Protein AF-0000000085178204 (afdb_homodimer)

Foldseek 3Di:
DVVVVVVVVCPQLPLPPPPALLVLLLLLVLLLLLLLLLQFDDLLVLVPAPEDPVLSLVSLLSNLPSLLSQLLVLLQLLQDLLPPPDPDDLVRLCLVVVLVLVLLLVLLLVVLQCVVVVVVVPDDPVVSVVVQVVQCPDCCRSDNLCNSSVVVNVCSVCSVVSSVVLVPQAQVNLVVVLVCLLVLLCCVQAPCVVPVVDDDDDDDLSNSSSNLSNSLVRYDDDDLVVLVVQLVVLSVVLSVLSCCVSVVVDPGDQCSHRSHSSSSSNSSSSSSNSVPDDDDDDPVVSVVSSLLSSLSSQLSSNLVVLLVVCVVVDPLVVCSHPSPVSSVVSSVVSSVVSSVVSVVCCVPPSSVVSSVRD/DVVVVVVVVCPQLPLPPPPALLVLLLLLVLLLLLLLLLQFDDLLVLVPDPEDPVLSLVSLLSNLPSLLSQLLVLLQLLQDLLPPPDPDDLVRLCLVVVLVLVLLLVVLLLVLQCVVVCVVVPDDPVVSVVVQVVQCPDCCRSDVLCNSSVVVNVCSVCSVVSSVVLVPQAQVNLVVVLVCLLVLLCCVQPPCVVPVVDDDDDDDLSVSSSNLSNSLVRYDDDDLVVLVVQLVVLSVQLSVLSCCVSVVVDPGDQCSHRSHSSSSSNSSSSSSNSVPDDDDDDPVVSVVSSLLSSLSSQLSSNLVVLLVVCVVVDPLPVCSHPSPVSSVVSSVVSSVVSSVVSVVCCVPPSSVVSSVRD

Secondary structure (DSSP, 8-state):
--TTHHHHHHHHTT------HHHHHHHHHHHHHHHHHHHSPPHHHHTTSS--HHHHHHHHHHHHHHTTHHHHHHHHHHHHHTT------HHHHHHHHHHHHHHHHHHHHHHHHHHHSTT-TT--HHHHHHHHHHHHHSSSTTSGGGHHHHHHHHHHHHHHHHHHHHTT--HHHHHHHHHHHHHHHHIIIIITTT-TT-------HHHHHHHHHHHGGGSPP--HHHHHHHHHHHHHHHHHHHHHHHTTS-SS----STTSHHHHHHHHHHHHHHHH------HHHHHHHHHHHHTHHHHHHHHHHHHHHHHHHS--GGGTT-HHHHHHHHHHHHHHHHHHHHHHHIIIIIHHHHHHH-/--SSHHHHHHHHTT------HHHHHHHHHHHHHHHHHHHSPPHHHHTTSS--HHHHHHHHHHHHHHTTHHHHHHHHHHHHHTT------HHHHHHHHHHHHHHHHHHHHHHHHHHHSTT-TT--HHHHHHHHHHHHHSSSTTSGGGHHHHHHHHHHHHHHHHHHHHTT--HHHHHHHHHHHHHHHHIIIIITTT-TT-------HHHHHHHHHHHGGGSPP--HHHHHHHHHHHHHHHHHHHHHHHTTS-SS----STTSHHHHHHHHHHHHHHHH------HHHHHHHHHHHHTHHHHHHHHHHHHHHHHHHS--GGGGT-HHHHHHHHHHHHHHHHHHHHHHHIIIIIHHHHHHH-

Structure (mmCIF, N/CA/C/O backbone):
data_AF-0000000085178204-model_v1
#
loop_
_entity.id
_entity.type
_entity.pdbx_description
1 polymer 'Acyltransferase 3'
#
loop_
_atom_site.group_PDB
_atom_site.id
_atom_site.type_symbol
_atom_site.label_atom_id
_atom_site.label_alt_id
_atom_site.label_comp_id
_atom_site.label_asym_id
_atom_site.label_entity_id
_atom_site.label_seq_id
_atom_site.pdbx_PDB_ins_code
_atom_site.Cartn_x
_atom_site.Cartn_y
_atom_site.Cartn_z
_atom_site.occupancy
_atom_site.B_iso_or_equiv
_atom_site.auth_seq_id
_atom_site.auth_comp_id
_atom_site.auth_asym_id
_atom_site.auth_atom_id
_atom_site.pdbx_PDB_model_num
ATOM 1 N N . MET A 1 1 ? 27.312 -26.953 -40.031 1 25.45 1 MET A N 1
ATOM 2 C CA . MET A 1 1 ? 26.047 -26.312 -40.344 1 25.45 1 MET A CA 1
ATOM 3 C C . MET A 1 1 ? 25 -26.625 -39.281 1 25.45 1 MET A C 1
ATOM 5 O O . MET A 1 1 ? 23.984 -25.938 -39.156 1 25.45 1 MET A O 1
ATOM 9 N N . SER A 1 2 ? 25.016 -27.891 -38.719 1 28.27 2 SER A N 1
ATOM 10 C CA . SER A 1 2 ? 24.047 -28.391 -37.75 1 28.27 2 SER A CA 1
ATOM 11 C C . SER A 1 2 ? 24.203 -27.703 -36.375 1 28.27 2 SER A C 1
ATOM 13 O O . SER A 1 2 ? 23.297 -27.75 -35.562 1 28.27 2 SER A O 1
ATOM 15 N N . SER A 1 3 ? 25.422 -27.281 -36 1 35.47 3 SER A N 1
ATOM 16 C CA . SER A 1 3 ? 25.672 -26.703 -34.688 1 35.47 3 SER A CA 1
ATOM 17 C C . SER A 1 3 ? 25.031 -25.328 -34.562 1 35.47 3 SER A C 1
ATOM 19 O O . SER A 1 3 ? 24.766 -24.875 -33.438 1 35.47 3 SER A O 1
ATOM 21 N N . ASP A 1 4 ? 24.922 -24.562 -35.656 1 32.91 4 ASP A N 1
ATOM 22 C CA . ASP A 1 4 ? 24.5 -23.156 -35.625 1 32.91 4 ASP A CA 1
ATOM 23 C C . ASP A 1 4 ? 23 -23.047 -35.406 1 32.91 4 ASP A C 1
ATOM 25 O O . ASP A 1 4 ? 22.5 -22.016 -34.969 1 32.91 4 ASP A O 1
ATOM 29 N N . GLN A 1 5 ? 22.203 -23.984 -35.969 1 28.2 5 GLN A N 1
ATOM 30 C CA . GLN A 1 5 ? 20.75 -23.875 -35.844 1 28.2 5 GLN A CA 1
ATOM 31 C C . GLN A 1 5 ? 20.297 -24.062 -34.406 1 28.2 5 GLN A C 1
ATOM 33 O O . GLN A 1 5 ? 19.188 -23.656 -34.031 1 28.2 5 GLN A O 1
ATOM 38 N N . SER A 1 6 ? 20.922 -24.953 -33.688 1 32.09 6 SER A N 1
ATOM 39 C CA . SER A 1 6 ? 20.547 -25.203 -32.281 1 32.09 6 SER A CA 1
ATOM 40 C C . SER A 1 6 ? 20.641 -23.922 -31.469 1 32.09 6 SER A C 1
ATOM 42 O O . SER A 1 6 ? 20.016 -23.812 -30.406 1 32.09 6 SER A O 1
ATOM 44 N N . MET A 1 7 ? 21.562 -23.031 -31.781 1 31.83 7 MET A N 1
ATOM 45 C CA . MET A 1 7 ? 21.734 -21.812 -31 1 31.83 7 MET A CA 1
ATOM 46 C C . MET A 1 7 ? 20.594 -20.828 -31.25 1 31.83 7 MET A C 1
ATOM 48 O O . MET A 1 7 ? 20.391 -19.891 -30.484 1 31.83 7 MET A O 1
ATOM 52 N N . ALA A 1 8 ? 19.984 -20.75 -32.406 1 31.72 8 ALA A N 1
ATOM 53 C CA . ALA A 1 8 ? 19 -19.766 -32.844 1 31.72 8 ALA A CA 1
ATOM 54 C C . ALA A 1 8 ? 17.672 -19.969 -32.094 1 31.72 8 ALA A C 1
ATOM 56 O O . ALA A 1 8 ? 16.969 -19 -31.781 1 31.72 8 ALA A O 1
ATOM 57 N N . ILE A 1 9 ? 17.156 -21.188 -32.156 1 31.19 9 ILE A N 1
ATOM 58 C CA . ILE A 1 9 ? 15.898 -21.453 -31.469 1 31.19 9 ILE A CA 1
ATOM 59 C C . ILE A 1 9 ? 16 -21.031 -30 1 31.19 9 ILE A C 1
ATOM 61 O O . ILE A 1 9 ? 15 -20.641 -29.391 1 31.19 9 ILE A O 1
ATOM 65 N N . ASN A 1 10 ? 17.156 -21.109 -29.438 1 31.58 10 ASN A N 1
ATOM 66 C CA . ASN A 1 10 ? 17.391 -20.734 -28.047 1 31.58 10 ASN A CA 1
ATOM 67 C C . ASN A 1 10 ? 17.25 -19.234 -27.844 1 31.58 10 ASN A C 1
ATOM 69 O O . ASN A 1 10 ? 17.156 -18.766 -26.703 1 31.58 10 ASN A O 1
ATOM 73 N N . THR A 1 11 ? 17.453 -18.422 -28.891 1 32.22 11 THR A N 1
ATOM 74 C CA . THR A 1 11 ? 17.578 -16.969 -28.75 1 32.22 11 THR A CA 1
ATOM 75 C C . THR A 1 11 ? 16.219 -16.312 -28.609 1 32.22 11 THR A C 1
ATOM 77 O O . THR A 1 11 ? 16.109 -15.211 -28.062 1 32.22 11 THR A O 1
ATOM 80 N N . VAL A 1 12 ? 15.266 -16.594 -29.484 1 30.59 12 VAL A N 1
ATOM 81 C CA . VAL A 1 12 ? 14.078 -15.766 -29.625 1 30.59 12 VAL A CA 1
ATOM 82 C C . VAL A 1 12 ? 13.203 -15.922 -28.375 1 30.59 12 VAL A C 1
ATOM 84 O O . VAL A 1 12 ? 12.547 -14.961 -27.953 1 30.59 12 VAL A O 1
ATOM 87 N N . VAL A 1 13 ? 12.547 -17.172 -28.203 1 35.62 13 VAL A N 1
ATOM 88 C CA . VAL A 1 13 ? 11.93 -17.422 -26.906 1 35.62 13 VAL A CA 1
ATOM 89 C C . VAL A 1 13 ? 13.008 -17.672 -25.859 1 35.62 13 VAL A C 1
ATOM 91 O O . VAL A 1 13 ? 13.703 -18.688 -25.891 1 35.62 13 VAL A O 1
ATOM 94 N N . GLY A 1 14 ? 13.93 -16.781 -25.734 1 35 14 GLY A N 1
ATOM 95 C CA . GLY A 1 14 ? 15.164 -16.781 -24.969 1 35 14 GLY A CA 1
ATOM 96 C C . GLY A 1 14 ? 15.094 -17.625 -23.719 1 35 14 GLY A C 1
ATOM 97 O O . GLY A 1 14 ? 14.398 -17.266 -22.766 1 35 14 GLY A O 1
ATOM 98 N N . VAL A 1 15 ? 15.094 -18.938 -23.938 1 36.53 15 VAL A N 1
ATOM 99 C CA . VAL A 1 15 ? 15.289 -19.734 -22.719 1 36.53 15 VAL A CA 1
ATOM 100 C C . VAL A 1 15 ? 16.297 -19.031 -21.812 1 36.53 15 VAL A C 1
ATOM 102 O O . VAL A 1 15 ? 17.469 -18.859 -22.188 1 36.53 15 VAL A O 1
ATOM 105 N N . LYS A 1 16 ? 15.828 -18.25 -21.156 1 48.59 16 LYS A N 1
ATOM 106 C CA . LYS A 1 16 ? 16.656 -17.688 -20.094 1 48.59 16 LYS A CA 1
ATOM 107 C C . LYS A 1 16 ? 17.578 -18.75 -19.484 1 48.59 16 LYS A C 1
ATOM 109 O O . LYS A 1 16 ? 17.188 -19.922 -19.359 1 48.59 16 LYS A O 1
ATOM 114 N N . PRO A 1 17 ? 18.859 -18.578 -19.672 1 50.56 17 PRO A N 1
ATOM 115 C CA . PRO A 1 17 ? 19.734 -19.516 -18.953 1 50.56 17 PRO A CA 1
ATOM 116 C C . PRO A 1 17 ? 19.125 -20.016 -17.641 1 50.56 17 PRO A C 1
ATOM 118 O O . PRO A 1 17 ? 18.531 -19.234 -16.891 1 50.56 17 PRO A O 1
ATOM 121 N N . CYS A 1 18 ? 18.797 -21.344 -17.734 1 59.53 18 CYS A N 1
ATOM 122 C CA . CYS A 1 18 ? 18.422 -22.094 -16.531 1 59.53 18 CYS A CA 1
ATOM 123 C C . CYS A 1 18 ? 19.406 -21.844 -15.398 1 59.53 18 CYS A C 1
ATOM 125 O O . CYS A 1 18 ? 20.422 -22.531 -15.273 1 59.53 18 CYS A O 1
ATOM 127 N N . ARG A 1 19 ? 19.391 -20.672 -14.859 1 62.38 19 ARG A N 1
ATOM 128 C CA . ARG A 1 19 ? 20.469 -20.312 -13.938 1 62.38 19 ARG A CA 1
ATOM 129 C C . ARG A 1 19 ? 20.375 -21.125 -12.648 1 62.38 19 ARG A C 1
ATOM 131 O O . ARG A 1 19 ? 21.391 -21.594 -12.125 1 62.38 19 ARG A O 1
ATOM 138 N N . ASN A 1 20 ? 19.125 -21.469 -12.219 1 84.81 20 ASN A N 1
ATOM 139 C CA . ASN A 1 20 ? 19.016 -22.141 -10.938 1 84.81 20 ASN A CA 1
ATOM 140 C C . ASN A 1 20 ? 18 -23.281 -11 1 84.81 20 ASN A C 1
ATOM 142 O O . ASN A 1 20 ? 16.781 -23.047 -10.977 1 84.81 20 ASN A O 1
ATOM 146 N N . ILE A 1 21 ? 18.453 -24.578 -11.125 1 92.12 21 ILE A N 1
ATOM 147 C CA . ILE A 1 21 ? 17.641 -25.766 -11.344 1 92.12 21 ILE A CA 1
ATOM 148 C C . ILE A 1 21 ? 16.656 -25.922 -10.188 1 92.12 21 ILE A C 1
ATOM 150 O O . ILE A 1 21 ? 15.516 -26.359 -10.383 1 92.12 21 ILE A O 1
ATOM 154 N N . SER A 1 22 ? 17.109 -25.594 -9.008 1 95 22 SER A N 1
ATOM 155 C CA . SER A 1 22 ? 16.25 -25.703 -7.832 1 95 22 SER A CA 1
ATOM 156 C C . SER A 1 22 ? 15.031 -24.812 -7.949 1 95 22 SER A C 1
ATOM 158 O O . SER A 1 22 ? 13.914 -25.219 -7.617 1 95 22 SER A O 1
ATOM 160 N N . ILE A 1 23 ? 15.211 -23.641 -8.453 1 95 23 ILE A N 1
ATOM 161 C CA . ILE A 1 23 ? 14.109 -22.703 -8.594 1 95 23 ILE A CA 1
ATOM 162 C C . ILE A 1 23 ? 13.195 -23.141 -9.742 1 95 23 ILE A C 1
ATOM 164 O O . ILE A 1 23 ? 11.977 -22.969 -9.664 1 95 23 ILE A O 1
ATOM 168 N N . GLU A 1 24 ? 13.805 -23.719 -10.773 1 95.5 24 GLU A N 1
ATOM 169 C CA . GLU A 1 24 ? 13 -24.219 -11.883 1 95.5 24 GLU A CA 1
ATOM 170 C C . GLU A 1 24 ? 12.109 -25.375 -11.43 1 95.5 24 GLU A C 1
ATOM 172 O O . GLU A 1 24 ? 10.961 -25.484 -11.867 1 95.5 24 GLU A O 1
ATOM 177 N N . LEU A 1 25 ? 12.656 -26.188 -10.633 1 96.25 25 LEU A N 1
ATOM 178 C CA . LEU A 1 25 ? 11.867 -27.266 -10.062 1 96.25 25 LEU A CA 1
ATOM 179 C C . LEU A 1 25 ? 10.719 -26.734 -9.219 1 96.25 25 LEU A C 1
ATOM 181 O O . LEU A 1 25 ? 9.602 -27.25 -9.273 1 96.25 25 LEU A O 1
ATOM 185 N N . LEU A 1 26 ? 11.016 -25.75 -8.438 1 97 26 LEU A N 1
ATOM 186 C CA . LEU A 1 26 ? 9.984 -25.125 -7.617 1 97 26 LEU A CA 1
ATOM 187 C C . LEU A 1 26 ? 8.883 -24.531 -8.492 1 97 26 LEU A C 1
ATOM 189 O O . LEU A 1 26 ? 7.699 -24.641 -8.156 1 97 26 LEU A O 1
ATOM 193 N N . ARG A 1 27 ? 9.227 -23.922 -9.617 1 97.12 27 ARG A N 1
ATOM 194 C CA . ARG A 1 27 ? 8.258 -23.359 -10.555 1 97.12 27 ARG A CA 1
ATOM 195 C C . ARG A 1 27 ? 7.316 -24.453 -11.07 1 97.12 27 ARG A C 1
ATOM 197 O O . ARG A 1 27 ? 6.109 -24.234 -11.18 1 97.12 27 ARG A O 1
ATOM 204 N N . ILE A 1 28 ? 7.91 -25.531 -11.406 1 97.31 28 ILE A N 1
ATOM 205 C CA . ILE A 1 28 ? 7.121 -26.656 -11.914 1 97.31 28 ILE A CA 1
ATOM 206 C C . ILE A 1 28 ? 6.156 -27.141 -10.836 1 97.31 28 ILE A C 1
ATOM 208 O O . ILE A 1 28 ? 4.961 -27.297 -11.094 1 97.31 28 ILE A O 1
ATOM 212 N N . LEU A 1 29 ? 6.691 -27.328 -9.656 1 97.62 29 LEU A N 1
ATOM 213 C CA . LEU A 1 29 ? 5.883 -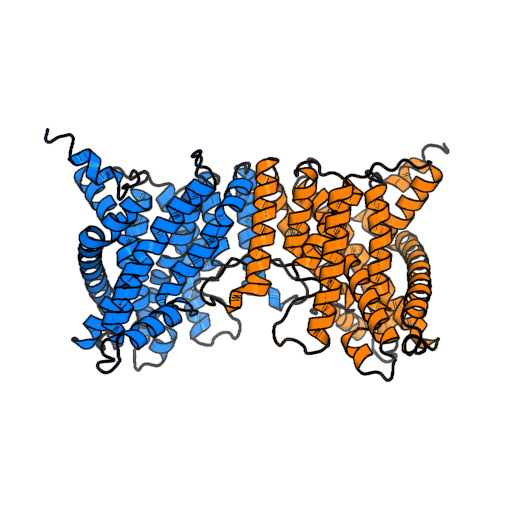27.797 -8.539 1 97.62 29 LEU A CA 1
ATOM 214 C C . LEU A 1 29 ? 4.746 -26.828 -8.234 1 97.62 29 LEU A C 1
ATOM 216 O O . LEU A 1 29 ? 3.602 -27.234 -8.055 1 97.62 29 LEU A O 1
ATOM 220 N N . CYS A 1 30 ? 5.07 -25.594 -8.203 1 97.88 30 CYS A N 1
ATOM 221 C CA . CYS A 1 30 ? 4.07 -24.594 -7.855 1 97.88 30 CYS A CA 1
ATOM 222 C C . CYS A 1 30 ? 3.055 -24.422 -8.977 1 97.88 30 CYS A C 1
ATOM 224 O O . CYS A 1 30 ? 1.882 -24.141 -8.719 1 97.88 30 CYS A O 1
ATOM 226 N N . CYS A 1 31 ? 3.504 -24.562 -10.195 1 98 31 CYS A N 1
ATOM 227 C CA . CYS A 1 31 ? 2.549 -24.578 -11.297 1 98 31 CYS A CA 1
ATOM 228 C C . CYS A 1 31 ? 1.548 -25.719 -11.133 1 98 31 CYS A C 1
ATOM 230 O O . CYS A 1 31 ? 0.349 -25.531 -11.352 1 98 31 CYS A O 1
ATOM 232 N N . PHE A 1 32 ? 2.064 -26.828 -10.781 1 98.38 32 PHE A N 1
ATOM 233 C CA . PHE A 1 32 ? 1.219 -27.984 -10.5 1 98.38 32 PHE A CA 1
ATOM 234 C C . PHE A 1 32 ? 0.225 -27.672 -9.383 1 98.38 32 PHE A C 1
ATOM 236 O O . PHE A 1 32 ? -0.956 -28.016 -9.484 1 98.38 32 PHE A O 1
ATOM 243 N N . LEU A 1 33 ? 0.665 -27.031 -8.352 1 98.44 33 LEU A N 1
ATOM 244 C CA . LEU A 1 33 ? -0.193 -26.672 -7.227 1 98.44 33 LEU A CA 1
ATOM 245 C C . LEU A 1 33 ? -1.238 -25.641 -7.645 1 98.44 33 LEU A C 1
ATOM 247 O O . LEU A 1 33 ? -2.371 -25.672 -7.152 1 98.44 33 LEU A O 1
ATOM 251 N N . VAL A 1 34 ? -0.866 -24.703 -8.484 1 98.06 34 VAL A N 1
ATOM 252 C CA . VAL A 1 34 ? -1.816 -23.719 -8.977 1 98.06 34 VAL A CA 1
ATOM 253 C C . VAL A 1 34 ? -2.947 -24.406 -9.734 1 98.06 34 VAL A C 1
ATOM 255 O O . VAL A 1 34 ? -4.121 -24.062 -9.555 1 98.06 34 VAL A O 1
ATOM 258 N N . VAL A 1 35 ? -2.631 -25.359 -10.586 1 98.38 35 VAL A N 1
ATOM 259 C CA . VAL A 1 35 ? -3.652 -26.156 -11.266 1 98.38 35 VAL A CA 1
ATOM 260 C C . VAL A 1 35 ? -4.523 -26.859 -10.234 1 98.38 35 VAL A C 1
ATOM 262 O O . VAL A 1 35 ? -5.754 -26.859 -10.344 1 98.38 35 VAL A O 1
ATOM 265 N N . ALA A 1 36 ? -3.902 -27.391 -9.227 1 98.38 36 ALA A N 1
ATOM 266 C CA . ALA A 1 36 ? -4.598 -28.156 -8.188 1 98.38 36 ALA A CA 1
ATOM 267 C C . ALA A 1 36 ? -5.559 -27.266 -7.406 1 98.38 36 ALA A C 1
ATOM 269 O O . ALA A 1 36 ? -6.574 -27.734 -6.895 1 98.38 36 ALA A O 1
ATOM 270 N N . ILE A 1 37 ? -5.281 -26.016 -7.281 1 97.12 37 ILE A N 1
ATOM 271 C CA . ILE A 1 37 ? -6.16 -25.062 -6.602 1 97.12 37 ILE A CA 1
ATOM 272 C C . ILE A 1 37 ? -7.539 -25.078 -7.258 1 97.12 37 ILE A C 1
ATOM 274 O O . ILE A 1 37 ? -8.562 -25 -6.57 1 97.12 37 ILE A O 1
ATOM 278 N N . HIS A 1 38 ? -7.586 -25.188 -8.547 1 96.38 38 HIS A N 1
ATOM 279 C CA . HIS A 1 38 ? -8.844 -25.109 -9.289 1 96.38 38 HIS A CA 1
ATOM 280 C C . HIS A 1 38 ? -9.492 -26.484 -9.438 1 96.38 38 HIS A C 1
ATOM 282 O O . HIS A 1 38 ? -10.656 -26.578 -9.82 1 96.38 38 HIS A O 1
ATOM 288 N N . VAL A 1 39 ? -8.734 -27.516 -9.148 1 97 39 VAL A N 1
ATOM 289 C CA . VAL A 1 39 ? -9.25 -28.875 -9.219 1 97 39 VAL A CA 1
ATOM 290 C C . VAL A 1 39 ? -9.805 -29.297 -7.859 1 97 39 VAL A C 1
ATOM 292 O O . VAL A 1 39 ? -10.875 -29.906 -7.777 1 97 39 VAL A O 1
ATOM 295 N N . ALA A 1 40 ? -9.039 -28.953 -6.812 1 96.75 40 ALA A N 1
ATOM 296 C CA . ALA A 1 40 ? -9.383 -29.359 -5.453 1 96.75 40 ALA A CA 1
ATOM 297 C C . ALA A 1 40 ? -10.695 -28.719 -5.008 1 96.75 40 ALA A C 1
ATOM 299 O O . ALA A 1 40 ? -10.953 -27.547 -5.297 1 96.75 40 ALA A O 1
ATOM 300 N N . PRO A 1 41 ? -11.516 -29.547 -4.344 1 94.25 41 PRO A N 1
ATOM 301 C CA . PRO A 1 41 ? -12.742 -28.938 -3.828 1 94.25 41 PRO A CA 1
ATOM 302 C C . PRO A 1 41 ? -12.469 -27.828 -2.809 1 94.25 41 PRO A C 1
ATOM 304 O O . PRO A 1 41 ? -11.555 -27.953 -1.987 1 94.25 41 PRO A O 1
ATOM 307 N N . MET A 1 42 ? -13.203 -26.766 -2.896 1 92.5 42 MET A N 1
ATOM 308 C CA . MET A 1 42 ? -13.109 -25.719 -1.888 1 92.5 42 MET A CA 1
ATOM 309 C C . MET A 1 42 ? -13.539 -26.234 -0.519 1 92.5 42 MET A C 1
ATOM 311 O O . MET A 1 42 ? -14.594 -26.859 -0.386 1 92.5 42 MET A O 1
ATOM 315 N N . HIS A 1 43 ? -12.766 -25.891 0.427 1 92.94 43 HIS A N 1
ATOM 316 C CA . HIS A 1 43 ? -12.984 -26.516 1.732 1 92.94 43 HIS A CA 1
ATOM 317 C C . HIS A 1 43 ? -14.32 -26.062 2.328 1 92.94 43 HIS A C 1
ATOM 319 O O . HIS A 1 43 ? -15.055 -26.875 2.893 1 92.94 43 HIS A O 1
ATOM 325 N N . ASP A 1 44 ? -14.641 -24.828 2.225 1 90.81 44 ASP A N 1
ATOM 326 C CA . ASP A 1 44 ? -15.891 -24.312 2.779 1 90.81 44 ASP A CA 1
ATOM 327 C C . ASP A 1 44 ? -17.094 -24.984 2.143 1 90.81 44 ASP A C 1
ATOM 329 O O . ASP A 1 44 ? -18.031 -25.391 2.842 1 90.81 44 ASP A O 1
ATOM 333 N N . ALA A 1 45 ? -17.078 -25.219 0.877 1 91.38 45 ALA A N 1
ATOM 334 C CA . ALA A 1 45 ? -18.141 -25.891 0.154 1 91.38 45 ALA A CA 1
ATOM 335 C C . ALA A 1 45 ? -18.156 -27.391 0.465 1 91.38 45 ALA A C 1
ATOM 337 O O . ALA A 1 45 ? -19.234 -28 0.549 1 91.38 45 ALA A O 1
ATOM 338 N N . TYR A 1 46 ? -16.984 -27.922 0.658 1 94.12 46 TYR A N 1
ATOM 339 C CA . TYR A 1 46 ? -16.844 -29.359 0.908 1 94.12 46 TYR A CA 1
ATOM 340 C C . TYR A 1 46 ? -17.438 -29.734 2.258 1 94.12 46 TYR A C 1
ATOM 342 O O . TYR A 1 46 ? -18 -30.828 2.416 1 94.12 46 TYR A O 1
ATOM 350 N N . LEU A 1 47 ? -17.375 -28.812 3.191 1 94 47 LEU A N 1
ATOM 351 C CA . LEU A 1 47 ? -17.891 -29.047 4.535 1 94 47 LEU A CA 1
ATOM 352 C C . LEU A 1 47 ? -19.406 -29.219 4.508 1 94 47 LEU A C 1
ATOM 354 O O . LEU A 1 47 ? -20 -29.797 5.43 1 94 47 LEU A O 1
ATOM 358 N N . LYS A 1 48 ? -20.047 -28.75 3.498 1 93.56 48 LYS A N 1
ATOM 359 C CA . LYS A 1 48 ? -21.5 -28.766 3.404 1 93.56 48 LYS A CA 1
ATOM 360 C C . LYS A 1 48 ? -21.984 -30.078 2.773 1 93.56 48 LYS A C 1
ATOM 362 O O . LYS A 1 48 ? -23.188 -30.344 2.738 1 93.56 48 LYS A O 1
ATOM 367 N N . LEU A 1 49 ? -21.094 -30.828 2.314 1 94.38 49 LEU A N 1
ATOM 368 C CA . LEU A 1 49 ? -21.422 -32.094 1.688 1 94.38 49 LEU A CA 1
ATOM 369 C C . LEU A 1 49 ? -21.625 -33.188 2.74 1 94.38 49 LEU A C 1
ATOM 371 O O . LEU A 1 49 ? -21.266 -33 3.906 1 94.38 49 LEU A O 1
ATOM 375 N N . ASP A 1 50 ? -22.297 -34.281 2.258 1 95.19 50 ASP A N 1
ATOM 376 C CA . ASP A 1 50 ? -22.438 -35.438 3.113 1 95.19 50 ASP A CA 1
ATOM 377 C C . ASP A 1 50 ? -21.188 -36.312 3.066 1 95.19 50 ASP A C 1
ATOM 379 O O . ASP A 1 50 ? -21.156 -37.344 2.375 1 95.19 50 ASP A O 1
ATOM 383 N N . VAL A 1 51 ? -20.156 -35.875 3.799 1 95.94 51 VAL A N 1
ATOM 384 C CA . VAL A 1 51 ? -18.875 -36.562 3.801 1 95.94 51 VAL A CA 1
ATOM 385 C C . VAL A 1 51 ? -18.406 -36.781 5.238 1 95.94 51 VAL A C 1
ATOM 387 O O . VAL A 1 51 ? -18.906 -36.125 6.164 1 95.94 51 VAL A O 1
ATOM 390 N N . SER A 1 52 ? -17.438 -37.688 5.449 1 96.38 52 SER A N 1
ATOM 391 C CA . SER A 1 52 ? -16.938 -38.031 6.777 1 96.38 52 SER A CA 1
ATOM 392 C C . SER A 1 52 ? -15.984 -36.969 7.309 1 96.38 52 SER A C 1
ATOM 394 O O . SER A 1 52 ? -15.531 -36.125 6.555 1 96.38 52 SER A O 1
ATOM 396 N N . SER A 1 53 ? -15.695 -37.062 8.594 1 95.06 53 SER A N 1
ATOM 397 C CA . SER A 1 53 ? -14.734 -36.188 9.219 1 95.06 53 SER A CA 1
ATOM 398 C C . SER A 1 53 ? -13.344 -36.344 8.609 1 95.06 53 SER A C 1
ATOM 400 O O . SER A 1 53 ? -12.594 -35.375 8.484 1 95.06 53 SER A O 1
ATOM 402 N N . PHE A 1 54 ? -13.086 -37.5 8.266 1 96.31 54 PHE A N 1
ATOM 403 C CA . PHE A 1 54 ? -11.797 -37.812 7.656 1 96.31 54 PHE A CA 1
ATOM 404 C C . PHE A 1 54 ? -11.672 -37.125 6.293 1 96.31 54 PHE A C 1
ATOM 406 O O . PHE A 1 54 ? -10.641 -36.531 5.973 1 96.31 54 PHE A O 1
ATOM 413 N N . GLU A 1 55 ? -12.758 -37.219 5.523 1 96.5 55 GLU A N 1
ATOM 414 C CA . GLU A 1 55 ? -12.781 -36.594 4.203 1 96.5 55 GLU A CA 1
ATOM 415 C C . GLU A 1 55 ? -12.695 -35.062 4.312 1 96.5 55 GLU A C 1
ATOM 417 O O . GLU A 1 55 ? -12.055 -34.406 3.488 1 96.5 55 GLU A O 1
ATOM 422 N N . LYS A 1 56 ? -13.305 -34.594 5.32 1 96.44 56 LYS A N 1
ATOM 423 C CA . LYS A 1 56 ? -13.219 -33.156 5.582 1 96.44 56 LYS A CA 1
ATOM 424 C C . LYS A 1 56 ? -11.781 -32.719 5.906 1 96.44 56 LYS A C 1
ATOM 426 O O . LYS A 1 56 ? -11.312 -31.688 5.453 1 96.44 56 LYS A O 1
ATOM 431 N N . MET A 1 57 ? -11.094 -33.531 6.672 1 96.56 57 MET A N 1
ATOM 432 C CA . MET A 1 57 ? -9.695 -33.25 7.008 1 96.56 57 MET A CA 1
ATOM 433 C C . MET A 1 57 ? -8.812 -33.344 5.77 1 96.56 57 MET A C 1
ATOM 435 O O . MET A 1 57 ? -7.859 -32.594 5.621 1 96.56 57 MET A O 1
ATOM 439 N N . GLU A 1 58 ? -9.156 -34.281 4.891 1 96.75 58 GLU A N 1
ATOM 440 C CA . GLU A 1 58 ? -8.43 -34.406 3.629 1 96.75 58 GLU A CA 1
ATOM 441 C C . GLU A 1 58 ? -8.539 -33.125 2.809 1 96.75 58 GLU A C 1
ATOM 443 O O . GLU A 1 58 ? -7.539 -32.625 2.289 1 96.75 58 GLU A O 1
ATOM 448 N N . SER A 1 59 ? -9.742 -32.688 2.754 1 96.12 59 SER A N 1
ATOM 449 C CA . SER A 1 59 ? -9.977 -31.453 2.002 1 96.12 59 SER A CA 1
ATOM 450 C C . SER A 1 59 ? -9.195 -30.281 2.598 1 96.12 59 SER A C 1
ATOM 452 O O . SER A 1 59 ? -8.641 -29.469 1.865 1 96.12 59 SER A O 1
ATOM 454 N N . LEU A 1 60 ? -9.172 -30.219 3.887 1 97.12 60 LEU A N 1
ATOM 455 C CA . LEU A 1 60 ? -8.43 -29.172 4.594 1 97.12 60 LEU A CA 1
ATOM 456 C C . LEU A 1 60 ? -6.945 -29.25 4.273 1 97.12 60 LEU A C 1
ATOM 458 O O . LEU A 1 60 ? -6.32 -28.234 3.961 1 97.12 60 LEU A O 1
ATOM 462 N N . LEU A 1 61 ? -6.406 -30.359 4.293 1 96.94 61 LEU A N 1
ATOM 463 C CA . LEU A 1 61 ? -4.984 -30.578 4.039 1 96.94 61 LEU A CA 1
ATOM 464 C C . LEU A 1 61 ? -4.633 -30.219 2.6 1 96.94 61 LEU A C 1
ATOM 466 O O . LEU A 1 61 ? -3.617 -29.562 2.346 1 96.94 61 LEU A O 1
ATOM 470 N N . ILE A 1 62 ? -5.473 -30.625 1.705 1 97.06 62 ILE A N 1
ATOM 471 C CA . ILE A 1 62 ? -5.242 -30.359 0.29 1 97.06 62 ILE A CA 1
ATOM 472 C C . ILE A 1 62 ? -5.246 -28.844 0.047 1 97.06 62 ILE A C 1
ATOM 474 O O . ILE A 1 62 ? -4.332 -28.312 -0.587 1 97.06 62 ILE A O 1
ATOM 478 N N . GLN A 1 63 ? -6.211 -28.219 0.605 1 96.56 63 GLN A N 1
ATOM 479 C CA . GLN A 1 63 ? -6.332 -26.766 0.406 1 96.56 63 GLN A CA 1
ATOM 480 C C . GLN A 1 63 ? -5.16 -26.031 1.039 1 96.56 63 GLN A C 1
ATOM 482 O O . GLN A 1 63 ? -4.691 -25.031 0.5 1 96.56 63 GLN A O 1
ATOM 487 N N . SER A 1 64 ? -4.68 -26.516 2.133 1 97 64 SER A N 1
ATOM 488 C CA . SER A 1 64 ? -3.572 -25.875 2.832 1 97 64 SER A CA 1
ATOM 489 C C . SER A 1 64 ? -2.275 -25.984 2.039 1 97 64 SER A C 1
ATOM 491 O O . SER A 1 64 ? -1.419 -25.109 2.104 1 97 64 SER A O 1
ATOM 493 N N . VAL A 1 65 ? -2.191 -27.016 1.253 1 96.25 65 VAL A N 1
ATOM 494 C CA . VAL A 1 65 ? -0.953 -27.234 0.512 1 96.25 65 VAL A CA 1
ATOM 495 C C . VAL A 1 65 ? -1.029 -26.531 -0.843 1 96.25 65 VAL A C 1
ATOM 497 O O . VAL A 1 65 ? -0.076 -25.875 -1.262 1 96.25 65 VAL A O 1
ATOM 500 N N . VAL A 1 66 ? -2.121 -26.672 -1.522 1 97.56 66 VAL A N 1
ATOM 501 C CA . VAL A 1 66 ? -2.203 -26.203 -2.904 1 97.56 66 VAL A CA 1
ATOM 502 C C . VAL A 1 66 ? -2.148 -24.688 -2.947 1 97.56 66 VAL A C 1
ATOM 504 O O . VAL A 1 66 ? -1.71 -24.094 -3.939 1 97.56 66 VAL A O 1
ATOM 507 N N . ARG A 1 67 ? -2.475 -24.016 -1.87 1 97.12 67 ARG A N 1
ATOM 508 C CA . ARG A 1 67 ? -2.52 -22.562 -1.823 1 97.12 67 ARG A CA 1
ATOM 509 C C . ARG A 1 67 ? -1.114 -21.969 -1.812 1 97.12 67 ARG A C 1
ATOM 511 O O . ARG A 1 67 ? -0.938 -20.781 -2.037 1 97.12 67 ARG A O 1
ATOM 518 N N . LEU A 1 68 ? -0.143 -22.781 -1.641 1 97.5 68 LEU A N 1
ATOM 519 C CA . LEU A 1 68 ? 1.257 -22.375 -1.686 1 97.5 68 LEU A CA 1
ATOM 520 C C . LEU A 1 68 ? 1.66 -21.969 -3.1 1 97.5 68 LEU A C 1
ATOM 522 O O . LEU A 1 68 ? 2.564 -21.156 -3.281 1 97.5 68 LEU A O 1
ATOM 526 N N . GLY A 1 69 ? 1.067 -22.484 -4.051 1 97.38 69 GLY A N 1
ATOM 527 C CA . GLY A 1 69 ? 1.485 -22.375 -5.441 1 97.38 69 GLY A CA 1
ATOM 528 C C . GLY A 1 69 ? 1.568 -20.953 -5.934 1 97.38 69 GLY A C 1
ATOM 529 O O . GLY A 1 69 ? 2.588 -20.531 -6.492 1 97.38 69 GLY A O 1
ATOM 530 N N . LEU A 1 70 ? 0.642 -20.188 -5.621 1 96.31 70 LEU A N 1
ATOM 531 C CA . LEU A 1 70 ? 0.501 -18.875 -6.238 1 96.31 70 LEU A CA 1
ATOM 532 C C . LEU A 1 70 ? 1.464 -17.875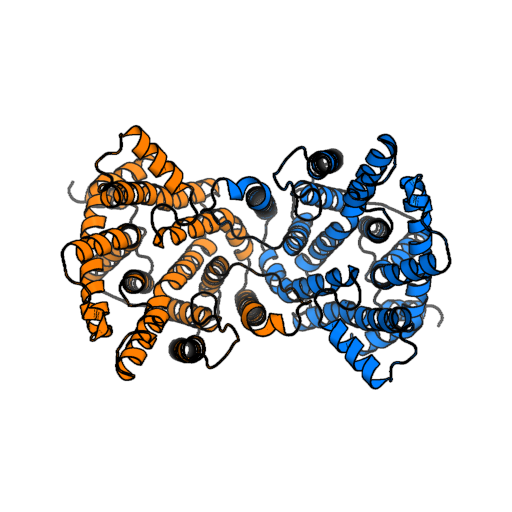 -5.613 1 96.31 70 LEU A C 1
ATOM 534 O O . LEU A 1 70 ? 2.207 -17.188 -6.324 1 96.31 70 LEU A O 1
ATOM 538 N N . PRO A 1 71 ? 1.562 -17.719 -4.289 1 98.06 71 PRO A N 1
ATOM 539 C CA . PRO A 1 71 ? 2.451 -16.75 -3.648 1 98.06 71 PRO A CA 1
ATOM 540 C C . PRO A 1 71 ? 3.914 -16.953 -4.035 1 98.06 71 PRO A C 1
ATOM 542 O O . PRO A 1 71 ? 4.66 -15.969 -4.156 1 98.06 71 PRO A O 1
ATOM 545 N N . VAL A 1 72 ? 4.266 -18.125 -4.266 1 98.25 72 VAL A N 1
ATOM 546 C CA . VAL A 1 72 ? 5.656 -18.453 -4.566 1 98.25 72 VAL A CA 1
ATOM 547 C C . VAL A 1 72 ? 6.066 -17.797 -5.879 1 98.25 72 VAL A C 1
ATOM 549 O O . VAL A 1 72 ? 7.211 -17.344 -6.027 1 98.25 72 VAL A O 1
ATOM 552 N N . PHE A 1 73 ? 5.184 -17.688 -6.816 1 97.94 73 PHE A N 1
ATOM 553 C CA . PHE A 1 73 ? 5.508 -17.062 -8.094 1 97.94 73 PHE A CA 1
ATOM 554 C C . PHE A 1 73 ? 5.828 -15.586 -7.914 1 97.94 73 PHE A C 1
ATOM 556 O O . PHE A 1 73 ? 6.703 -15.047 -8.602 1 97.94 73 PHE A O 1
ATOM 563 N N . PHE A 1 74 ? 5.16 -14.898 -7.027 1 98.25 74 PHE A N 1
ATOM 564 C CA . PHE A 1 74 ? 5.461 -13.5 -6.746 1 98.25 74 PHE A CA 1
ATOM 565 C C . PHE A 1 74 ? 6.824 -13.359 -6.082 1 98.25 74 PHE A C 1
ATOM 567 O O . PHE A 1 74 ? 7.582 -12.438 -6.391 1 98.25 74 PHE A O 1
ATOM 574 N N . ILE A 1 75 ? 7.129 -14.312 -5.18 1 98.69 75 ILE A N 1
ATOM 575 C CA . ILE A 1 75 ? 8.406 -14.281 -4.477 1 98.69 75 ILE A CA 1
ATOM 576 C C . ILE A 1 75 ? 9.539 -14.539 -5.465 1 98.69 75 ILE A C 1
ATOM 578 O O . ILE A 1 75 ? 10.547 -13.812 -5.469 1 98.69 75 ILE A O 1
ATOM 582 N N . ILE A 1 76 ? 9.375 -15.516 -6.332 1 97.5 76 ILE A N 1
ATOM 583 C CA . ILE A 1 76 ? 10.406 -15.828 -7.32 1 97.5 76 ILE A CA 1
ATOM 584 C C . ILE A 1 76 ? 10.625 -14.633 -8.234 1 97.5 76 ILE A C 1
ATOM 586 O O . ILE A 1 76 ? 11.766 -14.281 -8.555 1 97.5 76 ILE A O 1
ATOM 590 N N . SER A 1 77 ? 9.547 -13.984 -8.656 1 97 77 SER A N 1
ATOM 591 C CA . SER A 1 77 ? 9.664 -12.781 -9.477 1 97 77 SER A CA 1
ATOM 592 C C . SER A 1 77 ? 10.469 -11.703 -8.758 1 97 77 SER A C 1
ATOM 594 O O . SER A 1 77 ? 11.305 -11.031 -9.375 1 97 77 SER A O 1
ATOM 596 N N . GLY A 1 78 ? 10.227 -11.555 -7.461 1 97.94 78 GLY A N 1
ATOM 597 C CA . GLY A 1 78 ? 10.984 -10.594 -6.676 1 97.94 78 GLY A CA 1
ATOM 598 C C . GLY A 1 78 ? 12.461 -10.93 -6.594 1 97.94 78 GLY A C 1
ATOM 599 O O . GLY A 1 78 ? 13.312 -10.039 -6.676 1 97.94 78 GLY A O 1
ATOM 600 N N . ILE A 1 79 ? 12.766 -12.242 -6.445 1 96.94 79 ILE A N 1
ATOM 601 C CA . ILE A 1 79 ? 14.148 -12.703 -6.348 1 96.94 79 ILE A CA 1
ATOM 602 C C . ILE A 1 79 ? 14.93 -12.242 -7.578 1 96.94 79 ILE A C 1
ATOM 604 O O . ILE A 1 79 ? 16.031 -11.711 -7.453 1 96.94 79 ILE A O 1
ATOM 608 N N . PHE A 1 80 ? 14.352 -12.32 -8.703 1 94.38 80 PHE A N 1
ATOM 609 C CA . PHE A 1 80 ? 15.117 -12.102 -9.922 1 94.38 80 PHE A CA 1
ATOM 610 C C . PHE A 1 80 ? 15 -10.656 -10.383 1 94.38 80 PHE A C 1
ATOM 612 O O . PHE A 1 80 ? 15.992 -10.039 -10.781 1 94.38 80 PHE A O 1
ATOM 619 N N . ILE A 1 81 ? 13.836 -10.047 -10.297 1 95.75 81 ILE A N 1
ATOM 620 C CA . ILE A 1 81 ? 13.609 -8.711 -10.836 1 95.75 81 ILE A CA 1
ATOM 621 C C . ILE A 1 81 ? 14.297 -7.672 -9.945 1 95.75 81 ILE A C 1
ATOM 623 O O . ILE A 1 81 ? 14.922 -6.734 -10.445 1 95.75 81 ILE A O 1
ATOM 627 N N . LEU A 1 82 ? 14.227 -7.781 -8.641 1 96.88 82 LEU A N 1
ATOM 628 C CA . LEU A 1 82 ? 14.719 -6.762 -7.723 1 96.88 82 LEU A CA 1
ATOM 629 C C . LEU A 1 82 ? 16.219 -6.93 -7.477 1 96.88 82 LEU A C 1
ATOM 631 O O . LEU A 1 82 ? 16.828 -6.125 -6.77 1 96.88 82 LEU A O 1
ATOM 635 N N . ASN A 1 83 ? 16.766 -7.992 -8.086 1 94 83 ASN A N 1
ATOM 636 C CA . ASN A 1 83 ? 18.188 -8.227 -7.953 1 94 83 ASN A CA 1
ATOM 637 C C . ASN A 1 83 ? 18.875 -8.352 -9.312 1 94 83 ASN A C 1
ATOM 639 O O . ASN A 1 83 ? 19.969 -8.906 -9.414 1 94 83 ASN A O 1
ATOM 643 N N . ASP A 1 84 ? 18.125 -7.867 -10.289 1 85.62 84 ASP A N 1
ATOM 644 C CA . ASP A 1 84 ? 18.672 -7.898 -11.641 1 85.62 84 ASP A CA 1
ATOM 645 C C . ASP A 1 84 ? 19.688 -6.781 -11.852 1 85.62 84 ASP A C 1
ATOM 647 O O . ASP A 1 84 ? 19.344 -5.602 -11.805 1 85.62 84 ASP A O 1
ATOM 651 N N . ASN A 1 85 ? 20.844 -7.098 -11.93 1 70.25 85 ASN A N 1
ATOM 652 C CA . ASN A 1 85 ? 21.938 -6.141 -12.086 1 70.25 85 ASN A CA 1
ATOM 653 C C . ASN A 1 85 ? 22.203 -5.824 -13.555 1 70.25 85 ASN A C 1
ATOM 655 O O . ASN A 1 85 ? 23.156 -5.117 -13.875 1 70.25 85 ASN A O 1
ATOM 659 N N . LYS A 1 86 ? 21.406 -6.352 -14.328 1 66.44 86 LYS A N 1
ATOM 660 C CA . LYS A 1 86 ? 21.719 -6.129 -15.742 1 66.44 86 LYS A CA 1
ATOM 661 C C . LYS A 1 86 ? 21.375 -4.703 -16.156 1 66.44 86 LYS A C 1
ATOM 663 O O . LYS A 1 86 ? 20.438 -4.102 -15.617 1 66.44 86 LYS A O 1
ATOM 668 N N . LYS A 1 87 ? 22.141 -4.207 -16.797 1 64 87 LYS A N 1
ATOM 669 C CA . LYS A 1 87 ? 22.156 -2.84 -17.312 1 64 87 LYS A CA 1
ATOM 670 C C . LYS A 1 87 ? 21.094 -2.625 -18.375 1 64 87 LYS A C 1
ATOM 672 O O . LYS A 1 87 ? 21.328 -1.94 -19.375 1 64 87 LYS A O 1
ATOM 677 N N . VAL A 1 88 ? 19.953 -3.209 -18.141 1 77.75 88 VAL A N 1
ATOM 678 C CA . VAL A 1 88 ? 18.953 -2.877 -19.156 1 77.75 88 VAL A CA 1
ATOM 679 C C . VAL A 1 88 ? 18.172 -1.63 -18.719 1 77.75 88 VAL A C 1
ATOM 681 O O . VAL A 1 88 ? 17.906 -1.437 -17.531 1 77.75 88 VAL A O 1
ATOM 684 N N . GLY A 1 89 ? 18.125 -0.623 -19.484 1 87.38 89 GLY A N 1
ATOM 685 C CA . GLY A 1 89 ? 17.375 0.587 -19.203 1 87.38 89 GLY A CA 1
ATOM 686 C C . GLY A 1 89 ? 15.914 0.316 -18.891 1 87.38 89 GLY A C 1
ATOM 687 O O . GLY A 1 89 ? 15.438 -0.815 -19.016 1 87.38 89 GLY A O 1
ATOM 688 N N . ILE A 1 90 ? 15.234 1.151 -18.344 1 90.62 90 ILE A N 1
ATOM 689 C CA . ILE A 1 90 ? 13.836 1.037 -17.938 1 90.62 90 ILE A CA 1
ATOM 690 C C . ILE A 1 90 ? 12.977 0.623 -19.125 1 90.62 90 ILE A C 1
ATOM 692 O O . ILE A 1 90 ? 12.102 -0.232 -19.016 1 90.62 90 ILE A O 1
ATOM 696 N N . ALA A 1 91 ? 13.227 1.187 -20.281 1 91.44 91 ALA A N 1
ATOM 697 C CA . ALA A 1 91 ? 12.477 0.85 -21.484 1 91.44 91 ALA A CA 1
ATOM 698 C C . ALA A 1 91 ? 12.688 -0.611 -21.875 1 91.44 91 ALA A C 1
ATOM 700 O O . ALA A 1 91 ? 11.75 -1.298 -22.281 1 91.44 91 ALA A O 1
ATOM 701 N N . GLY A 1 92 ? 13.93 -1.047 -21.797 1 91.31 92 GLY A N 1
ATOM 702 C CA . GLY A 1 92 ? 14.227 -2.443 -22.062 1 91.31 92 GLY A CA 1
ATOM 703 C C . GLY A 1 92 ? 13.555 -3.398 -21.109 1 91.31 92 GLY A C 1
ATOM 704 O O . GLY A 1 92 ? 13.062 -4.453 -21.5 1 91.31 92 GLY A O 1
ATOM 705 N N . PHE A 1 93 ? 13.516 -2.986 -19.859 1 92.62 93 PHE A N 1
ATOM 706 C CA . PHE A 1 93 ? 12.836 -3.783 -18.844 1 92.62 93 PHE A CA 1
ATOM 707 C C . PHE A 1 93 ? 11.359 -3.965 -19.203 1 92.62 93 PHE A C 1
ATOM 709 O O . PHE A 1 93 ? 10.852 -5.09 -19.203 1 92.62 93 PHE A O 1
ATOM 716 N N . TYR A 1 94 ? 10.703 -2.885 -19.484 1 93.88 94 TYR A N 1
ATOM 717 C CA . TYR A 1 94 ? 9.273 -2.938 -19.781 1 93.88 94 TYR A CA 1
ATOM 718 C C . TYR A 1 94 ? 9.016 -3.73 -21.062 1 93.88 94 TYR A C 1
ATOM 720 O O . TYR A 1 94 ? 8.078 -4.531 -21.109 1 93.88 94 TYR A O 1
ATOM 728 N N . ARG A 1 95 ? 9.773 -3.539 -22.031 1 92.81 95 ARG A N 1
ATOM 729 C CA . ARG A 1 95 ? 9.594 -4.266 -23.281 1 92.81 95 ARG A CA 1
ATOM 730 C C . ARG A 1 95 ? 9.68 -5.773 -23.062 1 92.81 95 ARG A C 1
ATOM 732 O O . ARG A 1 95 ? 8.781 -6.52 -23.469 1 92.81 95 ARG A O 1
ATOM 739 N N . LYS A 1 96 ? 10.664 -6.145 -22.359 1 90.81 96 LYS A N 1
ATOM 740 C CA . LYS A 1 96 ? 10.898 -7.566 -22.141 1 90.81 96 LYS A CA 1
ATOM 741 C C . LYS A 1 96 ? 9.789 -8.172 -21.281 1 90.81 96 LYS A C 1
ATOM 743 O O . LYS A 1 96 ? 9.188 -9.18 -21.641 1 90.81 96 LYS A O 1
ATOM 748 N N . ARG A 1 97 ? 9.492 -7.508 -20.203 1 92.88 97 ARG A N 1
ATOM 749 C CA . ARG A 1 97 ? 8.555 -8.062 -19.219 1 92.88 97 ARG A CA 1
ATOM 750 C C . ARG A 1 97 ? 7.121 -7.973 -19.719 1 92.88 97 ARG A C 1
ATOM 752 O O . ARG A 1 97 ? 6.34 -8.906 -19.562 1 92.88 97 ARG A O 1
ATOM 759 N N . LEU A 1 98 ? 6.809 -6.887 -20.359 1 94.44 98 LEU A N 1
ATOM 760 C CA . LEU A 1 98 ? 5.43 -6.711 -20.812 1 94.44 98 LEU A CA 1
ATOM 761 C C . LEU A 1 98 ? 5.145 -7.586 -22.031 1 94.44 98 LEU A C 1
ATOM 763 O O . LEU A 1 98 ? 4.059 -8.156 -22.141 1 94.44 98 LEU A O 1
ATOM 767 N N . VAL A 1 99 ? 6.051 -7.711 -22.875 1 94.19 99 VAL A N 1
ATOM 768 C CA . VAL A 1 99 ? 5.875 -8.57 -24.047 1 94.19 99 VAL A CA 1
ATOM 769 C C . VAL A 1 99 ? 5.75 -10.023 -23.594 1 94.19 99 VAL A C 1
ATOM 771 O O . VAL A 1 99 ? 4.859 -10.742 -24.062 1 94.19 99 VAL A O 1
ATOM 774 N N . GLY A 1 100 ? 6.613 -10.406 -22.703 1 93.69 100 GLY A N 1
ATOM 775 C CA . GLY A 1 100 ? 6.598 -11.773 -22.203 1 93.69 100 GLY A CA 1
ATOM 776 C C . GLY A 1 100 ? 5.332 -12.117 -21.453 1 93.69 100 GLY A C 1
ATOM 777 O O . GLY A 1 100 ? 4.906 -13.273 -21.422 1 93.69 100 GLY A O 1
ATOM 778 N N . LEU A 1 101 ? 4.719 -11.094 -20.891 1 95.62 101 LEU A N 1
ATOM 779 C CA . LEU A 1 101 ? 3.523 -11.297 -20.094 1 95.62 101 LEU A CA 1
ATOM 780 C C . LEU A 1 101 ? 2.262 -11.164 -20.938 1 95.62 101 LEU A C 1
ATOM 782 O O . LEU A 1 101 ? 1.38 -12.023 -20.875 1 95.62 101 LEU A O 1
ATOM 786 N N . LEU A 1 102 ? 2.195 -10.164 -21.844 1 94.88 102 LEU A N 1
ATOM 787 C CA . LEU A 1 102 ? 0.93 -9.766 -22.453 1 94.88 102 LEU A CA 1
ATOM 788 C C . LEU A 1 102 ? 0.67 -10.555 -23.734 1 94.88 102 LEU A C 1
ATOM 790 O O . LEU A 1 102 ? -0.477 -10.891 -24.031 1 94.88 102 LEU A O 1
ATOM 794 N N . ILE A 1 103 ? 1.645 -10.859 -24.453 1 95.94 103 ILE A N 1
ATOM 795 C CA . ILE A 1 103 ? 1.432 -11.539 -25.734 1 95.94 103 ILE A CA 1
ATOM 796 C C . ILE A 1 103 ? 0.846 -12.93 -25.484 1 95.94 103 ILE A C 1
ATOM 798 O O . ILE A 1 103 ? -0.208 -13.266 -26.031 1 95.94 103 ILE A O 1
ATOM 802 N N . PRO A 1 104 ? 1.544 -13.742 -24.688 1 96.69 104 PRO A N 1
ATOM 803 C CA . PRO A 1 104 ? 0.901 -15.031 -24.391 1 96.69 104 PRO A CA 1
ATOM 804 C C . PRO A 1 104 ? -0.491 -14.867 -23.781 1 96.69 104 PRO A C 1
ATOM 806 O O . PRO A 1 104 ? -1.404 -15.633 -24.125 1 96.69 104 PRO A O 1
ATOM 809 N N . PHE A 1 105 ? -0.644 -13.93 -22.953 1 95.31 105 PHE A N 1
ATOM 810 C CA . PHE A 1 105 ? -1.928 -13.703 -22.312 1 95.31 105 PHE A CA 1
ATOM 811 C C . PHE A 1 105 ? -3.02 -13.438 -23.328 1 95.31 105 PHE A C 1
ATOM 813 O O . PHE A 1 105 ? -4.113 -14 -23.25 1 95.31 105 PHE A O 1
ATOM 820 N N . LEU A 1 106 ? -2.711 -12.57 -24.266 1 94.25 106 LEU A N 1
ATOM 821 C CA . LEU A 1 106 ? -3.699 -12.219 -25.281 1 94.25 106 LEU A CA 1
ATOM 822 C C . LEU A 1 106 ? -4.039 -13.422 -26.156 1 94.25 106 LEU A C 1
ATOM 824 O O . LEU A 1 106 ? -5.203 -13.633 -26.5 1 94.25 106 LEU A O 1
ATOM 828 N N . VAL A 1 107 ? -3.102 -14.211 -26.453 1 94.94 107 VAL A N 1
ATOM 829 C CA . VAL A 1 107 ? -3.32 -15.398 -27.281 1 94.94 107 VAL A CA 1
ATOM 830 C C . VAL A 1 107 ? -4.172 -16.406 -26.516 1 94.94 107 VAL A C 1
ATOM 832 O O . VAL A 1 107 ? -5.219 -16.844 -27 1 94.94 107 VAL A O 1
ATOM 835 N N . PHE A 1 108 ? -3.756 -16.734 -25.328 1 95.38 108 PHE A N 1
ATOM 836 C CA . PHE A 1 108 ? -4.434 -17.766 -24.547 1 95.38 108 PHE A CA 1
ATOM 837 C C . PHE A 1 108 ? -5.812 -17.297 -24.109 1 95.38 108 PHE A C 1
ATOM 839 O O . PHE A 1 108 ? -6.754 -18.078 -24.031 1 95.38 108 PHE A O 1
ATOM 846 N N . SER A 1 109 ? -5.938 -15.984 -23.766 1 93.06 109 SER A N 1
ATOM 847 C CA . SER A 1 109 ? -7.242 -15.469 -23.375 1 93.06 109 SER A CA 1
ATOM 848 C C . SER A 1 109 ? -8.227 -15.484 -24.531 1 93.06 109 SER A C 1
ATOM 850 O O . SER A 1 109 ? -9.422 -15.695 -24.328 1 93.06 109 SER A O 1
ATOM 852 N N . ALA A 1 110 ? -7.742 -15.203 -25.719 1 91.31 110 ALA A N 1
ATOM 853 C CA . ALA A 1 110 ? -8.594 -15.312 -26.891 1 91.31 110 ALA A CA 1
ATOM 854 C C . ALA A 1 110 ? -9.07 -16.75 -27.094 1 91.31 110 ALA A C 1
ATOM 856 O O . ALA A 1 110 ? -10.25 -16.984 -27.344 1 91.31 110 ALA A O 1
ATOM 857 N N . ILE A 1 111 ? -8.156 -17.656 -26.953 1 91.62 111 ILE A N 1
ATOM 858 C CA . ILE A 1 111 ? -8.508 -19.062 -27.094 1 91.62 111 ILE A CA 1
ATOM 859 C C . ILE A 1 111 ? -9.539 -19.438 -26.031 1 91.62 111 ILE A C 1
ATOM 861 O O . ILE A 1 111 ? -10.531 -20.109 -26.328 1 91.62 111 ILE A O 1
ATOM 865 N N . HIS A 1 112 ? -9.297 -18.984 -24.859 1 89.81 112 HIS A N 1
ATOM 866 C CA . HIS A 1 112 ? -10.234 -19.234 -23.766 1 89.81 112 HIS A CA 1
ATOM 867 C C . HIS A 1 112 ? -11.617 -18.688 -24.109 1 89.81 112 HIS A C 1
ATOM 869 O O . HIS A 1 112 ? -12.617 -19.391 -23.922 1 89.81 112 HIS A O 1
ATOM 875 N N . TYR A 1 113 ? -11.617 -17.5 -24.531 1 87.56 113 TYR A N 1
ATOM 876 C CA . TYR A 1 113 ? -12.883 -16.828 -24.797 1 87.56 113 TYR A CA 1
ATOM 877 C C . TYR A 1 113 ? -13.641 -17.516 -25.922 1 87.56 113 TYR A C 1
ATOM 879 O O . TYR A 1 113 ? -14.844 -17.75 -25.812 1 87.56 113 TYR A O 1
ATOM 887 N N . PHE A 1 114 ? -13.023 -17.891 -26.953 1 85.38 114 PHE A N 1
ATOM 888 C CA . PHE A 1 114 ? -13.695 -18.391 -28.141 1 85.38 114 PHE A CA 1
ATOM 889 C C . PHE A 1 114 ? -14.031 -19.875 -28 1 85.38 114 PHE A C 1
ATOM 891 O O . PHE A 1 114 ? -15.008 -20.344 -28.578 1 85.38 114 PHE A O 1
ATOM 898 N N . ILE A 1 115 ? -13.312 -20.531 -27.25 1 82.12 115 ILE A N 1
ATOM 899 C CA . ILE A 1 115 ? -13.625 -21.938 -27.016 1 82.12 115 ILE A CA 1
ATOM 900 C C . ILE A 1 115 ? -14.641 -22.062 -25.891 1 82.12 115 ILE A C 1
ATOM 902 O O . ILE A 1 115 ? -15.625 -22.797 -26 1 82.12 115 ILE A O 1
ATOM 906 N N . ALA A 1 116 ? -14.312 -21.359 -24.797 1 71.25 116 ALA A N 1
ATOM 907 C CA . ALA A 1 116 ? -15.242 -21.406 -23.688 1 71.25 116 ALA A CA 1
ATOM 908 C C . ALA A 1 116 ? -16.562 -20.719 -24.016 1 71.25 116 ALA A C 1
ATOM 910 O O . ALA A 1 116 ? -17.625 -21.125 -23.547 1 71.25 116 ALA A O 1
ATOM 911 N N . GLY A 1 117 ? -16.578 -19.5 -24.641 1 63.94 117 GLY A N 1
ATOM 912 C CA . GLY A 1 117 ? -17.75 -18.734 -25.078 1 63.94 117 GLY A CA 1
ATOM 913 C C . GLY A 1 117 ? -18.438 -19.344 -26.281 1 63.94 117 GLY A C 1
ATOM 914 O O . GLY A 1 117 ? -19.516 -18.891 -26.672 1 63.94 117 GLY A O 1
ATOM 915 N N . TYR A 1 118 ? -17.688 -20.078 -27.109 1 54.72 118 TYR A N 1
ATOM 916 C CA . TYR A 1 118 ? -18.203 -20.625 -28.359 1 54.72 118 TYR A CA 1
ATOM 917 C C . TYR A 1 118 ? -19.547 -21.328 -28.141 1 54.72 118 TYR A C 1
ATOM 919 O O . TYR A 1 118 ? -20.359 -21.422 -29.062 1 54.72 118 TYR A O 1
ATOM 927 N N . GLY A 1 119 ? -19.781 -21.734 -26.938 1 49.53 119 GLY A N 1
ATOM 928 C CA . GLY A 1 119 ? -21.156 -22.219 -26.922 1 49.53 119 GLY A CA 1
ATOM 929 C C . GLY A 1 119 ? -22.188 -21.156 -27.203 1 49.53 119 GLY A C 1
ATOM 930 O O . GLY A 1 119 ? -23.391 -21.406 -27.125 1 49.53 119 GLY A O 1
ATOM 931 N N . ILE A 1 120 ? -21.578 -19.984 -27.188 1 50.56 120 ILE A N 1
ATOM 932 C CA . ILE A 1 120 ? -22.562 -18.969 -27.547 1 50.56 120 ILE A CA 1
ATOM 933 C C . ILE A 1 120 ? -22.75 -18.938 -29.062 1 50.56 120 ILE A C 1
ATOM 935 O O . ILE A 1 120 ? -21.984 -18.281 -29.781 1 50.56 120 ILE A O 1
ATOM 939 N N . LYS A 1 121 ? -22.984 -20.047 -29.703 1 52.53 121 LYS A N 1
ATOM 940 C CA . LYS A 1 121 ? -23.25 -20.422 -31.094 1 52.53 121 LYS A CA 1
ATOM 941 C C . LYS A 1 121 ? -23.781 -19.234 -31.891 1 52.53 121 LYS A C 1
ATOM 943 O O . LYS A 1 121 ? -23.484 -19.078 -33.062 1 52.53 121 LYS A O 1
ATOM 948 N N . GLU A 1 122 ? -24.688 -18.453 -31.359 1 57.03 122 GLU A N 1
ATOM 949 C CA . GLU A 1 122 ? -25.469 -17.625 -3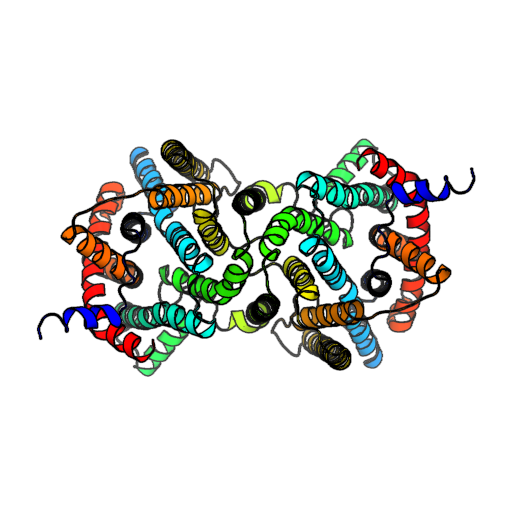2.281 1 57.03 122 GLU A CA 1
ATOM 950 C C . GLU A 1 122 ? -24.953 -16.203 -32.312 1 57.03 122 GLU A C 1
ATOM 952 O O . GLU A 1 122 ? -25.547 -15.328 -32.938 1 57.03 122 GLU A O 1
ATOM 957 N N . ALA A 1 123 ? -23.688 -16.016 -31.797 1 61.62 123 ALA A N 1
ATOM 958 C CA . ALA A 1 123 ? -23.391 -14.594 -31.781 1 61.62 123 ALA A CA 1
ATOM 959 C C . ALA A 1 123 ? -22.562 -14.188 -33 1 61.62 123 ALA A C 1
ATOM 961 O O . ALA A 1 123 ? -21.766 -14.984 -33.5 1 61.62 123 ALA A O 1
ATOM 962 N N . GLU A 1 124 ? -22.859 -13.055 -33.688 1 68.94 124 GLU A N 1
ATOM 963 C CA . GLU A 1 124 ? -22.109 -12.453 -34.781 1 68.94 124 GLU A CA 1
ATOM 964 C C . GLU A 1 124 ? -20.703 -12.07 -34.344 1 68.94 124 GLU A C 1
ATOM 966 O O . GLU A 1 124 ? -20.469 -11.789 -33.156 1 68.94 124 GLU A O 1
ATOM 971 N N . VAL A 1 125 ? -19.75 -12.133 -35.219 1 69.25 125 VAL A N 1
ATOM 972 C CA . VAL A 1 125 ? -18.328 -11.945 -35.031 1 69.25 125 VAL A CA 1
ATOM 973 C C . VAL A 1 125 ? -18.062 -10.609 -34.344 1 69.25 125 VAL A C 1
ATOM 975 O O . VAL A 1 125 ? -17.312 -10.547 -33.375 1 69.25 125 VAL A O 1
ATOM 978 N N . PRO A 1 126 ? -18.734 -9.57 -34.812 1 71.19 126 PRO A N 1
ATOM 979 C CA . PRO A 1 126 ? -18.484 -8.289 -34.156 1 71.19 126 PRO A CA 1
ATOM 980 C C . PRO A 1 126 ? -18.875 -8.297 -32.688 1 71.19 126 PRO A C 1
ATOM 982 O O . PRO A 1 126 ? -18.188 -7.684 -31.859 1 71.19 126 PRO A O 1
ATOM 985 N N . GLU A 1 127 ? -19.797 -8.969 -32.5 1 76.75 127 GLU A N 1
ATOM 986 C CA . GLU A 1 127 ? -20.281 -9.055 -31.109 1 76.75 127 GLU A CA 1
ATOM 987 C C . GLU A 1 127 ? -19.328 -9.859 -30.25 1 76.75 127 GLU A C 1
ATOM 989 O O . GLU A 1 127 ? -19.109 -9.531 -29.078 1 76.75 127 GLU A O 1
ATOM 994 N N . LEU A 1 128 ? -18.719 -10.75 -30.969 1 77.81 128 LEU A N 1
ATOM 995 C CA . LEU A 1 128 ? -17.781 -11.594 -30.25 1 77.81 128 LEU A CA 1
ATOM 996 C C . LEU A 1 128 ? -16.531 -10.82 -29.875 1 77.81 128 LEU A C 1
ATOM 998 O O . LEU A 1 128 ? -16.016 -10.945 -28.766 1 77.81 128 LEU A O 1
ATOM 1002 N N . LEU A 1 129 ? -16.141 -10.062 -30.797 1 81.44 129 LEU A N 1
ATOM 1003 C CA . LEU A 1 129 ? -14.938 -9.273 -30.578 1 81.44 129 LEU A CA 1
ATOM 1004 C C . LEU A 1 129 ? -15.172 -8.227 -29.484 1 81.44 129 LEU A C 1
ATOM 1006 O O . LEU A 1 129 ? -14.305 -7.996 -28.641 1 81.44 129 LEU A O 1
ATOM 1010 N N . GLN A 1 130 ? -16.281 -7.648 -29.562 1 82.31 130 GLN A N 1
ATOM 1011 C CA . GLN A 1 130 ? -16.641 -6.668 -28.531 1 82.31 130 GLN A CA 1
ATOM 1012 C C . GLN A 1 130 ? -16.719 -7.316 -27.156 1 82.31 130 GLN A C 1
ATOM 1014 O O . GLN A 1 130 ? -16.281 -6.734 -26.156 1 82.31 130 GLN A O 1
ATOM 1019 N N . GLY A 1 131 ? -17.25 -8.453 -27.203 1 83.44 131 GLY A N 1
ATOM 1020 C CA . GLY A 1 131 ? -17.344 -9.188 -25.953 1 83.44 131 GLY A CA 1
ATOM 1021 C C . GLY A 1 131 ? -15.977 -9.539 -25.375 1 83.44 131 GLY A C 1
ATOM 1022 O O . GLY A 1 131 ? -15.766 -9.445 -24.172 1 83.44 131 GLY A O 1
ATOM 1023 N N . TYR A 1 132 ? -15.125 -9.945 -26.234 1 86.69 132 TYR A N 1
ATOM 1024 C CA . TYR A 1 132 ? -13.758 -10.258 -25.828 1 86.69 132 TYR A CA 1
ATOM 1025 C C . TYR A 1 132 ? -13.078 -9.031 -25.219 1 86.69 132 TYR A C 1
ATOM 1027 O O . TYR A 1 132 ? -12.461 -9.125 -24.156 1 86.69 132 TYR A O 1
ATOM 1035 N N . LEU A 1 133 ? -13.234 -7.871 -25.844 1 84.12 133 LEU A N 1
ATOM 1036 C CA . LEU A 1 133 ? -12.602 -6.641 -25.375 1 84.12 133 LEU A CA 1
ATOM 1037 C C . LEU A 1 133 ? -13.164 -6.207 -24.031 1 84.12 133 LEU A C 1
ATOM 1039 O O . LEU A 1 133 ? -12.422 -5.781 -23.156 1 84.12 133 LEU A O 1
ATOM 1043 N N . VAL A 1 134 ? -14.422 -6.402 -23.938 1 82.06 134 VAL A N 1
ATOM 1044 C CA . VAL A 1 134 ? -15.078 -6.074 -22.672 1 82.06 134 VAL A CA 1
ATOM 1045 C C . VAL A 1 134 ? -14.586 -7.02 -21.578 1 82.06 134 VAL A C 1
ATOM 1047 O O . VAL A 1 134 ? -14.344 -6.594 -20.453 1 82.06 134 VAL A O 1
ATOM 1050 N N . GLY A 1 135 ? -14.406 -8.258 -21.984 1 83.75 135 GLY A N 1
ATOM 1051 C CA . GLY A 1 135 ? -13.891 -9.242 -21.031 1 83.75 135 GLY A CA 1
ATOM 1052 C C . GLY A 1 135 ? -12.477 -8.938 -20.578 1 83.75 135 GLY A C 1
ATOM 1053 O O . GLY A 1 135 ? -12.141 -9.133 -19.406 1 83.75 135 GLY A O 1
ATOM 1054 N N . LEU A 1 136 ? -11.766 -8.422 -21.469 1 84.62 136 LEU A N 1
ATOM 1055 C CA . LEU A 1 136 ? -10.383 -8.086 -21.172 1 84.62 136 LEU A CA 1
ATOM 1056 C C . LEU A 1 136 ? -10.305 -6.965 -20.141 1 84.62 136 LEU A C 1
ATOM 1058 O O . LEU A 1 136 ? -9.367 -6.914 -19.344 1 84.62 136 LEU A O 1
ATOM 1062 N N . LEU A 1 137 ? -11.281 -6.18 -20.094 1 81.12 137 LEU A N 1
ATOM 1063 C CA . LEU A 1 137 ? -11.25 -4.988 -19.25 1 81.12 137 LEU A CA 1
ATOM 1064 C C . LEU A 1 137 ? -11.945 -5.246 -17.922 1 81.12 137 LEU A C 1
ATOM 1066 O O . LEU A 1 137 ? -11.891 -4.406 -17.016 1 81.12 137 LEU A O 1
ATOM 1070 N N . SER A 1 138 ? -12.438 -6.375 -17.781 1 79.56 138 SER A N 1
ATOM 1071 C CA . SER A 1 138 ? -13.148 -6.703 -16.547 1 79.56 138 SER A CA 1
ATOM 1072 C C . SER A 1 138 ? -12.18 -7.121 -15.445 1 79.56 138 SER A C 1
ATOM 1074 O O . SER A 1 138 ? -11 -7.371 -15.703 1 79.56 138 SER A O 1
ATOM 1076 N N . LYS A 1 139 ? -12.633 -7.262 -14.188 1 70.12 139 LYS A N 1
ATOM 1077 C CA . LYS A 1 139 ? -11.828 -7.512 -13 1 70.12 139 LYS A CA 1
ATOM 1078 C C . LYS A 1 139 ? -11.18 -8.891 -13.055 1 70.12 139 LYS A C 1
ATOM 1080 O O . LYS A 1 139 ? -10.055 -9.078 -12.578 1 70.12 139 LYS A O 1
ATOM 1085 N N . THR A 1 140 ? -11.898 -9.797 -13.523 1 67.81 140 THR A N 1
ATOM 1086 C CA . THR A 1 140 ? -11.344 -11.148 -13.562 1 67.81 140 THR A CA 1
ATOM 1087 C C . THR A 1 140 ? -10.898 -11.508 -14.977 1 67.81 140 THR A C 1
ATOM 1089 O O . THR A 1 140 ? -10.305 -12.562 -15.195 1 67.81 140 THR A O 1
ATOM 1092 N N . GLY A 1 141 ? -11.125 -10.508 -15.812 1 68.81 141 GLY A N 1
ATOM 1093 C CA . GLY A 1 141 ? -10.836 -10.82 -17.203 1 68.81 141 GLY A CA 1
ATOM 1094 C C . GLY A 1 141 ? -11.805 -11.82 -17.812 1 68.81 141 GLY A C 1
ATOM 1095 O O . GLY A 1 141 ? -12.992 -11.805 -17.5 1 68.81 141 GLY A O 1
ATOM 1096 N N . ILE A 1 142 ? -11.352 -12.656 -18.594 1 78.31 142 ILE A N 1
ATOM 1097 C CA . ILE A 1 142 ? -12.117 -13.625 -19.375 1 78.31 142 ILE A CA 1
ATOM 1098 C C . ILE A 1 142 ? -12.375 -14.875 -18.531 1 78.31 142 ILE A C 1
ATOM 1100 O O . ILE A 1 142 ? -13.422 -15.516 -18.672 1 78.31 142 ILE A O 1
ATOM 1104 N N . ALA A 1 143 ? -11.453 -15.062 -17.562 1 84.5 143 ALA A N 1
ATOM 1105 C CA . ALA A 1 143 ? -11.547 -16.219 -16.672 1 84.5 143 ALA A CA 1
ATOM 1106 C C . ALA A 1 143 ? -11.062 -15.875 -15.266 1 84.5 143 ALA A C 1
ATOM 1108 O O . ALA A 1 143 ? -10.258 -14.961 -15.086 1 84.5 143 ALA A O 1
ATOM 1109 N N . VAL A 1 144 ? -11.438 -16.672 -14.289 1 84 144 VAL A N 1
ATOM 1110 C CA . VAL A 1 144 ? -11.281 -16.375 -12.875 1 84 144 VAL A CA 1
ATOM 1111 C C . VAL A 1 144 ? -9.805 -16.359 -12.5 1 84 144 VAL A C 1
ATOM 1113 O O . VAL A 1 144 ? -9.398 -15.656 -11.57 1 84 144 VAL A O 1
ATOM 1116 N N . HIS A 1 145 ? -9.008 -17.156 -13.148 1 91.06 145 HIS A N 1
ATOM 1117 C CA . HIS A 1 145 ? -7.602 -17.266 -12.766 1 91.06 145 HIS A CA 1
ATOM 1118 C C . HIS A 1 145 ? -6.77 -16.156 -13.414 1 91.06 145 HIS A C 1
ATOM 1120 O O . HIS A 1 145 ? -5.621 -15.938 -13.023 1 91.06 145 HIS A O 1
ATOM 1126 N N . PHE A 1 146 ? -7.312 -15.344 -14.312 1 92.75 146 PHE A N 1
ATOM 1127 C CA . PHE A 1 146 ? -6.547 -14.359 -15.07 1 92.75 146 PHE A CA 1
ATOM 1128 C C . PHE A 1 146 ? -6.215 -13.148 -14.203 1 92.75 146 PHE A C 1
ATOM 1130 O O . PHE A 1 146 ? -5.387 -12.32 -14.586 1 92.75 146 PHE A O 1
ATOM 1137 N N . TRP A 1 147 ? -6.812 -13.047 -13.031 1 91.81 147 TRP A N 1
ATOM 1138 C CA . TRP A 1 147 ? -6.496 -11.93 -12.156 1 91.81 147 TRP A CA 1
ATOM 1139 C C . TRP A 1 147 ? -4.992 -11.844 -11.898 1 91.81 147 TRP A C 1
ATOM 1141 O O . TRP A 1 147 ? -4.449 -10.75 -11.727 1 91.81 147 TRP A O 1
ATOM 1151 N N . PHE A 1 148 ? -4.332 -12.953 -11.859 1 93.94 148 PHE A N 1
ATOM 1152 C CA . PHE A 1 148 ? -2.896 -13.016 -11.609 1 93.94 148 PHE A CA 1
ATOM 1153 C C . PHE A 1 148 ? -2.137 -12.164 -12.617 1 93.94 148 PHE A C 1
ATOM 1155 O O . PHE A 1 148 ? -1.207 -11.438 -12.25 1 93.94 148 PHE A O 1
ATOM 1162 N N . VAL A 1 149 ? -2.48 -12.242 -13.844 1 94.31 149 VAL A N 1
ATOM 1163 C CA . VAL A 1 149 ? -1.794 -11.523 -14.914 1 94.31 149 VAL A CA 1
ATOM 1164 C C . VAL A 1 149 ? -1.937 -10.016 -14.695 1 94.31 149 VAL A C 1
ATOM 1166 O O . VAL A 1 149 ? -0.967 -9.273 -14.844 1 94.31 149 VAL A O 1
ATOM 1169 N N . TYR A 1 150 ? -3.076 -9.633 -14.305 1 93.12 150 TYR A N 1
ATOM 1170 C CA . TYR A 1 150 ? -3.34 -8.211 -14.086 1 93.12 150 TYR A CA 1
ATOM 1171 C C . TYR A 1 150 ? -2.559 -7.691 -12.891 1 93.12 150 TYR A C 1
ATOM 1173 O O . TYR A 1 150 ? -2.006 -6.59 -12.93 1 93.12 150 TYR A O 1
ATOM 1181 N N . VAL A 1 151 ? -2.502 -8.484 -11.836 1 94.25 151 VAL A N 1
ATOM 1182 C CA . VAL A 1 151 ? -1.754 -8.102 -10.648 1 94.25 151 VAL A CA 1
ATOM 1183 C C . VAL A 1 151 ? -0.26 -8.062 -10.961 1 94.25 151 VAL A C 1
ATOM 1185 O O . VAL A 1 151 ? 0.438 -7.125 -10.578 1 94.25 151 VAL A O 1
ATOM 1188 N N . MET A 1 152 ? 0.167 -9.047 -11.695 1 96.31 152 MET A N 1
ATOM 1189 C CA . MET A 1 152 ? 1.579 -9.086 -12.062 1 96.31 152 MET A CA 1
ATOM 1190 C C . MET A 1 152 ? 1.941 -7.906 -12.961 1 96.31 152 MET A C 1
ATOM 1192 O O . MET A 1 152 ? 3.033 -7.344 -12.844 1 96.31 152 MET A O 1
ATOM 1196 N N . LEU A 1 153 ? 1.056 -7.59 -13.867 1 95.44 153 LEU A N 1
ATOM 1197 C CA . LEU A 1 153 ? 1.26 -6.414 -14.711 1 95.44 153 LEU A CA 1
ATOM 1198 C C . LEU A 1 153 ? 1.447 -5.16 -13.859 1 95.44 153 LEU A C 1
ATOM 1200 O O . LEU A 1 153 ? 2.355 -4.367 -14.109 1 95.44 153 LEU A O 1
ATOM 1204 N N . GLY A 1 154 ? 0.598 -4.996 -12.883 1 96.31 154 GLY A N 1
ATOM 1205 C CA . GLY A 1 154 ? 0.737 -3.879 -11.969 1 96.31 154 GLY A CA 1
ATOM 1206 C C . GLY A 1 154 ? 2.072 -3.861 -11.242 1 96.31 154 GLY A C 1
ATOM 1207 O O . GLY A 1 154 ? 2.699 -2.809 -11.109 1 96.31 154 GLY A O 1
ATOM 1208 N N . ILE A 1 155 ? 2.514 -4.988 -10.812 1 97.69 155 ILE A N 1
ATOM 1209 C CA . ILE A 1 155 ? 3.779 -5.113 -10.102 1 97.69 155 ILE A CA 1
ATOM 1210 C C . ILE A 1 155 ? 4.938 -4.801 -11.047 1 97.69 155 ILE A C 1
ATOM 1212 O O . ILE A 1 155 ? 5.887 -4.109 -10.664 1 97.69 155 ILE A O 1
ATOM 1216 N N . TYR A 1 156 ? 4.82 -5.277 -12.305 1 96.81 156 TYR A N 1
ATOM 1217 C CA . TYR A 1 156 ? 5.863 -4.984 -13.281 1 96.81 156 TYR A CA 1
ATOM 1218 C C . TYR A 1 156 ? 5.98 -3.486 -13.516 1 96.81 156 TYR A C 1
ATOM 1220 O O . TYR A 1 156 ? 7.086 -2.957 -13.648 1 96.81 156 TYR A O 1
ATOM 1228 N N . LEU A 1 157 ? 4.906 -2.84 -13.539 1 96.81 157 LEU A N 1
ATOM 1229 C CA . LEU A 1 157 ? 4.895 -1.414 -13.844 1 96.81 157 LEU A CA 1
ATOM 1230 C C . LEU A 1 157 ? 5.602 -0.616 -12.75 1 96.81 157 LEU A C 1
ATOM 1232 O O . LEU A 1 157 ? 6.223 0.412 -13.031 1 96.81 157 LEU A O 1
ATOM 1236 N N . VAL A 1 158 ? 5.609 -1.097 -11.516 1 97.38 158 VAL A N 1
ATOM 1237 C CA . VAL A 1 158 ? 6.199 -0.324 -10.43 1 97.38 158 VAL A CA 1
ATOM 1238 C C . VAL A 1 158 ? 7.547 -0.932 -10.031 1 97.38 158 VAL A C 1
ATOM 1240 O O . VAL A 1 158 ? 8.281 -0.359 -9.227 1 97.38 158 VAL A O 1
ATOM 1243 N N . SER A 1 159 ? 7.938 -2.025 -10.578 1 96.94 159 SER A N 1
ATOM 1244 C CA . SER A 1 159 ? 9.094 -2.805 -10.156 1 96.94 159 SER A CA 1
ATOM 1245 C C . SER A 1 159 ? 10.391 -2.018 -10.336 1 96.94 159 SER A C 1
ATOM 1247 O O . SER A 1 159 ? 11.32 -2.143 -9.539 1 96.94 159 SER A O 1
ATOM 1249 N N . PRO A 1 160 ? 10.477 -1.164 -11.43 1 96.44 160 PRO A N 1
ATOM 1250 C CA . PRO A 1 160 ? 11.719 -0.396 -11.539 1 96.44 160 PRO A CA 1
ATOM 1251 C C . PRO A 1 160 ? 11.969 0.503 -10.336 1 96.44 160 PRO A C 1
ATOM 1253 O O . PRO A 1 160 ? 13.117 0.679 -9.914 1 96.44 160 PRO A O 1
ATOM 1256 N N . ALA A 1 161 ? 10.945 1.056 -9.766 1 96.94 161 ALA A N 1
ATOM 1257 C CA . ALA A 1 161 ? 11.094 1.872 -8.562 1 96.94 161 ALA A CA 1
ATOM 1258 C C . ALA A 1 161 ? 11.664 1.052 -7.41 1 96.94 161 ALA A C 1
ATOM 1260 O O . ALA A 1 161 ? 12.609 1.48 -6.746 1 96.94 161 ALA A O 1
ATOM 1261 N N . PHE A 1 162 ? 11.195 -0.133 -7.234 1 97.56 162 PHE A N 1
ATOM 1262 C CA . PHE A 1 162 ? 11.641 -0.97 -6.129 1 97.56 162 PHE A CA 1
ATOM 1263 C C . PHE A 1 162 ? 13.031 -1.53 -6.402 1 97.56 162 PHE A C 1
ATOM 1265 O O . PHE A 1 162 ? 13.828 -1.719 -5.48 1 97.56 162 PHE A O 1
ATOM 1272 N N . SER A 1 163 ? 13.258 -1.79 -7.719 1 96.5 163 SER A N 1
ATOM 1273 C CA . SER A 1 163 ? 14.609 -2.227 -8.07 1 96.5 163 SER A CA 1
ATOM 1274 C C . SER A 1 163 ? 15.648 -1.18 -7.688 1 96.5 163 SER A C 1
ATOM 1276 O O . SER A 1 163 ? 16.703 -1.518 -7.152 1 96.5 163 SER A O 1
ATOM 1278 N N . ILE A 1 164 ? 15.305 0.066 -7.91 1 96.31 164 ILE A N 1
ATOM 1279 C CA . ILE A 1 164 ? 16.188 1.165 -7.543 1 96.31 164 ILE A CA 1
ATOM 1280 C C . ILE A 1 164 ? 16.312 1.257 -6.023 1 96.31 164 ILE A C 1
ATOM 1282 O O . ILE A 1 164 ? 17.406 1.389 -5.484 1 96.31 164 ILE A O 1
ATOM 1286 N N . MET A 1 165 ? 15.258 1.106 -5.316 1 97.19 165 MET A N 1
ATOM 1287 C CA . MET A 1 165 ? 15.219 1.207 -3.859 1 97.19 165 MET A CA 1
ATOM 1288 C C . MET A 1 165 ? 16.016 0.076 -3.219 1 97.19 165 MET A C 1
ATOM 1290 O O . MET A 1 165 ? 16.578 0.241 -2.131 1 97.19 165 MET A O 1
ATOM 1294 N N . TYR A 1 166 ? 16.094 -1.076 -3.898 1 97.25 166 TYR A N 1
ATOM 1295 C CA . TYR A 1 166 ? 16.719 -2.262 -3.332 1 97.25 166 TYR A CA 1
ATOM 1296 C C . TYR A 1 166 ? 18.219 -2.27 -3.613 1 97.25 166 TYR A C 1
ATOM 1298 O O . TYR A 1 166 ? 18.953 -3.068 -3.037 1 97.25 166 TYR A O 1
ATOM 1306 N N . SER A 1 167 ? 18.688 -1.38 -4.438 1 93.62 167 SER A N 1
ATOM 1307 C CA . SER A 1 167 ? 20.047 -1.431 -4.973 1 93.62 167 SER A CA 1
ATOM 1308 C C . SER A 1 167 ? 21.078 -1.27 -3.865 1 93.62 167 SER A C 1
ATOM 1310 O O . SER A 1 167 ? 22.188 -1.813 -3.955 1 93.62 167 SER A O 1
ATOM 1312 N N . GLY A 1 168 ? 20.734 -0.584 -2.803 1 93.06 168 GLY A N 1
ATOM 1313 C CA . GLY A 1 168 ? 21.734 -0.294 -1.78 1 93.06 168 GLY A CA 1
ATOM 1314 C C . GLY A 1 168 ? 21.453 -0.988 -0.462 1 93.06 168 GLY A C 1
ATOM 1315 O O . GLY A 1 168 ? 22.047 -0.654 0.562 1 93.06 168 GLY A O 1
ATOM 1316 N N . ILE A 1 169 ? 20.594 -1.993 -0.465 1 96.81 169 ILE A N 1
ATOM 1317 C CA . ILE A 1 169 ? 20.203 -2.643 0.779 1 96.81 169 ILE A CA 1
ATOM 1318 C C . ILE A 1 169 ? 21.281 -3.623 1.221 1 96.81 169 ILE A C 1
ATOM 1320 O O . ILE A 1 169 ? 21.672 -4.504 0.456 1 96.81 169 ILE A O 1
ATOM 1324 N N . SER A 1 170 ? 21.812 -3.482 2.387 1 96.56 170 SER A N 1
ATOM 1325 C CA . SER A 1 170 ? 22.766 -4.395 2.994 1 96.56 170 SER A CA 1
ATOM 1326 C C . SER A 1 170 ? 22.078 -5.629 3.564 1 96.56 170 SER A C 1
ATOM 1328 O O . SER A 1 170 ? 20.859 -5.711 3.576 1 96.56 170 SER A O 1
ATOM 1330 N N . GLU A 1 171 ? 22.891 -6.586 3.973 1 97.69 171 GLU A N 1
ATOM 1331 C CA . GLU A 1 171 ? 22.359 -7.789 4.613 1 97.69 171 GLU A CA 1
ATOM 1332 C C . GLU A 1 171 ? 21.547 -7.441 5.859 1 97.69 171 GLU A C 1
ATOM 1334 O O . GLU A 1 171 ? 20.438 -7.941 6.039 1 97.69 171 GLU A O 1
ATOM 1339 N N . ARG A 1 172 ? 22.094 -6.566 6.715 1 96.62 172 ARG A N 1
ATOM 1340 C CA . ARG A 1 172 ? 21.406 -6.137 7.926 1 96.62 172 ARG A CA 1
ATOM 1341 C C . ARG A 1 172 ? 20.125 -5.383 7.582 1 96.62 172 ARG A C 1
ATOM 1343 O O . ARG A 1 172 ? 19.094 -5.574 8.234 1 96.62 172 ARG A O 1
ATOM 1350 N N . GLY A 1 173 ? 20.219 -4.516 6.535 1 97.31 173 GLY A N 1
ATOM 1351 C CA . GLY A 1 173 ? 19.031 -3.805 6.078 1 97.31 173 GLY A CA 1
ATOM 1352 C C . GLY A 1 173 ? 17.922 -4.73 5.602 1 97.31 173 GLY A C 1
ATOM 1353 O O . GLY A 1 173 ? 16.75 -4.488 5.871 1 97.31 173 GLY A O 1
ATOM 1354 N N . ALA A 1 174 ? 18.359 -5.781 4.934 1 98.44 174 ALA A N 1
ATOM 1355 C CA . ALA A 1 174 ? 17.391 -6.75 4.43 1 98.44 174 ALA A CA 1
ATOM 1356 C C . ALA A 1 174 ? 16.641 -7.426 5.574 1 98.44 174 ALA A C 1
ATOM 1358 O O . ALA A 1 174 ? 15.43 -7.641 5.488 1 98.44 174 ALA A O 1
ATOM 1359 N N . VAL A 1 175 ? 17.344 -7.766 6.625 1 98.19 175 VAL A N 1
ATOM 1360 C CA . VAL A 1 175 ? 16.734 -8.398 7.793 1 98.19 175 VAL A CA 1
ATOM 1361 C C . VAL A 1 175 ? 15.719 -7.441 8.422 1 98.19 175 VAL A C 1
ATOM 1363 O O . VAL A 1 175 ? 14.609 -7.848 8.766 1 98.19 175 VAL A O 1
ATOM 1366 N N . VAL A 1 176 ? 16.094 -6.172 8.555 1 97.44 176 VAL A N 1
ATOM 1367 C CA . VAL A 1 176 ? 15.227 -5.172 9.156 1 97.44 176 VAL A CA 1
ATOM 1368 C C . VAL A 1 176 ? 13.953 -5.02 8.328 1 97.44 176 VAL A C 1
ATOM 1370 O O . VAL A 1 176 ? 12.844 -5.023 8.867 1 97.44 176 VAL A O 1
ATOM 1373 N N . ILE A 1 177 ? 14.125 -4.883 7.004 1 98.44 177 ILE A N 1
ATOM 1374 C CA . ILE A 1 177 ? 12.977 -4.73 6.121 1 98.44 177 ILE A CA 1
ATOM 1375 C C . ILE A 1 177 ? 12.086 -5.969 6.211 1 98.44 177 ILE A C 1
ATOM 1377 O O . ILE A 1 177 ? 10.859 -5.852 6.27 1 98.44 177 ILE A O 1
ATOM 1381 N N . PHE A 1 178 ? 12.695 -7.156 6.23 1 98.62 178 PHE A N 1
ATOM 1382 C CA . PHE A 1 178 ? 11.961 -8.414 6.355 1 98.62 178 PHE A CA 1
ATOM 1383 C C . PHE A 1 178 ? 11.094 -8.414 7.609 1 98.62 178 PHE A C 1
ATOM 1385 O O . PHE A 1 178 ? 9.898 -8.703 7.543 1 98.62 178 PHE A O 1
ATOM 1392 N N . ILE A 1 179 ? 11.656 -8.023 8.727 1 98.06 179 ILE A N 1
ATOM 1393 C CA . ILE A 1 179 ? 10.969 -8.031 10.016 1 98.06 179 ILE A CA 1
ATOM 1394 C C . ILE A 1 179 ? 9.836 -7.008 10 1 98.06 179 ILE A C 1
ATOM 1396 O O . ILE A 1 179 ? 8.727 -7.301 10.453 1 98.06 179 ILE A O 1
ATOM 1400 N N . ILE A 1 180 ? 10.086 -5.852 9.469 1 97.75 180 ILE A N 1
ATOM 1401 C CA . ILE A 1 180 ? 9.086 -4.789 9.453 1 97.75 180 ILE A CA 1
ATOM 1402 C C . ILE A 1 180 ? 7.922 -5.195 8.555 1 97.75 180 ILE A C 1
ATOM 1404 O O . ILE A 1 180 ? 6.758 -4.953 8.891 1 97.75 180 ILE A O 1
ATOM 1408 N N . LEU A 1 181 ? 8.219 -5.816 7.41 1 98.12 181 LEU A N 1
ATOM 1409 C CA . LEU A 1 181 ? 7.164 -6.258 6.508 1 98.12 181 LEU A CA 1
ATOM 1410 C C . LEU A 1 181 ? 6.27 -7.297 7.184 1 98.12 181 LEU A C 1
ATOM 1412 O O . LEU A 1 181 ? 5.043 -7.195 7.133 1 98.12 181 LEU A O 1
ATOM 1416 N N . ILE A 1 182 ? 6.895 -8.258 7.875 1 97.88 182 ILE A N 1
ATOM 1417 C CA . ILE A 1 182 ? 6.145 -9.32 8.539 1 97.88 182 ILE A CA 1
ATOM 1418 C C . ILE A 1 182 ? 5.359 -8.742 9.711 1 97.88 182 ILE A C 1
ATOM 1420 O O . ILE A 1 182 ? 4.188 -9.078 9.906 1 97.88 182 ILE A O 1
ATOM 1424 N N . ALA A 1 183 ? 5.945 -7.852 10.469 1 97.25 183 ALA A N 1
ATOM 1425 C CA . ALA A 1 183 ? 5.289 -7.238 11.617 1 97.25 183 ALA A CA 1
ATOM 1426 C C . ALA A 1 183 ? 4.109 -6.379 11.188 1 97.25 183 ALA A C 1
ATOM 1428 O O . ALA A 1 183 ? 3.045 -6.41 11.805 1 97.25 183 ALA A O 1
ATOM 1429 N N . SER A 1 184 ? 4.344 -5.598 10.133 1 96.88 184 SER A N 1
ATOM 1430 C CA . SER A 1 184 ? 3.277 -4.738 9.633 1 96.88 184 SER A CA 1
ATOM 1431 C C . SER A 1 184 ? 2.086 -5.555 9.148 1 96.88 184 SER A C 1
ATOM 1433 O O . SER A 1 184 ? 0.938 -5.246 9.477 1 96.88 184 SER A O 1
ATOM 1435 N N . LYS A 1 185 ? 2.389 -6.613 8.414 1 96.75 185 LYS A N 1
ATOM 1436 C CA . LYS A 1 185 ? 1.311 -7.465 7.918 1 96.75 185 LYS A CA 1
ATOM 1437 C C . LYS A 1 185 ? 0.599 -8.172 9.07 1 96.75 185 LYS A C 1
ATOM 1439 O O . LYS A 1 185 ? -0.626 -8.312 9.055 1 96.75 185 LYS A O 1
ATOM 1444 N N . SER A 1 186 ? 1.345 -8.633 10.07 1 96.38 186 SER A N 1
ATOM 1445 C CA . SER A 1 186 ? 0.764 -9.273 11.25 1 96.38 186 SER A CA 1
ATOM 1446 C C . SER A 1 186 ? -0.193 -8.336 11.969 1 96.38 186 SER A C 1
ATOM 1448 O O . SER A 1 186 ? -1.311 -8.719 12.32 1 96.38 186 SER A O 1
ATOM 1450 N N . TYR A 1 187 ? 0.247 -7.109 12.125 1 95.38 187 TYR A N 1
ATOM 1451 C CA . TYR A 1 187 ? -0.603 -6.133 12.797 1 95.38 187 TYR A CA 1
ATOM 1452 C C . TYR A 1 187 ? -1.876 -5.875 12 1 95.38 187 TYR A C 1
ATOM 1454 O O . TYR A 1 187 ? -2.977 -5.883 12.555 1 95.38 187 TYR A O 1
ATOM 1462 N N . ILE A 1 188 ? -1.719 -5.645 10.758 1 94.75 188 ILE A N 1
ATOM 1463 C CA . ILE A 1 188 ? -2.832 -5.242 9.906 1 94.75 188 ILE A CA 1
ATOM 1464 C C . ILE A 1 188 ? -3.871 -6.363 9.859 1 94.75 188 ILE A C 1
ATOM 1466 O O . ILE A 1 188 ? -5.074 -6.105 9.953 1 94.75 188 ILE A O 1
ATOM 1470 N N . VAL A 1 189 ? -3.4 -7.605 9.789 1 93.94 189 VAL A N 1
ATOM 1471 C CA . VAL A 1 189 ? -4.309 -8.734 9.586 1 93.94 189 VAL A CA 1
ATOM 1472 C C . VAL A 1 189 ? -4.922 -9.148 10.922 1 93.94 189 VAL A C 1
ATOM 1474 O O . VAL A 1 189 ? -6.121 -9.43 11 1 93.94 189 VAL A O 1
ATOM 1477 N N . TYR A 1 190 ? -4.195 -9.086 11.977 1 93.88 190 TYR A N 1
ATOM 1478 C CA . TYR A 1 190 ? -4.66 -9.773 13.18 1 93.88 190 TYR A CA 1
ATOM 1479 C C . TYR A 1 190 ? -4.957 -8.789 14.297 1 93.88 190 TYR A C 1
ATOM 1481 O O . TYR A 1 190 ? -5.715 -9.094 15.219 1 93.88 190 TYR A O 1
ATOM 1489 N N . PHE A 1 191 ? -4.359 -7.539 14.258 1 91.81 191 PHE A N 1
ATOM 1490 C CA . PHE A 1 191 ? -4.422 -6.723 15.469 1 91.81 191 PHE A CA 1
ATOM 1491 C C . PHE A 1 191 ? -5.004 -5.348 15.164 1 91.81 191 PHE A C 1
ATOM 1493 O O . PHE A 1 191 ? -5.215 -4.543 16.062 1 91.81 191 PHE A O 1
ATOM 1500 N N . SER A 1 192 ? -5.273 -5.059 13.969 1 89 192 SER A N 1
ATOM 1501 C CA . SER A 1 192 ? -5.727 -3.719 13.609 1 89 192 SER A CA 1
ATOM 1502 C C . SER A 1 192 ? -7.051 -3.381 14.289 1 89 192 SER A C 1
ATOM 1504 O O . SER A 1 192 ? -7.344 -2.209 14.539 1 89 192 SER A O 1
ATOM 1506 N N . TRP A 1 193 ? -7.848 -4.41 14.609 1 85 193 TRP A N 1
ATOM 1507 C CA . TRP A 1 193 ? -9.148 -4.188 15.234 1 85 193 TRP A CA 1
ATOM 1508 C C . TRP A 1 193 ? -8.992 -3.727 16.672 1 85 193 TRP A C 1
ATOM 1510 O O . TRP A 1 193 ? -9.914 -3.141 17.25 1 85 193 TRP A O 1
ATOM 1520 N N . LEU A 1 194 ? -7.848 -3.947 17.281 1 82.81 194 LEU A N 1
ATOM 1521 C CA . LEU A 1 194 ? -7.602 -3.564 18.672 1 82.81 194 LEU A CA 1
ATOM 1522 C C . LEU A 1 194 ? -7.414 -2.057 18.797 1 82.81 194 LEU A C 1
ATOM 1524 O O . LEU A 1 194 ? -7.816 -1.453 19.781 1 82.81 194 LEU A O 1
ATOM 1528 N N . ILE A 1 195 ? -6.758 -1.434 17.812 1 82.06 195 ILE A N 1
ATOM 1529 C CA . ILE A 1 195 ? -6.551 0.01 17.766 1 82.06 195 ILE A CA 1
ATOM 1530 C C . ILE A 1 195 ? -6.953 0.549 16.406 1 82.06 195 ILE A C 1
ATOM 1532 O O . ILE A 1 195 ? -6.098 0.831 15.562 1 82.06 195 ILE A O 1
ATOM 1536 N N . PRO A 1 196 ? -8.172 0.752 16.25 1 76.06 196 PRO A N 1
ATOM 1537 C CA . PRO A 1 196 ? -8.664 1.148 14.922 1 76.06 196 PRO A CA 1
ATOM 1538 C C . PRO A 1 196 ? -8.047 2.453 14.43 1 76.06 196 PRO A C 1
ATOM 1540 O O . PRO A 1 196 ? -7.957 2.682 13.219 1 76.06 196 PRO A O 1
ATOM 1543 N N . GLY A 1 197 ? -7.508 3.199 15.32 1 77.56 197 GLY A N 1
ATOM 1544 C CA . GLY A 1 197 ? -6.934 4.469 14.906 1 77.56 197 GLY A CA 1
ATOM 1545 C C . GLY A 1 197 ? -5.531 4.34 14.352 1 77.56 197 GLY A C 1
ATOM 1546 O O . GLY A 1 197 ? -5.109 5.145 13.516 1 77.56 197 GLY A O 1
ATOM 1547 N N . LEU A 1 198 ? -4.809 3.303 14.75 1 82.88 198 LEU A N 1
ATOM 1548 C CA . LEU A 1 198 ? -3.447 3.102 14.266 1 82.88 198 LEU A CA 1
ATOM 1549 C C . LEU A 1 198 ? -3.457 2.531 12.852 1 82.88 198 LEU A C 1
ATOM 1551 O O . LEU A 1 198 ? -3.838 1.377 12.641 1 82.88 198 LEU A O 1
ATOM 1555 N N . GLU A 1 199 ? -3.09 3.369 11.945 1 86.94 199 GLU A N 1
ATOM 1556 C CA . GLU A 1 199 ? -3.064 2.947 10.555 1 86.94 199 GLU A CA 1
ATOM 1557 C C . GLU A 1 199 ? -1.633 2.725 10.07 1 86.94 199 GLU A C 1
ATOM 1559 O O . GLU A 1 199 ? -0.976 3.66 9.609 1 86.94 199 GLU A O 1
ATOM 1564 N N . ILE A 1 200 ? -1.239 1.525 10.195 1 92.19 200 ILE A N 1
ATOM 1565 C CA . ILE A 1 200 ? 0.014 1.156 9.547 1 92.19 200 ILE A CA 1
ATOM 1566 C C . ILE A 1 200 ? -0.193 1.07 8.031 1 92.19 200 ILE A C 1
ATOM 1568 O O . ILE A 1 200 ? -1.174 0.486 7.566 1 92.19 200 ILE A O 1
ATOM 1572 N N . PRO A 1 201 ? 0.724 1.773 7.32 1 94.06 201 PRO A N 1
ATOM 1573 C CA . PRO A 1 201 ? 0.54 1.707 5.867 1 94.06 201 PRO A CA 1
ATOM 1574 C C . PRO A 1 201 ? 0.482 0.274 5.344 1 94.06 201 PRO A C 1
ATOM 1576 O O . PRO A 1 201 ? 1.401 -0.513 5.586 1 94.06 201 PRO A O 1
ATOM 1579 N N . ASN A 1 202 ? -0.54 0 4.641 1 93.19 202 ASN A N 1
ATOM 1580 C CA . ASN A 1 202 ? -0.773 -1.354 4.152 1 93.19 202 ASN A CA 1
ATOM 1581 C C . ASN A 1 202 ? -0.206 -1.547 2.746 1 93.19 202 ASN A C 1
ATOM 1583 O O . ASN A 1 202 ? -0.735 -0.999 1.778 1 93.19 202 ASN A O 1
ATOM 1587 N N . ILE A 1 203 ? 0.816 -2.336 2.654 1 94.62 203 ILE A N 1
ATOM 1588 C CA . ILE A 1 203 ? 1.33 -2.766 1.358 1 94.62 203 ILE A CA 1
ATOM 1589 C C . ILE A 1 203 ? 0.51 -3.945 0.844 1 94.62 203 ILE A C 1
ATOM 1591 O O . ILE A 1 203 ? 0.285 -4.918 1.57 1 94.62 203 ILE A O 1
ATOM 1595 N N . PRO A 1 204 ? 0.064 -3.789 -0.366 1 95.88 204 PRO A N 1
ATOM 1596 C CA . PRO A 1 204 ? -0.757 -4.879 -0.896 1 95.88 204 PRO A CA 1
ATOM 1597 C C . PRO A 1 204 ? -0.07 -6.238 -0.79 1 95.88 204 PRO A C 1
ATOM 1599 O O . PRO A 1 204 ? 1.153 -6.328 -0.915 1 95.88 204 PRO A O 1
ATOM 1602 N N . THR A 1 205 ? -0.863 -7.238 -0.649 1 96.5 205 THR A N 1
ATOM 1603 C CA . THR A 1 205 ? -0.409 -8.586 -0.315 1 96.5 205 THR A CA 1
ATOM 1604 C C . THR A 1 205 ? 0.561 -9.102 -1.371 1 96.5 205 THR A C 1
ATOM 1606 O O . THR A 1 205 ? 1.671 -9.531 -1.046 1 96.5 205 THR A O 1
ATOM 1609 N N . TRP A 1 206 ? 0.22 -9.023 -2.629 1 97.5 206 TRP A N 1
ATOM 1610 C CA . TRP A 1 206 ? 1.027 -9.602 -3.693 1 97.5 206 TRP A CA 1
ATOM 1611 C C . TRP A 1 206 ? 2.33 -8.836 -3.877 1 97.5 206 TRP A C 1
ATOM 1613 O O . TRP A 1 206 ? 3.369 -9.422 -4.188 1 97.5 206 TRP A O 1
ATOM 1623 N N . LEU A 1 207 ? 2.252 -7.547 -3.68 1 98.12 207 LEU A N 1
ATOM 1624 C CA . LEU A 1 207 ? 3.475 -6.75 -3.684 1 98.12 207 LEU A CA 1
ATOM 1625 C C . LEU A 1 207 ? 4.379 -7.141 -2.52 1 98.12 207 LEU A C 1
ATOM 1627 O O . LEU A 1 207 ? 5.605 -7.152 -2.656 1 98.12 207 LEU A O 1
ATOM 1631 N N . THR A 1 208 ? 3.758 -7.43 -1.369 1 98.31 208 THR A N 1
ATOM 1632 C CA . THR A 1 208 ? 4.527 -7.848 -0.203 1 98.31 208 THR A CA 1
ATOM 1633 C C . THR A 1 208 ? 5.324 -9.109 -0.504 1 98.31 208 THR A C 1
ATOM 1635 O O . THR A 1 208 ? 6.52 -9.188 -0.203 1 98.31 208 THR A O 1
ATOM 1638 N N . TYR A 1 209 ? 4.707 -10.109 -1.147 1 98.69 209 TYR A N 1
ATOM 1639 C CA . TYR A 1 209 ? 5.406 -11.328 -1.547 1 98.69 209 TYR A CA 1
ATOM 1640 C C . TYR A 1 209 ? 6.57 -11.008 -2.473 1 98.69 209 TYR A C 1
ATOM 1642 O O . TYR A 1 209 ? 7.668 -11.555 -2.312 1 98.69 209 TYR A O 1
ATOM 1650 N N . PHE A 1 210 ? 6.328 -10.109 -3.477 1 98.69 210 PHE A N 1
ATOM 1651 C CA . PHE A 1 210 ? 7.332 -9.672 -4.441 1 98.69 210 PHE A CA 1
ATOM 1652 C C . PHE A 1 210 ? 8.516 -9.016 -3.738 1 98.69 210 PHE A C 1
ATOM 1654 O O . PHE A 1 210 ? 9.672 -9.312 -4.043 1 98.69 210 PHE A O 1
ATOM 1661 N N . LEU A 1 211 ? 8.18 -8.172 -2.754 1 98.75 211 LEU A N 1
ATOM 1662 C CA . LEU A 1 211 ? 9.211 -7.465 -2.006 1 98.75 211 LEU A CA 1
ATOM 1663 C C . LEU A 1 211 ? 10.016 -8.43 -1.145 1 98.75 211 LEU A C 1
ATOM 1665 O O . LEU A 1 211 ? 11.242 -8.312 -1.048 1 98.75 211 LEU A O 1
ATOM 1669 N N . LEU A 1 212 ? 9.352 -9.375 -0.515 1 98.75 212 LEU A N 1
ATOM 1670 C CA . LEU A 1 212 ? 10.047 -10.391 0.272 1 98.75 212 LEU A CA 1
ATOM 1671 C C . LEU A 1 212 ? 11.016 -11.18 -0.599 1 98.75 212 LEU A C 1
ATOM 1673 O O . LEU A 1 212 ? 12.133 -11.484 -0.176 1 98.75 212 LEU A O 1
ATOM 1677 N N . GLY A 1 213 ? 10.562 -11.516 -1.799 1 98.69 213 GLY A N 1
ATOM 1678 C CA . GLY A 1 213 ? 11.438 -12.211 -2.732 1 98.69 213 GLY A CA 1
ATOM 1679 C C . GLY A 1 213 ? 12.719 -11.453 -3.023 1 98.69 213 GLY A C 1
ATOM 1680 O O . GLY A 1 213 ? 13.797 -12.047 -3.088 1 98.69 213 GLY A O 1
ATOM 1681 N N . GLY A 1 214 ? 12.578 -10.141 -3.16 1 98.31 214 GLY A N 1
ATOM 1682 C CA . GLY A 1 214 ? 13.742 -9.312 -3.441 1 98.31 214 GLY A CA 1
ATOM 1683 C C . GLY A 1 214 ? 14.766 -9.32 -2.32 1 98.31 214 GLY A C 1
ATOM 1684 O O . GLY A 1 214 ? 15.945 -9.039 -2.547 1 98.31 214 GLY A O 1
ATOM 1685 N N . LEU A 1 215 ? 14.336 -9.664 -1.144 1 98.62 215 LEU A N 1
ATOM 1686 C CA . LEU A 1 215 ? 15.219 -9.617 0.015 1 98.62 215 LEU A CA 1
ATOM 1687 C C . LEU A 1 215 ? 16.016 -10.914 0.145 1 98.62 215 LEU A C 1
ATOM 1689 O O . LEU A 1 215 ? 17.078 -10.938 0.784 1 98.62 215 LEU A O 1
ATOM 1693 N N . ILE A 1 216 ? 15.547 -11.992 -0.445 1 98 216 ILE A N 1
ATOM 1694 C CA . ILE A 1 216 ? 16.047 -13.336 -0.184 1 98 216 ILE A CA 1
ATOM 1695 C C . ILE A 1 216 ? 17.531 -13.406 -0.521 1 98 216 ILE A C 1
ATOM 1697 O O . ILE A 1 216 ? 18.344 -13.867 0.291 1 98 216 ILE A O 1
ATOM 1701 N N . PRO A 1 217 ? 18.016 -12.875 -1.697 1 96.25 217 PRO A N 1
ATOM 1702 C CA . PRO A 1 217 ? 19.438 -12.961 -2.016 1 96.25 217 PRO A CA 1
ATOM 1703 C C . PRO A 1 217 ? 20.312 -12.141 -1.068 1 96.25 217 PRO A C 1
ATOM 1705 O O . PRO A 1 217 ? 21.516 -12.352 -0.987 1 96.25 217 PRO A O 1
ATOM 1708 N N . ARG A 1 218 ? 19.688 -11.219 -0.326 1 96.25 218 ARG A N 1
ATOM 1709 C CA . ARG A 1 218 ? 20.438 -10.297 0.513 1 96.25 218 ARG A CA 1
ATOM 1710 C C . ARG A 1 218 ? 20.391 -10.727 1.977 1 96.25 218 ARG A C 1
ATOM 1712 O O . ARG A 1 218 ? 21.125 -10.18 2.811 1 96.25 218 ARG A O 1
ATOM 1719 N N . LEU A 1 219 ? 19.516 -11.641 2.27 1 97.44 219 LEU A N 1
ATOM 1720 C CA . LEU A 1 219 ? 19.391 -12.125 3.641 1 97.44 219 LEU A CA 1
ATOM 1721 C C . LEU A 1 219 ? 20.562 -13.016 4.008 1 97.44 219 LEU A C 1
ATOM 1723 O O . LEU A 1 219 ? 21.172 -13.656 3.139 1 97.44 219 LEU A O 1
ATOM 1727 N N . PRO A 1 220 ? 20.906 -13.062 5.281 1 96.38 220 PRO A N 1
ATOM 1728 C CA . PRO A 1 220 ? 21.953 -14 5.688 1 96.38 220 PRO A CA 1
ATOM 1729 C C . PRO A 1 220 ? 21.594 -15.453 5.395 1 96.38 220 PRO A C 1
ATOM 1731 O O . PRO A 1 220 ? 20.406 -15.812 5.426 1 96.38 220 PRO A O 1
ATOM 1734 N N . LYS A 1 221 ? 22.609 -16.266 5.16 1 94.44 221 LYS A N 1
ATOM 1735 C CA . LYS A 1 221 ? 22.375 -17.688 4.914 1 94.44 221 LYS A CA 1
ATOM 1736 C C . LYS A 1 221 ? 21.812 -18.375 6.156 1 94.44 221 LYS A C 1
ATOM 1738 O O . LYS A 1 221 ? 22.312 -18.172 7.266 1 94.44 221 LYS A O 1
ATOM 1743 N N . VAL A 1 222 ? 20.766 -19.062 5.945 1 95.31 222 VAL A N 1
ATOM 1744 C CA . VAL A 1 222 ? 20.125 -19.828 7.012 1 95.31 222 VAL A CA 1
ATOM 1745 C C . VAL A 1 222 ? 20.234 -21.328 6.723 1 95.31 222 VAL A C 1
ATOM 1747 O O . VAL A 1 222 ? 20.109 -21.75 5.574 1 95.31 222 VAL A O 1
ATOM 1750 N N . ASN A 1 223 ? 20.469 -22.078 7.797 1 95.81 223 ASN A N 1
ATOM 1751 C CA . ASN A 1 223 ? 20.547 -23.531 7.645 1 95.81 223 ASN A CA 1
ATOM 1752 C C . ASN A 1 223 ? 19.25 -24.109 7.117 1 95.81 223 ASN A C 1
ATOM 1754 O O . ASN A 1 223 ? 18.156 -23.688 7.531 1 95.81 223 ASN A O 1
ATOM 1758 N N . SER A 1 224 ? 19.359 -25.062 6.23 1 95.88 224 SER A N 1
ATOM 1759 C CA . SER A 1 224 ? 18.203 -25.672 5.59 1 95.88 224 SER A CA 1
ATOM 1760 C C . SER A 1 224 ? 17.266 -26.312 6.621 1 95.88 224 SER A C 1
ATOM 1762 O O . SER A 1 224 ? 16.047 -26.328 6.434 1 95.88 224 SER A O 1
ATOM 1764 N N . LYS A 1 225 ? 17.828 -26.812 7.699 1 97.12 225 LYS A N 1
ATOM 1765 C CA . LYS A 1 225 ? 17.016 -27.438 8.734 1 97.12 225 LYS A CA 1
ATOM 1766 C C . LYS A 1 225 ? 16.047 -26.438 9.359 1 97.12 225 LYS A C 1
ATOM 1768 O O . LYS A 1 225 ? 14.898 -26.766 9.633 1 97.12 225 LYS A O 1
ATOM 1773 N N . TRP A 1 226 ? 16.531 -25.25 9.602 1 97.31 226 TRP A N 1
ATOM 1774 C CA . TRP A 1 226 ? 15.695 -24.219 10.195 1 97.31 226 TRP A CA 1
ATOM 1775 C C . TRP A 1 226 ? 14.656 -23.719 9.195 1 97.31 226 TRP A C 1
ATOM 1777 O O . TRP A 1 226 ? 13.547 -23.344 9.578 1 97.31 226 TRP A O 1
ATOM 1787 N N . LEU A 1 227 ? 15.023 -23.625 7.949 1 97.88 227 LEU A N 1
ATOM 1788 C CA . LEU A 1 227 ? 14.078 -23.25 6.91 1 97.88 227 LEU A CA 1
ATOM 1789 C C . LEU A 1 227 ? 12.969 -24.281 6.773 1 97.88 227 LEU A C 1
ATOM 1791 O O . LEU A 1 227 ? 11.797 -23.922 6.617 1 97.88 227 LEU A O 1
ATOM 1795 N N . LEU A 1 228 ? 13.375 -25.531 6.824 1 97.94 228 LEU A N 1
ATOM 1796 C CA . LEU A 1 228 ? 12.398 -26.625 6.77 1 97.94 228 LEU A CA 1
ATOM 1797 C C . LEU A 1 228 ? 11.461 -26.562 7.973 1 97.94 228 LEU A C 1
ATOM 1799 O O . LEU A 1 228 ? 10.258 -26.766 7.832 1 97.94 228 LEU A O 1
ATOM 1803 N N . LEU A 1 229 ? 12.023 -26.328 9.117 1 98.44 229 LEU A N 1
ATOM 1804 C CA . LEU A 1 229 ? 11.211 -26.203 10.32 1 98.44 229 LEU A CA 1
ATOM 1805 C C . LEU A 1 229 ? 10.219 -25.047 10.195 1 98.44 229 LEU A C 1
ATOM 1807 O O . LEU A 1 229 ? 9.047 -25.188 10.562 1 98.44 229 LEU A O 1
ATOM 1811 N N . ALA A 1 230 ? 10.727 -23.891 9.695 1 98.25 230 ALA A N 1
ATOM 1812 C CA . ALA A 1 230 ? 9.844 -22.75 9.484 1 98.25 230 ALA A CA 1
ATOM 1813 C C . ALA A 1 230 ? 8.727 -23.094 8.508 1 98.25 230 ALA A C 1
ATOM 1815 O O . ALA A 1 230 ? 7.57 -22.703 8.711 1 98.25 230 ALA A O 1
ATOM 1816 N N . PHE A 1 231 ? 9.07 -23.812 7.492 1 98.5 231 PHE A N 1
ATOM 1817 C CA . PHE A 1 231 ? 8.094 -24.234 6.496 1 98.5 231 PHE A CA 1
ATOM 1818 C C . PHE A 1 231 ? 7.035 -25.125 7.129 1 98.5 231 PHE A C 1
ATOM 1820 O O . PHE A 1 231 ? 5.836 -24.906 6.949 1 98.5 231 PHE A O 1
ATOM 1827 N N . VAL A 1 232 ? 7.457 -26.125 7.898 1 98.5 232 VAL A N 1
ATOM 1828 C CA . VAL A 1 232 ? 6.559 -27.094 8.508 1 98.5 232 VAL A CA 1
ATOM 1829 C C . VAL A 1 232 ? 5.672 -26.406 9.547 1 98.5 232 VAL A C 1
ATOM 1831 O O . VAL A 1 232 ? 4.465 -26.656 9.594 1 98.5 232 VAL A O 1
ATOM 1834 N N . ILE A 1 233 ? 6.262 -25.547 10.328 1 98.56 233 ILE A N 1
ATOM 1835 C CA . ILE A 1 233 ? 5.5 -24.828 11.344 1 98.56 233 ILE A CA 1
ATOM 1836 C C . ILE A 1 233 ? 4.445 -23.953 10.664 1 98.56 233 ILE A C 1
ATOM 1838 O O . ILE A 1 233 ? 3.291 -23.922 11.102 1 98.56 233 ILE A O 1
ATOM 1842 N N . SER A 1 234 ? 4.84 -23.25 9.633 1 98.56 234 SER A N 1
ATOM 1843 C CA . SER A 1 234 ? 3.904 -22.391 8.914 1 98.56 234 SER A CA 1
ATOM 1844 C C . SER A 1 234 ? 2.805 -23.203 8.242 1 98.56 234 SER A C 1
ATOM 1846 O O . SER A 1 234 ? 1.653 -22.766 8.172 1 98.56 234 SER A O 1
ATOM 1848 N N . PHE A 1 235 ? 3.164 -24.359 7.746 1 98.31 235 PHE A N 1
ATOM 1849 C CA . PHE A 1 235 ? 2.172 -25.266 7.164 1 98.31 235 PHE A CA 1
ATOM 1850 C C . PHE A 1 235 ? 1.172 -25.719 8.219 1 98.31 235 PHE A C 1
ATOM 1852 O O . PHE A 1 235 ? -0.039 -25.688 7.992 1 98.31 235 PHE A O 1
ATOM 1859 N N . CYS A 1 236 ? 1.654 -26.125 9.367 1 98.44 236 CYS A N 1
ATOM 1860 C CA . CYS A 1 236 ? 0.795 -26.547 10.469 1 98.44 236 CYS A CA 1
ATOM 1861 C C . CYS A 1 236 ? -0.117 -25.422 10.914 1 98.44 236 CYS A C 1
ATOM 1863 O O . CYS A 1 236 ? -1.301 -25.641 11.18 1 98.44 236 CYS A O 1
ATOM 1865 N N . LEU A 1 237 ? 0.475 -24.234 10.977 1 98.19 237 LEU A N 1
ATOM 1866 C CA . LEU A 1 237 ? -0.327 -23.078 11.344 1 98.19 237 LEU A CA 1
ATOM 1867 C C . LEU A 1 237 ? -1.43 -22.828 10.32 1 98.19 237 LEU A C 1
ATOM 1869 O O . LEU A 1 237 ? -2.547 -22.453 10.68 1 98.19 237 LEU A O 1
ATOM 1873 N N . THR A 1 238 ? -1.139 -22.984 9.062 1 98.19 238 THR A N 1
ATOM 1874 C CA . THR A 1 238 ? -2.135 -22.828 8.008 1 98.19 238 THR A CA 1
ATOM 1875 C C . THR A 1 238 ? -3.275 -23.828 8.188 1 98.19 238 THR A C 1
ATOM 1877 O O . THR A 1 238 ? -4.449 -23.469 8.07 1 98.19 238 THR A O 1
ATOM 1880 N N . CYS A 1 239 ? -2.969 -25.047 8.508 1 97.81 239 CYS A N 1
ATOM 1881 C CA . CYS A 1 239 ? -3.975 -26.078 8.742 1 97.81 239 CYS A CA 1
ATOM 1882 C C . CYS A 1 239 ? -4.859 -25.719 9.93 1 97.81 239 CYS A C 1
ATOM 1884 O O . CYS A 1 239 ? -6.086 -25.797 9.844 1 97.81 239 CYS A O 1
ATOM 1886 N N . ILE A 1 240 ? -4.215 -25.297 10.984 1 97.62 240 ILE A N 1
ATOM 1887 C CA . ILE A 1 240 ? -4.938 -24.953 12.203 1 97.62 240 ILE A CA 1
ATOM 1888 C C . ILE A 1 240 ? -5.855 -23.766 11.945 1 97.62 240 ILE A C 1
ATOM 1890 O O . ILE A 1 240 ? -7.031 -23.797 12.32 1 97.62 240 ILE A O 1
ATOM 1894 N N . MET A 1 241 ? -5.324 -22.766 11.273 1 97.38 241 MET A N 1
ATOM 1895 C CA . MET A 1 241 ? -6.113 -21.578 10.992 1 97.38 241 MET A CA 1
ATOM 1896 C C . MET A 1 241 ? -7.273 -21.906 10.055 1 97.38 241 MET A C 1
ATOM 1898 O O . MET A 1 241 ? -8.359 -21.344 10.195 1 97.38 241 MET A O 1
ATOM 1902 N N . THR A 1 242 ? -7.023 -22.75 9.133 1 96.62 242 THR A N 1
ATOM 1903 C CA . THR A 1 242 ? -8.086 -23.172 8.227 1 96.62 242 THR A CA 1
ATOM 1904 C C . THR A 1 242 ? -9.195 -23.891 8.992 1 96.62 242 THR A C 1
ATOM 1906 O O . THR A 1 242 ? -10.375 -23.594 8.797 1 96.62 242 THR A O 1
ATOM 1909 N N . TYR A 1 243 ? -8.805 -24.766 9.828 1 96.5 243 TYR A N 1
ATOM 1910 C CA . TYR A 1 243 ? -9.766 -25.516 10.633 1 96.5 243 TYR A CA 1
ATOM 1911 C C . TYR A 1 243 ? -10.594 -24.578 11.5 1 96.5 243 TYR A C 1
ATOM 1913 O O . TYR A 1 243 ? -11.828 -24.641 11.5 1 96.5 243 TYR A O 1
ATOM 1921 N N . VAL A 1 244 ? -9.945 -23.719 12.227 1 96.19 244 VAL A N 1
ATOM 1922 C CA . VAL A 1 244 ? -10.602 -22.812 13.164 1 96.19 244 VAL A CA 1
ATOM 1923 C C . VAL A 1 244 ? -11.516 -21.859 12.406 1 96.19 244 VAL A C 1
ATOM 1925 O O . VAL A 1 244 ? -12.648 -21.594 12.828 1 96.19 244 VAL A O 1
ATOM 1928 N N . GLN A 1 245 ? -10.992 -21.344 11.273 1 95.06 245 GLN A N 1
ATOM 1929 C CA . GLN A 1 245 ? -11.742 -20.359 10.484 1 95.06 245 GLN A CA 1
ATOM 1930 C C . GLN A 1 245 ? -13.047 -20.969 9.961 1 95.06 245 GLN A C 1
ATOM 1932 O O . GLN A 1 245 ? -14.109 -20.375 10.094 1 95.06 245 GLN A O 1
ATOM 1937 N N . PHE A 1 246 ? -13.062 -22.203 9.461 1 93.44 246 PHE A N 1
ATOM 1938 C CA . PHE A 1 246 ? -14.18 -22.703 8.688 1 93.44 246 PHE A CA 1
ATOM 1939 C C . PHE A 1 246 ? -15.07 -23.594 9.539 1 93.44 246 PHE A C 1
ATOM 1941 O O . PHE A 1 246 ? -16.188 -23.938 9.141 1 93.44 246 PHE A O 1
ATOM 1948 N N . SER A 1 247 ? -14.648 -23.984 10.727 1 91.25 247 SER A N 1
ATOM 1949 C CA . SER A 1 247 ? -15.484 -24.75 11.633 1 91.25 247 SER A CA 1
ATOM 1950 C C . SER A 1 247 ? -16.344 -23.844 12.508 1 91.25 247 SER A C 1
ATOM 1952 O O . SER A 1 247 ? -17.078 -24.312 13.375 1 91.25 247 SER A O 1
ATOM 1954 N N . GLY A 1 248 ? -16.188 -22.516 12.383 1 89.31 248 GLY A N 1
ATOM 1955 C CA . GLY A 1 248 ? -17.016 -21.562 13.117 1 89.31 248 GLY A CA 1
ATOM 1956 C C . GLY A 1 248 ? -16.547 -21.344 14.547 1 89.31 248 GLY A C 1
ATOM 1957 O O . GLY A 1 248 ? -17.312 -20.875 15.391 1 89.31 248 GLY A O 1
ATOM 1958 N N . LEU A 1 249 ? -15.328 -21.688 14.781 1 91 249 LEU A N 1
ATOM 1959 C CA . LEU A 1 249 ? -14.812 -21.609 16.141 1 91 249 LEU A CA 1
ATOM 1960 C C . LEU A 1 249 ? -14.414 -20.172 16.5 1 91 249 LEU A C 1
ATOM 1962 O O . LEU A 1 249 ? -14.164 -19.859 17.656 1 91 249 LEU A O 1
ATOM 1966 N N . THR A 1 250 ? -14.344 -19.344 15.531 1 90.56 250 THR A N 1
ATOM 1967 C CA . THR A 1 250 ? -14.023 -17.953 15.766 1 90.56 250 THR A CA 1
ATOM 1968 C C . THR A 1 250 ? -14.805 -17.047 14.812 1 90.56 250 THR A C 1
ATOM 1970 O O . THR A 1 250 ? -15.18 -17.469 13.719 1 90.56 250 THR A O 1
ATOM 1973 N N . LYS A 1 251 ? -15.008 -15.859 15.289 1 89.69 251 LYS A N 1
ATOM 1974 C CA . LYS A 1 251 ? -15.641 -14.844 14.445 1 89.69 251 LYS A CA 1
ATOM 1975 C C . LYS A 1 251 ? -14.586 -13.945 13.797 1 89.69 251 LYS A C 1
ATOM 1977 O O . LYS A 1 251 ? -14.891 -13.195 12.867 1 89.69 251 LYS A O 1
ATOM 1982 N N . LEU A 1 252 ? -13.367 -14.141 14.273 1 90.38 252 LEU A N 1
ATOM 1983 C CA . LEU A 1 252 ? -12.273 -13.336 13.742 1 90.38 252 LEU A CA 1
ATOM 1984 C C . LEU A 1 252 ? -11.797 -13.891 12.406 1 90.38 252 LEU A C 1
ATOM 1986 O O . LEU A 1 252 ? -11.773 -15.109 12.211 1 90.38 252 LEU A O 1
ATOM 1990 N N . TYR A 1 253 ? -11.492 -13.047 11.539 1 91.38 253 TYR A N 1
ATOM 1991 C CA . TYR A 1 253 ? -10.898 -13.453 10.273 1 91.38 253 TYR A CA 1
ATOM 1992 C C . TYR A 1 253 ? -9.422 -13.766 10.438 1 91.38 253 TYR A C 1
ATOM 1994 O O . TYR A 1 253 ? -8.609 -12.859 10.656 1 91.38 253 TYR A O 1
ATOM 2002 N N . LEU A 1 254 ? -9.055 -14.977 10.242 1 93.81 254 LEU A N 1
ATOM 2003 C CA . LEU A 1 254 ? -7.688 -15.422 10.5 1 93.81 254 LEU A CA 1
ATOM 2004 C C . LEU A 1 254 ? -6.859 -15.398 9.219 1 93.81 254 LEU A C 1
ATOM 2006 O O . LEU A 1 254 ? -5.633 -15.523 9.266 1 93.81 254 LEU A O 1
ATOM 2010 N N . ALA A 1 255 ? -7.453 -15.242 8.078 1 94.88 255 ALA A N 1
ATOM 2011 C CA . ALA A 1 255 ? -6.762 -15.18 6.797 1 94.88 255 ALA A CA 1
ATOM 2012 C C . ALA A 1 255 ? -5.828 -16.375 6.617 1 94.88 255 ALA A C 1
ATOM 2014 O O . ALA A 1 255 ? -4.629 -16.203 6.398 1 94.88 255 ALA A O 1
ATOM 2015 N N . PRO A 1 256 ? -6.355 -17.578 6.574 1 95.19 256 PRO A N 1
ATOM 2016 C CA . PRO A 1 256 ? -5.492 -18.75 6.566 1 95.19 256 PRO A CA 1
ATOM 2017 C C . PRO A 1 256 ? -4.695 -18.906 5.273 1 95.19 256 PRO A C 1
ATOM 2019 O O . PRO A 1 256 ? -3.682 -19.609 5.242 1 95.19 256 PRO A O 1
ATOM 2022 N N . PHE A 1 257 ? -5.039 -18.219 4.211 1 94.69 257 PHE A N 1
ATOM 2023 C CA . PHE A 1 257 ? -4.43 -18.438 2.906 1 94.69 257 PHE A CA 1
ATOM 2024 C C . PHE A 1 257 ? -3.648 -17.203 2.459 1 94.69 257 PHE A C 1
ATOM 2026 O O . PHE A 1 257 ? -2.762 -16.734 3.172 1 94.69 257 PHE A O 1
ATOM 2033 N N . ASP A 1 258 ? -3.826 -16.578 1.394 1 94.31 258 ASP A N 1
ATOM 2034 C CA . ASP A 1 258 ? -2.971 -15.664 0.652 1 94.31 258 ASP A CA 1
ATOM 2035 C C . ASP A 1 258 ? -2.531 -14.492 1.529 1 94.31 258 ASP A C 1
ATOM 2037 O O . ASP A 1 258 ? -1.36 -14.102 1.518 1 94.31 258 ASP A O 1
ATOM 2041 N N . SER A 1 259 ? -3.395 -13.969 2.33 1 94.88 259 SER A N 1
ATOM 2042 C CA . SER A 1 259 ? -3.105 -12.711 3.012 1 94.88 259 SER A CA 1
ATOM 2043 C C . SER A 1 259 ? -2.543 -12.953 4.406 1 94.88 259 SER A C 1
ATOM 2045 O O . SER A 1 259 ? -2.125 -12.016 5.086 1 94.88 259 SER A O 1
ATOM 2047 N N . GLY A 1 260 ? -2.512 -14.203 4.852 1 96.94 260 GLY A N 1
ATOM 2048 C CA . GLY A 1 260 ? -2.074 -14.508 6.207 1 96.94 260 GLY A CA 1
ATOM 2049 C C . GLY A 1 260 ? -0.565 -14.531 6.355 1 96.94 260 GLY A C 1
ATOM 2050 O O . GLY A 1 260 ? 0.152 -14.859 5.406 1 96.94 260 GLY A O 1
ATOM 2051 N N . VAL A 1 261 ? -0.151 -14.258 7.547 1 97.44 261 VAL A N 1
ATOM 2052 C CA . VAL A 1 261 ? 1.275 -14.273 7.855 1 97.44 261 VAL A CA 1
ATOM 2053 C C . VAL A 1 261 ? 1.807 -15.703 7.789 1 97.44 261 VAL A C 1
ATOM 2055 O O . VAL A 1 261 ? 2.953 -15.93 7.395 1 97.44 261 VAL A O 1
ATOM 2058 N N . ASN A 1 262 ? 0.941 -16.688 8.109 1 98.06 262 ASN A N 1
ATOM 2059 C CA . ASN A 1 262 ? 1.312 -18.078 7.977 1 98.06 262 ASN A CA 1
ATOM 2060 C C . ASN A 1 262 ? 1.724 -18.422 6.543 1 98.06 262 ASN A C 1
ATOM 2062 O O . ASN A 1 262 ? 2.732 -19.094 6.324 1 98.06 262 ASN A O 1
ATOM 2066 N N . MET A 1 263 ? 1.013 -17.953 5.613 1 98.44 263 MET A N 1
ATOM 2067 C CA . MET A 1 263 ? 1.289 -18.219 4.207 1 98.44 263 MET A CA 1
ATOM 2068 C C . MET A 1 263 ? 2.51 -17.438 3.734 1 98.44 263 MET A C 1
ATOM 2070 O O . MET A 1 263 ? 3.301 -17.938 2.934 1 98.44 263 MET A O 1
ATOM 2074 N N . LEU A 1 264 ? 2.666 -16.203 4.23 1 98.31 264 LEU A N 1
ATOM 2075 C CA . LEU A 1 264 ? 3.855 -15.422 3.922 1 98.31 264 LEU A CA 1
ATOM 2076 C C . LEU A 1 264 ? 5.117 -16.156 4.355 1 98.31 264 LEU A C 1
ATOM 2078 O O . LEU A 1 264 ? 6.078 -16.25 3.588 1 98.31 264 LEU A O 1
ATOM 2082 N N . LEU A 1 265 ? 5.047 -16.672 5.543 1 98.38 265 LEU A N 1
ATOM 2083 C CA . LEU A 1 265 ? 6.207 -17.359 6.098 1 98.38 265 LEU A CA 1
ATOM 2084 C C . LEU A 1 265 ? 6.418 -18.703 5.406 1 98.38 265 LEU A C 1
ATOM 2086 O O . LEU A 1 265 ? 7.555 -19.109 5.145 1 98.38 265 LEU A O 1
ATOM 2090 N N . MET A 1 266 ? 5.316 -19.391 5.133 1 98.56 266 MET A N 1
ATOM 2091 C CA . MET A 1 266 ? 5.391 -20.688 4.461 1 98.56 266 MET A CA 1
ATOM 2092 C C . MET A 1 266 ? 6.02 -20.547 3.08 1 98.56 266 MET A C 1
ATOM 2094 O O . MET A 1 266 ? 6.973 -21.266 2.754 1 98.56 266 MET A O 1
ATOM 2098 N N . SER A 1 267 ? 5.547 -19.625 2.283 1 98.69 267 SER A N 1
ATOM 2099 C CA . SER A 1 267 ? 6.023 -19.438 0.918 1 98.69 267 SER A CA 1
ATOM 2100 C C . SER A 1 267 ? 7.457 -18.906 0.906 1 98.69 267 SER A C 1
ATOM 2102 O O . SER A 1 267 ? 8.273 -19.344 0.089 1 98.69 267 SER A O 1
ATOM 2104 N N . THR A 1 268 ? 7.758 -17.984 1.82 1 98.56 268 THR A N 1
ATOM 2105 C CA . THR A 1 268 ? 9.102 -17.422 1.867 1 98.56 268 THR A CA 1
ATOM 2106 C C . THR A 1 268 ? 10.125 -18.469 2.291 1 98.56 268 THR A C 1
ATOM 2108 O O . THR A 1 268 ? 11.195 -18.578 1.694 1 98.56 268 THR A O 1
ATOM 2111 N N . SER A 1 269 ? 9.781 -19.234 3.32 1 98.44 269 SER A N 1
ATOM 2112 C CA . SER A 1 269 ? 10.703 -20.281 3.766 1 98.44 269 SER A CA 1
ATOM 2113 C C . SER A 1 269 ? 10.891 -21.344 2.689 1 98.44 269 SER A C 1
ATOM 2115 O O . SER A 1 269 ? 12 -21.859 2.502 1 98.44 269 SER A O 1
ATOM 2117 N N . CYS A 1 270 ? 9.82 -21.656 2.006 1 98.31 270 CYS A N 1
ATOM 2118 C CA . CYS A 1 270 ? 9.914 -22.594 0.897 1 98.31 270 CYS A CA 1
ATOM 2119 C C . CYS A 1 270 ? 10.852 -22.078 -0.183 1 98.31 270 CYS A C 1
ATOM 2121 O O . CYS A 1 270 ? 11.75 -22.812 -0.627 1 98.31 270 CYS A O 1
ATOM 2123 N N . CYS A 1 271 ? 10.711 -20.844 -0.585 1 98.19 271 CYS A N 1
ATOM 2124 C CA . CYS A 1 271 ? 11.555 -20.25 -1.619 1 98.19 271 CYS A CA 1
ATOM 2125 C C . CYS A 1 271 ? 13.008 -20.172 -1.165 1 98.19 271 CYS A C 1
ATOM 2127 O O . CYS A 1 271 ? 13.922 -20.453 -1.943 1 98.19 271 CYS A O 1
ATOM 2129 N N . MET A 1 272 ? 13.164 -19.828 0.076 1 98.06 272 MET A N 1
ATOM 2130 C CA . MET A 1 272 ? 14.523 -19.75 0.604 1 98.06 272 MET A CA 1
ATOM 2131 C C . MET A 1 272 ? 15.188 -21.125 0.608 1 98.06 272 MET A C 1
ATOM 2133 O O . MET A 1 272 ? 16.375 -21.25 0.337 1 98.06 272 MET A O 1
ATOM 2137 N N . LEU A 1 273 ? 14.406 -22.141 0.961 1 97.25 273 LEU A N 1
ATOM 2138 C CA . LEU A 1 273 ? 14.906 -23.516 0.963 1 97.25 273 LEU A CA 1
ATOM 2139 C C . LEU A 1 273 ? 15.391 -23.922 -0.428 1 97.25 273 LEU A C 1
ATOM 2141 O O 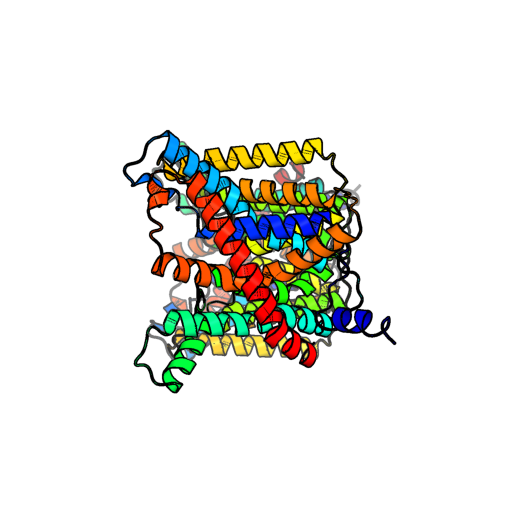. LEU A 1 273 ? 16.516 -24.375 -0.59 1 97.25 273 LEU A O 1
ATOM 2145 N N . PHE A 1 274 ? 14.609 -23.672 -1.427 1 96.75 274 PHE A N 1
ATOM 2146 C CA . PHE A 1 274 ? 14.961 -24.062 -2.789 1 96.75 274 PHE A CA 1
ATOM 2147 C C . PHE A 1 274 ? 16.062 -23.156 -3.33 1 96.75 274 PHE A C 1
ATOM 2149 O O . PHE A 1 274 ? 16.922 -23.609 -4.105 1 96.75 274 PHE A O 1
ATOM 2156 N N . TYR A 1 275 ? 16.047 -21.891 -2.959 1 95.06 275 TYR A N 1
ATOM 2157 C CA . TYR A 1 275 ? 17.078 -20.938 -3.396 1 95.06 275 TYR A CA 1
ATOM 2158 C C . TYR A 1 275 ? 18.453 -21.328 -2.861 1 95.06 275 TYR A C 1
ATOM 2160 O O . TYR A 1 275 ? 19.469 -21.125 -3.527 1 95.06 275 TYR A O 1
ATOM 2168 N N . SER A 1 276 ? 18.453 -21.906 -1.707 1 93.12 276 SER A N 1
ATOM 2169 C CA . SER A 1 276 ? 19.719 -22.25 -1.058 1 93.12 276 SER A CA 1
ATOM 2170 C C . SER A 1 276 ? 20.203 -23.625 -1.51 1 93.12 276 SER A C 1
ATOM 2172 O O . SER A 1 276 ? 21.375 -23.969 -1.295 1 93.12 276 SER A O 1
ATOM 2174 N N . MET A 1 277 ? 19.375 -24.375 -2.158 1 91.31 277 MET A N 1
ATOM 2175 C CA . MET A 1 277 ? 19.734 -25.719 -2.588 1 91.31 277 MET A CA 1
ATOM 2176 C C . MET A 1 277 ? 20.578 -25.672 -3.85 1 91.31 277 MET A C 1
ATOM 2178 O O . MET A 1 277 ? 20.359 -24.844 -4.734 1 91.31 277 MET A O 1
ATOM 2182 N N . SER A 1 278 ? 21.609 -26.422 -3.857 1 85.81 278 SER A N 1
ATOM 2183 C CA . SER A 1 278 ? 22.422 -26.641 -5.055 1 85.81 278 SER A CA 1
ATOM 2184 C C . SER A 1 278 ? 22.234 -28.047 -5.598 1 85.81 278 SER A C 1
ATOM 2186 O O . SER A 1 278 ? 22.906 -28.984 -5.152 1 85.81 278 SER A O 1
ATOM 2188 N N . ILE A 1 279 ? 21.359 -28.141 -6.484 1 88.19 279 ILE A N 1
ATOM 2189 C CA . ILE A 1 279 ? 21.062 -29.453 -7.055 1 88.19 279 ILE A CA 1
ATOM 2190 C C . ILE A 1 279 ? 21.859 -29.641 -8.344 1 88.19 279 ILE A C 1
ATOM 2192 O O . ILE A 1 279 ? 21.844 -28.781 -9.227 1 88.19 279 ILE A O 1
ATOM 2196 N N . THR A 1 280 ? 22.609 -30.719 -8.406 1 88.38 280 THR A N 1
ATOM 2197 C CA . THR A 1 280 ? 23.328 -31.094 -9.617 1 88.38 280 THR A CA 1
ATOM 2198 C C . THR A 1 280 ? 22.641 -32.25 -10.32 1 88.38 280 THR A C 1
ATOM 2200 O O . THR A 1 280 ? 22.359 -33.281 -9.703 1 88.38 280 THR A O 1
ATOM 2203 N N . VAL A 1 281 ? 22.281 -31.984 -11.547 1 90.81 281 VAL A N 1
ATOM 2204 C CA . VAL A 1 281 ? 21.625 -33.031 -12.328 1 90.81 281 VAL A CA 1
ATOM 2205 C C . VAL A 1 281 ? 22.344 -33.188 -13.664 1 90.81 281 VAL A C 1
ATOM 2207 O O . VAL A 1 281 ? 23.141 -32.344 -14.062 1 90.81 281 VAL A O 1
ATOM 2210 N N . ASN A 1 282 ? 22.156 -34.312 -14.289 1 92.88 282 ASN A N 1
ATOM 2211 C CA . ASN A 1 282 ? 22.75 -34.531 -15.609 1 92.88 282 ASN A CA 1
ATOM 2212 C C . ASN A 1 282 ? 22.125 -33.594 -16.641 1 92.88 282 ASN A C 1
ATOM 2214 O O . ASN A 1 282 ? 21.094 -32.969 -16.375 1 92.88 282 ASN A O 1
ATOM 2218 N N . GLU A 1 283 ? 22.719 -33.469 -17.688 1 92.12 283 GLU A N 1
ATOM 2219 C CA . GLU A 1 283 ? 22.359 -32.5 -18.703 1 92.12 283 GLU A CA 1
ATOM 2220 C C . GLU A 1 283 ? 20.984 -32.781 -19.297 1 92.12 283 GLU A C 1
ATOM 2222 O O . GLU A 1 283 ? 20.219 -31.844 -19.578 1 92.12 283 GLU A O 1
ATOM 2227 N N . LYS A 1 284 ? 20.688 -34.031 -19.484 1 94.31 284 LYS A N 1
ATOM 2228 C CA . LYS A 1 284 ? 19.391 -34.375 -20.047 1 94.31 284 LYS A CA 1
ATOM 2229 C C . LYS A 1 284 ? 18.266 -33.969 -19.109 1 94.31 284 LYS A C 1
ATOM 2231 O O . LYS A 1 284 ? 17.266 -33.375 -19.562 1 94.31 284 LYS A O 1
ATOM 2236 N N . LEU A 1 285 ? 18.359 -34.25 -17.875 1 93.75 285 LEU A N 1
ATOM 2237 C CA . LEU A 1 285 ? 17.359 -33.875 -16.891 1 93.75 285 LEU A CA 1
ATOM 2238 C C . LEU A 1 285 ? 17.266 -32.344 -16.75 1 93.75 285 LEU A C 1
ATOM 2240 O O . LEU A 1 285 ? 16.172 -31.797 -16.578 1 93.75 285 LEU A O 1
ATOM 2244 N N . ARG A 1 286 ? 18.344 -31.719 -16.812 1 93.44 286 ARG A N 1
ATOM 2245 C CA . ARG A 1 286 ? 18.391 -30.266 -16.75 1 93.44 286 ARG A CA 1
ATOM 2246 C C . ARG A 1 286 ? 17.578 -29.656 -17.875 1 93.44 286 ARG A C 1
ATOM 2248 O O . ARG A 1 286 ? 16.75 -28.75 -17.656 1 93.44 286 ARG A O 1
ATOM 2255 N N . LYS A 1 287 ? 17.781 -30.172 -19.016 1 93.94 287 LYS A N 1
ATOM 2256 C CA . LYS A 1 287 ? 17.078 -29.656 -20.188 1 93.94 287 LYS A CA 1
ATOM 2257 C C . LYS A 1 287 ? 15.578 -29.906 -20.078 1 93.94 287 LYS A C 1
ATOM 2259 O O . LYS A 1 287 ? 14.773 -29.062 -20.453 1 93.94 287 LYS A O 1
ATOM 2264 N N . THR A 1 288 ? 15.258 -31.078 -19.609 1 94.69 288 THR A N 1
ATOM 2265 C CA . THR A 1 288 ? 13.852 -31.438 -19.453 1 94.69 288 THR A CA 1
ATOM 2266 C C . THR A 1 288 ? 13.172 -30.531 -18.438 1 94.69 288 THR A C 1
ATOM 2268 O O . THR A 1 288 ? 12.086 -30 -18.688 1 94.69 288 THR A O 1
ATOM 2271 N N . VAL A 1 289 ? 13.852 -30.328 -17.312 1 94.69 289 VAL A N 1
ATOM 2272 C CA . VAL A 1 289 ? 13.312 -29.484 -16.25 1 94.69 289 VAL A CA 1
ATOM 2273 C C . VAL A 1 289 ? 13.133 -28.062 -16.766 1 94.69 289 VAL A C 1
ATOM 2275 O O . VAL A 1 289 ? 12.086 -27.438 -16.547 1 94.69 289 VAL A O 1
ATOM 2278 N N . CYS A 1 290 ? 14.078 -27.594 -17.438 1 93.75 290 CYS A N 1
ATOM 2279 C CA . CYS A 1 290 ? 14.023 -26.219 -17.953 1 93.75 290 CYS A CA 1
ATOM 2280 C C . CYS A 1 290 ? 12.922 -26.078 -19 1 93.75 290 CYS A C 1
ATOM 2282 O O . CYS A 1 290 ? 12.25 -25.047 -19.062 1 93.75 290 CYS A O 1
ATOM 2284 N N . PHE A 1 291 ? 12.773 -27.109 -19.734 1 93.38 291 PHE A N 1
ATOM 2285 C CA . PHE A 1 291 ? 11.727 -27.109 -20.75 1 93.38 291 PHE A CA 1
ATOM 2286 C C . PHE A 1 291 ? 10.344 -27.062 -20.109 1 93.38 291 PHE A C 1
ATOM 2288 O O . PHE A 1 291 ? 9.508 -26.234 -20.469 1 93.38 291 PHE A O 1
ATOM 2295 N N . ILE A 1 292 ? 10.109 -27.906 -19.172 1 94.94 292 ILE A N 1
ATOM 2296 C CA . ILE A 1 292 ? 8.82 -27.969 -18.5 1 94.94 292 ILE A CA 1
ATOM 2297 C C . ILE A 1 292 ? 8.57 -26.656 -17.766 1 94.94 292 ILE A C 1
ATOM 2299 O O . ILE A 1 292 ? 7.457 -26.125 -17.797 1 94.94 292 ILE A O 1
ATOM 2303 N N . ALA A 1 293 ? 9.586 -26.172 -17.125 1 95.44 293 ALA A N 1
ATOM 2304 C CA . ALA A 1 293 ? 9.469 -24.906 -16.406 1 95.44 293 ALA A CA 1
ATOM 2305 C C . ALA A 1 293 ? 9.094 -23.766 -17.344 1 95.44 293 ALA A C 1
ATOM 2307 O O . ALA A 1 293 ? 8.328 -22.875 -16.969 1 95.44 293 ALA A O 1
ATOM 2308 N N . SER A 1 294 ? 9.586 -23.781 -18.531 1 93.69 294 SER A N 1
ATOM 2309 C CA . SER A 1 294 ? 9.336 -22.719 -19.5 1 93.69 294 SER A CA 1
ATOM 2310 C C . SER A 1 294 ? 7.883 -22.734 -19.969 1 93.69 294 SER A C 1
ATOM 2312 O O . SER A 1 294 ? 7.391 -21.75 -20.516 1 93.69 294 SER A O 1
ATOM 2314 N N . LEU A 1 295 ? 7.195 -23.812 -19.719 1 96.25 295 LEU A N 1
ATOM 2315 C CA . LEU A 1 295 ? 5.805 -23.953 -20.141 1 96.25 295 LEU A CA 1
ATOM 2316 C C . LEU A 1 295 ? 4.855 -23.547 -19.016 1 96.25 295 LEU A C 1
ATOM 2318 O O . LEU A 1 295 ? 3.639 -23.5 -19.219 1 96.25 295 LEU A O 1
ATOM 2322 N N . SER A 1 296 ? 5.391 -23.219 -17.844 1 96.31 296 SER A N 1
ATOM 2323 C CA . SER A 1 296 ? 4.574 -22.984 -16.656 1 96.31 296 SER A CA 1
ATOM 2324 C C . SER A 1 296 ? 3.561 -21.875 -16.891 1 96.31 296 SER A C 1
ATOM 2326 O O . SER A 1 296 ? 2.4 -21.984 -16.5 1 96.31 296 SER A O 1
ATOM 2328 N N . TYR A 1 297 ? 3.988 -20.828 -17.578 1 96.75 297 TYR A N 1
ATOM 2329 C CA . TYR A 1 297 ? 3.08 -19.703 -17.812 1 96.75 297 TYR A CA 1
ATOM 2330 C C . TYR A 1 297 ? 1.952 -20.109 -18.75 1 96.75 297 TYR A C 1
ATOM 2332 O O . TYR A 1 297 ? 0.787 -19.781 -18.5 1 96.75 297 TYR A O 1
ATOM 2340 N N . GLY A 1 298 ? 2.25 -20.797 -19.797 1 97.44 298 GLY A N 1
ATOM 2341 C CA . GLY A 1 298 ? 1.225 -21.312 -20.703 1 97.44 298 GLY A CA 1
ATOM 2342 C C . GLY A 1 298 ? 0.25 -22.25 -20.016 1 97.44 298 GLY A C 1
ATOM 2343 O O . GLY A 1 298 ? -0.958 -22.172 -20.25 1 97.44 298 GLY A O 1
ATOM 2344 N N . VAL A 1 299 ? 0.841 -23.094 -19.234 1 98.25 299 VAL A N 1
ATOM 2345 C CA . VAL A 1 299 ? 0.007 -24.016 -18.469 1 98.25 299 VAL A CA 1
ATOM 2346 C C . VAL A 1 299 ? -0.952 -23.234 -17.578 1 98.25 299 VAL A C 1
ATOM 2348 O O . VAL A 1 299 ? -2.148 -23.531 -17.531 1 98.25 299 VAL A O 1
ATOM 2351 N N . TYR A 1 300 ? -0.456 -22.266 -16.938 1 97.5 300 TYR A N 1
ATOM 2352 C CA . TYR A 1 300 ? -1.284 -21.406 -16.094 1 97.5 300 TYR A CA 1
ATOM 2353 C C . TYR A 1 300 ? -2.422 -20.797 -16.906 1 97.5 300 TYR A C 1
ATOM 2355 O O . TYR A 1 300 ? -3.568 -20.766 -16.453 1 97.5 300 TYR A O 1
ATOM 2363 N N . LEU A 1 301 ? -2.15 -20.344 -18.031 1 97.06 301 LEU A N 1
ATOM 2364 C CA . LEU A 1 301 ? -3.111 -19.578 -18.828 1 97.06 301 LEU A CA 1
ATOM 2365 C C . LEU A 1 301 ? -4.207 -20.484 -19.375 1 97.06 301 LEU A C 1
ATOM 2367 O O . LEU A 1 301 ? -5.352 -20.047 -19.531 1 97.06 301 LEU A O 1
ATOM 2371 N N . ILE A 1 302 ? -3.916 -21.734 -19.594 1 97.12 302 ILE A N 1
ATOM 2372 C CA . ILE A 1 302 ? -4.867 -22.547 -20.359 1 97.12 302 ILE A CA 1
ATOM 2373 C C . ILE A 1 302 ? -5.508 -23.578 -19.453 1 97.12 302 ILE A C 1
ATOM 2375 O O . ILE A 1 302 ? -6.5 -24.219 -19.812 1 97.12 302 ILE A O 1
ATOM 2379 N N . HIS A 1 303 ? -5 -23.828 -18.281 1 97.69 303 HIS A N 1
ATOM 2380 C CA . HIS A 1 303 ? -5.367 -24.984 -17.469 1 97.69 303 HIS A CA 1
ATOM 2381 C C . HIS A 1 303 ? -6.855 -24.969 -17.125 1 97.69 303 HIS A C 1
ATOM 2383 O O . HIS A 1 303 ? -7.504 -26.016 -17.109 1 97.69 303 HIS A O 1
ATOM 2389 N N . PHE A 1 304 ? -7.348 -23.844 -16.859 1 95.62 304 PHE A N 1
ATOM 2390 C CA . PHE A 1 304 ? -8.742 -23.781 -16.438 1 95.62 304 PHE A CA 1
ATOM 2391 C C . PHE A 1 304 ? -9.672 -24.172 -17.594 1 95.62 304 PHE A C 1
ATOM 2393 O O . PHE A 1 304 ? -10.695 -24.828 -17.375 1 95.62 304 PHE A O 1
ATOM 2400 N N . LEU A 1 305 ? -9.352 -23.719 -18.797 1 95 305 LEU A N 1
ATOM 2401 C CA . LEU A 1 305 ? -10.125 -24.109 -19.953 1 95 305 LEU A CA 1
ATOM 2402 C C . LEU A 1 305 ? -10.109 -25.625 -20.125 1 95 305 LEU A C 1
ATOM 2404 O O . LEU A 1 305 ? -11.148 -26.234 -20.406 1 95 305 LEU A O 1
ATOM 2408 N N . ILE A 1 306 ? -8.953 -26.203 -19.969 1 96.38 306 ILE A N 1
ATOM 2409 C CA . ILE A 1 306 ? -8.812 -27.656 -20.078 1 96.38 306 ILE A CA 1
ATOM 2410 C C . ILE A 1 306 ? -9.656 -28.344 -19.016 1 96.38 306 ILE A C 1
ATOM 2412 O O . ILE A 1 306 ? -10.336 -29.328 -19.281 1 96.38 306 ILE A O 1
ATOM 2416 N N . LEU A 1 307 ? -9.594 -27.828 -17.828 1 95.75 307 LEU A N 1
ATOM 2417 C CA . LEU A 1 307 ? -10.383 -28.375 -16.719 1 95.75 307 LEU A CA 1
ATOM 2418 C C . LEU A 1 307 ? -11.875 -28.344 -17.062 1 95.75 307 LEU A C 1
ATOM 2420 O O . LEU A 1 307 ? -12.586 -29.328 -16.859 1 95.75 307 LEU A O 1
ATOM 2424 N N . ILE A 1 308 ? -12.336 -27.234 -17.594 1 92.69 308 ILE A N 1
ATOM 2425 C CA . ILE A 1 308 ? -13.742 -27.062 -17.969 1 92.69 308 ILE A CA 1
ATOM 2426 C C . ILE A 1 308 ? -14.109 -28.078 -19.047 1 92.69 308 ILE A C 1
ATOM 2428 O O . ILE A 1 308 ? -15.156 -28.719 -18.984 1 92.69 308 ILE A O 1
ATOM 2432 N N . GLU A 1 309 ? -13.289 -28.234 -20.047 1 92.75 309 GLU A N 1
ATOM 2433 C CA . GLU A 1 309 ? -13.555 -29.141 -21.156 1 92.75 309 GLU A CA 1
ATOM 2434 C C . GLU A 1 309 ? -13.578 -30.594 -20.672 1 92.75 309 GLU A C 1
ATOM 2436 O O . GLU A 1 309 ? -14.414 -31.391 -21.125 1 92.75 309 GLU A O 1
ATOM 2441 N N . ILE A 1 310 ? -12.719 -30.922 -19.781 1 94 310 ILE A N 1
ATOM 2442 C CA . ILE A 1 310 ? -12.719 -32.281 -19.219 1 94 310 ILE A CA 1
ATOM 2443 C C . ILE A 1 310 ? -14.008 -32.5 -18.453 1 94 310 ILE A C 1
ATOM 2445 O O . ILE A 1 310 ? -14.625 -33.562 -18.547 1 94 310 ILE A O 1
ATOM 2449 N N . GLY A 1 311 ? -14.422 -31.578 -17.688 1 91.75 311 GLY A N 1
ATOM 2450 C CA . GLY A 1 311 ? -15.648 -31.672 -16.906 1 91.75 311 GLY A CA 1
ATOM 2451 C C . GLY A 1 311 ? -16.891 -31.75 -17.766 1 91.75 311 GLY A C 1
ATOM 2452 O O . GLY A 1 311 ? -17.938 -32.25 -17.328 1 91.75 311 GLY A O 1
ATOM 2453 N N . ARG A 1 312 ? -16.812 -31.281 -19 1 90.25 312 ARG A N 1
ATOM 2454 C CA . ARG A 1 312 ? -17.922 -31.328 -19.922 1 90.25 312 ARG A CA 1
ATOM 2455 C C . ARG A 1 312 ? -18.125 -32.75 -20.453 1 90.25 312 ARG A C 1
ATOM 2457 O O . ARG A 1 312 ? -19.266 -33.156 -20.734 1 90.25 312 ARG A O 1
ATOM 2464 N N . TYR A 1 313 ? -17.094 -33.5 -20.5 1 91.69 313 TYR A N 1
ATOM 2465 C CA . TYR A 1 313 ? -17.172 -34.781 -21.172 1 91.69 313 TYR A CA 1
ATOM 2466 C C . TYR A 1 313 ? -17.062 -35.938 -20.156 1 91.69 313 TYR A C 1
ATOM 2468 O O . TYR A 1 313 ? -17.422 -37.062 -20.453 1 91.69 313 TYR A O 1
ATOM 2476 N N . PHE A 1 314 ? -16.547 -35.625 -18.984 1 93.31 314 PHE A N 1
ATOM 2477 C CA . PHE A 1 314 ? -16.359 -36.656 -17.969 1 93.31 314 PHE A CA 1
ATOM 2478 C C . PHE A 1 314 ? -17.047 -36.25 -16.656 1 93.31 314 PHE A C 1
ATOM 2480 O O . PHE A 1 314 ? -17.125 -35.094 -16.312 1 93.31 314 PHE A O 1
ATOM 2487 N N . ASP A 1 315 ? -17.547 -37.281 -15.938 1 91.81 315 ASP A N 1
ATOM 2488 C CA . ASP A 1 315 ? -18.109 -37.062 -14.602 1 91.81 315 ASP A CA 1
ATOM 2489 C C . ASP A 1 315 ? -17.016 -36.781 -13.578 1 91.81 315 ASP A C 1
ATOM 2491 O O . ASP A 1 315 ? -16.203 -37.656 -13.281 1 91.81 315 ASP A O 1
ATOM 2495 N N . ILE A 1 316 ? -17.062 -35.625 -13.023 1 90.81 316 ILE A N 1
ATOM 2496 C CA . ILE A 1 316 ? -15.992 -35.219 -12.109 1 90.81 316 ILE A CA 1
ATOM 2497 C C . ILE A 1 316 ? -16.531 -35.156 -10.68 1 90.81 316 ILE A C 1
ATOM 2499 O O . ILE A 1 316 ? -15.945 -34.5 -9.82 1 90.81 316 ILE A O 1
ATOM 2503 N N . THR A 1 317 ? -17.656 -35.812 -10.328 1 91.81 317 THR A N 1
ATOM 2504 C CA . THR A 1 317 ? -18.297 -35.688 -9.031 1 91.81 317 THR A CA 1
ATOM 2505 C C . THR A 1 317 ? -17.672 -36.656 -8.023 1 91.81 317 THR A C 1
ATOM 2507 O O . THR A 1 317 ? -17.984 -36.594 -6.828 1 91.81 317 THR A O 1
ATOM 2510 N N . TRP A 1 318 ? -16.812 -37.438 -8.531 1 93.12 318 TRP A N 1
ATOM 2511 C CA . TRP A 1 318 ? -16.25 -38.469 -7.645 1 93.12 318 TRP A CA 1
ATOM 2512 C C . TRP A 1 318 ? -15.242 -37.844 -6.676 1 93.12 318 TRP A C 1
ATOM 2514 O O . TRP A 1 318 ? -14.711 -38.531 -5.801 1 93.12 318 TRP A O 1
ATOM 2524 N N . TYR A 1 319 ? -15.055 -36.531 -6.711 1 93.5 319 TYR A N 1
ATOM 2525 C CA . TYR A 1 319 ? -14.281 -35.812 -5.703 1 93.5 319 TYR A CA 1
ATOM 2526 C C . TYR A 1 319 ? -14.953 -35.875 -4.34 1 93.5 319 TYR A C 1
ATOM 2528 O O . TYR A 1 319 ? -14.305 -35.656 -3.309 1 93.5 319 TYR A O 1
ATOM 2536 N N . ILE A 1 320 ? -16.234 -36.094 -4.211 1 94.69 320 ILE A N 1
ATOM 2537 C CA . ILE A 1 320 ? -17.062 -36.031 -3.008 1 94.69 320 ILE A CA 1
ATOM 2538 C C . ILE A 1 320 ? -16.562 -37.062 -1.985 1 94.69 320 ILE A C 1
ATOM 2540 O O . ILE A 1 320 ? -16.375 -36.719 -0.81 1 94.69 320 ILE A O 1
ATOM 2544 N N . HIS A 1 321 ? -16.219 -38.219 -2.467 1 95.44 321 HIS A N 1
ATOM 2545 C CA . HIS A 1 321 ? -15.82 -39.219 -1.495 1 95.44 321 HIS A CA 1
ATOM 2546 C C . HIS A 1 321 ? -14.352 -39.625 -1.671 1 95.44 321 HIS A C 1
ATOM 2548 O O . HIS A 1 321 ? -13.836 -40.469 -0.935 1 95.44 321 HIS A O 1
ATOM 2554 N N . ASN A 1 322 ? -13.719 -39 -2.639 1 95.75 322 ASN A N 1
ATOM 2555 C CA . ASN A 1 322 ? -12.297 -39.219 -2.879 1 95.75 322 ASN A CA 1
ATOM 2556 C C . ASN A 1 322 ? -11.57 -37.938 -3.199 1 95.75 322 ASN A C 1
ATOM 2558 O O . ASN A 1 322 ? -10.961 -37.812 -4.262 1 95.75 322 ASN A O 1
ATOM 2562 N N . PRO A 1 323 ? -11.562 -37.031 -2.25 1 96.69 323 PRO A N 1
ATOM 2563 C CA . PRO A 1 323 ? -11.031 -35.688 -2.574 1 96.69 323 PRO A CA 1
ATOM 2564 C C . PRO A 1 323 ? -9.539 -35.719 -2.9 1 96.69 323 PRO A C 1
ATOM 2566 O O . PRO A 1 323 ? -9.094 -35.031 -3.814 1 96.69 323 PRO A O 1
ATOM 2569 N N . VAL A 1 324 ? -8.703 -36.5 -2.223 1 96.81 324 VAL A N 1
ATOM 2570 C CA . VAL A 1 324 ? -7.258 -36.531 -2.434 1 96.81 324 VAL A CA 1
ATOM 2571 C C . VAL A 1 324 ? -6.945 -37.188 -3.781 1 96.81 324 VAL A C 1
ATOM 2573 O O . VAL A 1 324 ? -6.23 -36.625 -4.602 1 96.81 324 VAL A O 1
ATOM 2576 N N . LEU A 1 325 ? -7.539 -38.375 -3.99 1 96.81 325 LEU A N 1
ATOM 2577 C CA . LEU A 1 325 ? -7.293 -39.094 -5.227 1 96.81 325 LEU A CA 1
ATOM 2578 C C . LEU A 1 325 ? -7.781 -38.312 -6.434 1 96.81 325 LEU A C 1
ATOM 2580 O O . LEU A 1 325 ? -7.098 -38.25 -7.457 1 96.81 325 LEU A O 1
ATOM 2584 N N . TYR A 1 326 ? -8.93 -37.812 -6.301 1 97.19 326 TYR A N 1
ATOM 2585 C CA . TYR A 1 326 ? -9.484 -37 -7.363 1 97.19 326 TYR A CA 1
ATOM 2586 C C . TYR A 1 326 ? -8.555 -35.812 -7.684 1 97.19 326 TYR A C 1
ATOM 2588 O O . TYR A 1 326 ? -8.242 -35.562 -8.852 1 97.19 326 TYR A O 1
ATOM 2596 N N . THR A 1 327 ? -8.164 -35.094 -6.621 1 97.88 327 THR A N 1
ATOM 2597 C CA . THR A 1 327 ? -7.34 -33.906 -6.812 1 97.88 327 THR A CA 1
ATOM 2598 C C . THR A 1 327 ? -6.016 -34.25 -7.477 1 97.88 327 THR A C 1
ATOM 2600 O O . THR A 1 327 ? -5.59 -33.594 -8.43 1 97.88 327 THR A O 1
ATOM 2603 N N . VAL A 1 328 ? -5.375 -35.312 -7.066 1 97.81 328 VAL A N 1
ATOM 2604 C CA . VAL A 1 328 ? -4.074 -35.719 -7.594 1 97.81 328 VAL A CA 1
ATOM 2605 C C . VAL A 1 328 ? -4.215 -36.156 -9.055 1 97.81 328 VAL A C 1
ATOM 2607 O O . VAL A 1 328 ? -3.506 -35.656 -9.93 1 97.81 328 VAL A O 1
ATOM 2610 N N . LEU A 1 329 ? -5.16 -37 -9.375 1 97.69 329 LEU A N 1
ATOM 2611 C CA . LEU A 1 329 ? -5.297 -37.562 -10.719 1 97.69 329 LEU A CA 1
ATOM 2612 C C . LEU A 1 329 ? -5.797 -36.5 -11.703 1 97.69 329 LEU A C 1
ATOM 2614 O O . LEU A 1 329 ? -5.305 -36.406 -12.828 1 97.69 329 LEU A O 1
ATOM 2618 N N . MET A 1 330 ? -6.789 -35.781 -11.258 1 97.94 330 MET A N 1
ATOM 2619 C CA . MET A 1 330 ? -7.332 -34.75 -12.133 1 97.94 330 MET A CA 1
ATOM 2620 C C . MET A 1 33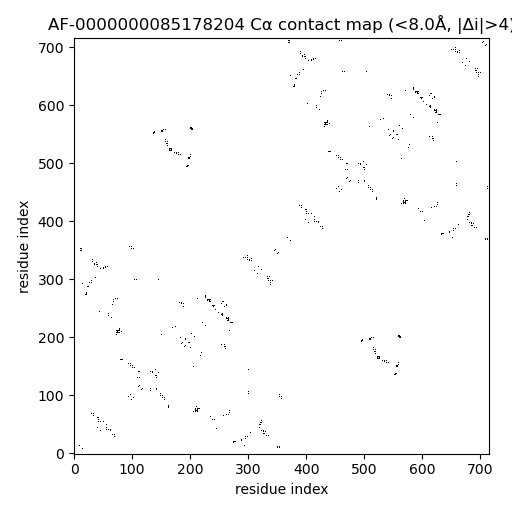0 ? -6.301 -33.656 -12.383 1 97.94 330 MET A C 1
ATOM 2622 O O . MET A 1 330 ? -6.211 -33.125 -13.492 1 97.94 330 MET A O 1
ATOM 2626 N N . THR A 1 331 ? -5.527 -33.25 -11.344 1 98.5 331 THR A N 1
ATOM 2627 C CA . THR A 1 331 ? -4.473 -32.281 -11.531 1 98.5 331 THR A CA 1
ATOM 2628 C C . THR A 1 331 ? -3.416 -32.781 -12.508 1 98.5 331 THR A C 1
ATOM 2630 O O . THR A 1 331 ? -2.961 -32.031 -13.383 1 98.5 331 THR A O 1
ATOM 2633 N N . LEU A 1 332 ? -3.057 -34 -12.359 1 98.31 332 LEU A N 1
ATOM 2634 C CA . LEU A 1 332 ? -2.082 -34.594 -13.266 1 98.31 332 LEU A CA 1
ATOM 2635 C C . LEU A 1 332 ? -2.596 -34.594 -14.703 1 98.31 332 LEU A C 1
ATOM 2637 O O . LEU A 1 332 ? -1.851 -34.25 -15.625 1 98.31 332 LEU A O 1
ATOM 2641 N N . ALA A 1 333 ? -3.826 -34.938 -14.883 1 98 333 ALA A N 1
ATOM 2642 C CA . ALA A 1 333 ? -4.426 -34.969 -16.219 1 98 333 ALA A CA 1
ATOM 2643 C C . ALA A 1 333 ? -4.48 -33.562 -16.828 1 98 333 ALA A C 1
ATOM 2645 O O . ALA A 1 333 ? -4.094 -33.375 -17.984 1 98 333 ALA A O 1
ATOM 2646 N N . VAL A 1 334 ? -4.926 -32.625 -16.031 1 98.44 334 VAL A N 1
ATOM 2647 C CA . VAL A 1 334 ? -5.051 -31.266 -16.516 1 98.44 334 VAL A CA 1
ATOM 2648 C C . VAL A 1 334 ? -3.664 -30.688 -16.781 1 98.44 334 VAL A C 1
ATOM 2650 O O . VAL A 1 334 ? -3.445 -30.031 -17.797 1 98.44 334 VAL A O 1
ATOM 2653 N N . PHE A 1 335 ? -2.729 -30.922 -15.867 1 98.56 335 PHE A N 1
ATOM 2654 C CA . PHE A 1 335 ? -1.372 -30.391 -15.992 1 98.56 335 PHE A CA 1
ATOM 2655 C C . PHE A 1 335 ? -0.692 -30.953 -17.234 1 98.56 335 PHE A C 1
ATOM 2657 O O . PHE A 1 335 ? -0.108 -30.203 -18.016 1 98.56 335 PHE A O 1
ATOM 2664 N N . ALA A 1 336 ? -0.806 -32.25 -17.469 1 98.06 336 ALA A N 1
ATOM 2665 C CA . ALA A 1 336 ? -0.192 -32.875 -18.625 1 98.06 336 ALA A CA 1
ATOM 2666 C C . ALA A 1 336 ? -0.815 -32.375 -19.938 1 98.06 336 ALA A C 1
ATOM 2668 O O . ALA A 1 336 ? -0.103 -32.062 -20.891 1 98.06 336 ALA A O 1
ATOM 2669 N N . SER A 1 337 ? -2.121 -32.312 -19.938 1 98.19 337 SER A N 1
ATOM 2670 C CA . SER A 1 337 ? -2.814 -31.812 -21.125 1 98.19 337 SER A CA 1
ATOM 2671 C C . SER A 1 337 ? -2.461 -30.344 -21.391 1 98.19 337 SER A C 1
ATOM 2673 O O . SER A 1 337 ? -2.24 -29.969 -22.547 1 98.19 337 SER A O 1
ATOM 2675 N N . ALA A 1 338 ? -2.385 -29.578 -20.375 1 98.44 338 ALA A N 1
ATOM 2676 C CA . ALA A 1 338 ? -2.053 -28.172 -20.5 1 98.44 338 ALA A CA 1
ATOM 2677 C C . ALA A 1 338 ? -0.624 -27.984 -21.016 1 98.44 338 ALA A C 1
ATOM 2679 O O . ALA A 1 338 ? -0.344 -27.062 -21.781 1 98.44 338 ALA A O 1
ATOM 2680 N N . MET A 1 339 ? 0.277 -28.812 -20.531 1 98 339 MET A N 1
ATOM 2681 C CA . MET A 1 339 ? 1.659 -28.766 -21 1 98 339 MET A CA 1
ATOM 2682 C C . MET A 1 339 ? 1.734 -29.016 -22.5 1 98 339 MET A C 1
ATOM 2684 O O . MET A 1 339 ? 2.422 -28.297 -23.219 1 98 339 MET A O 1
ATOM 2688 N N . LEU A 1 340 ? 1.021 -29.969 -22.922 1 97.69 340 LEU A N 1
ATOM 2689 C CA . LEU A 1 340 ? 1.024 -30.328 -24.344 1 97.69 340 LEU A CA 1
ATOM 2690 C C . LEU A 1 340 ? 0.426 -29.219 -25.188 1 97.69 340 LEU A C 1
ATOM 2692 O O . LEU A 1 340 ? 1.017 -28.812 -26.188 1 97.69 340 LEU A O 1
ATOM 2696 N N . VAL A 1 341 ? -0.694 -28.75 -24.781 1 97.31 341 VAL A N 1
ATOM 2697 C CA . VAL A 1 341 ? -1.381 -27.703 -25.531 1 97.31 341 VAL A CA 1
ATOM 2698 C C . VAL A 1 341 ? -0.534 -26.438 -25.531 1 97.31 341 VAL A C 1
ATOM 2700 O O . VAL A 1 341 ? -0.418 -25.75 -26.547 1 97.31 341 VAL A O 1
ATOM 2703 N N . SER A 1 342 ? 0.036 -26.094 -24.375 1 97.62 342 SER A N 1
ATOM 2704 C CA . SER A 1 342 ? 0.871 -24.906 -24.266 1 97.62 342 SER A CA 1
ATOM 2705 C C . SER A 1 342 ? 2.102 -25 -25.156 1 97.62 342 SER A C 1
ATOM 2707 O O . SER A 1 342 ? 2.498 -24.016 -25.781 1 97.62 342 SER A O 1
ATOM 2709 N N . ALA A 1 343 ? 2.713 -26.172 -25.234 1 97 343 ALA A N 1
ATOM 2710 C CA . ALA A 1 343 ? 3.883 -26.359 -26.094 1 97 343 ALA A CA 1
ATOM 2711 C C . ALA A 1 343 ? 3.541 -26.109 -27.547 1 97 343 ALA A C 1
ATOM 2713 O O . ALA A 1 343 ? 4.309 -25.469 -28.281 1 97 343 ALA A O 1
ATOM 2714 N N . VAL A 1 344 ? 2.414 -26.562 -27.938 1 97 344 VAL A N 1
ATOM 2715 C CA . VAL A 1 344 ? 1.978 -26.438 -29.312 1 97 344 VAL A CA 1
ATOM 2716 C C . VAL A 1 344 ? 1.649 -24.969 -29.625 1 97 344 VAL A C 1
ATOM 2718 O O . VAL A 1 344 ? 2.111 -24.422 -30.625 1 97 344 VAL A O 1
ATOM 2721 N N . ILE A 1 345 ? 0.917 -24.328 -28.766 1 96.25 345 ILE A N 1
ATOM 2722 C CA . ILE A 1 345 ? 0.486 -22.953 -28.984 1 96.25 345 ILE A CA 1
ATOM 2723 C C . ILE A 1 345 ? 1.695 -22.016 -28.938 1 96.25 345 ILE A C 1
ATOM 2725 O O . ILE A 1 345 ? 1.791 -21.078 -29.734 1 96.25 345 ILE A O 1
ATOM 2729 N N . ASN A 1 346 ? 2.562 -22.266 -28 1 95 346 ASN A N 1
ATOM 2730 C CA . ASN A 1 346 ? 3.771 -21.453 -27.922 1 95 346 ASN A CA 1
ATOM 2731 C C . ASN A 1 346 ? 4.586 -21.531 -29.203 1 95 346 ASN A C 1
ATOM 2733 O O . ASN A 1 346 ? 5.016 -20.516 -29.75 1 95 346 ASN A O 1
ATOM 2737 N N . LYS A 1 347 ? 4.719 -22.719 -29.719 1 93.62 347 LYS A N 1
ATOM 2738 C CA . LYS A 1 347 ? 5.531 -22.938 -30.906 1 93.62 347 LYS A CA 1
ATOM 2739 C C . LYS A 1 347 ? 4.855 -22.344 -32.156 1 93.62 347 LYS A C 1
ATOM 2741 O O . LYS A 1 347 ? 5.516 -21.734 -33 1 93.62 347 LYS A O 1
ATOM 2746 N N . LEU A 1 348 ? 3.615 -22.453 -32.219 1 93.94 348 LEU A N 1
ATOM 2747 C CA . LEU A 1 348 ? 2.891 -22.094 -33.438 1 93.94 348 LEU A CA 1
ATOM 2748 C C . LEU A 1 348 ? 2.568 -20.609 -33.438 1 93.94 348 LEU A C 1
ATOM 2750 O O . LEU A 1 348 ? 2.471 -20 -34.531 1 93.94 348 LEU A O 1
ATOM 2754 N N . LEU A 1 349 ? 2.336 -19.984 -32.281 1 93.56 349 LEU A N 1
ATOM 2755 C CA . LEU A 1 349 ? 1.785 -18.625 -32.281 1 93.56 349 LEU A CA 1
ATOM 2756 C C . LEU A 1 349 ? 2.629 -17.703 -31.406 1 93.56 349 LEU A C 1
ATOM 2758 O O . LEU A 1 349 ? 3.217 -16.734 -31.922 1 93.56 349 LEU A O 1
ATOM 2762 N N . VAL A 1 350 ? 2.816 -18.016 -30.141 1 94.06 350 VAL A N 1
ATOM 2763 C CA . VAL A 1 350 ? 3.363 -17.094 -29.156 1 94.0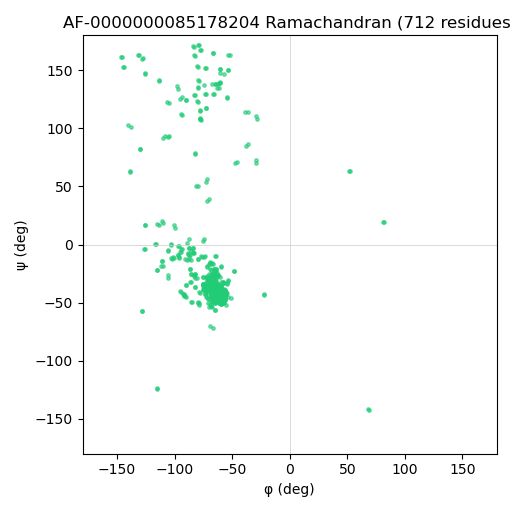6 350 VAL A CA 1
ATOM 2764 C C . VAL A 1 350 ? 4.812 -16.75 -29.5 1 94.06 350 VAL A C 1
ATOM 2766 O O . VAL A 1 350 ? 5.176 -15.586 -29.594 1 94.06 350 VAL A O 1
ATOM 2769 N N . ASP A 1 351 ? 5.594 -17.766 -29.734 1 91.81 351 ASP A N 1
ATOM 2770 C CA . ASP A 1 351 ? 7.016 -17.547 -29.984 1 91.81 351 ASP A CA 1
ATOM 2771 C C . ASP A 1 351 ? 7.23 -16.75 -31.266 1 91.81 351 ASP A C 1
ATOM 2773 O O . ASP A 1 351 ? 8.156 -15.938 -31.359 1 91.81 351 ASP A O 1
ATOM 2777 N N . ARG A 1 352 ? 6.41 -16.891 -32.25 1 90.5 352 ARG A N 1
ATOM 2778 C CA . ARG A 1 352 ? 6.512 -16.172 -33.5 1 90.5 352 ARG A CA 1
ATOM 2779 C C . ARG A 1 352 ? 6.184 -14.695 -33.344 1 90.5 352 ARG A C 1
ATOM 2781 O O . ARG A 1 352 ? 6.844 -13.836 -33.906 1 90.5 352 ARG A O 1
ATOM 2788 N N . VAL A 1 353 ? 5.234 -14.438 -32.5 1 90.88 353 VAL A N 1
ATOM 2789 C CA . VAL A 1 353 ? 4.801 -13.062 -32.281 1 90.88 353 VAL A CA 1
ATOM 2790 C C . VAL A 1 353 ? 5.789 -12.344 -31.375 1 90.88 353 VAL A C 1
ATOM 2792 O O . VAL A 1 353 ? 6.145 -11.188 -31.609 1 90.88 353 VAL A O 1
ATOM 2795 N N . VAL A 1 354 ? 6.262 -13.023 -30.344 1 87.62 354 VAL A N 1
ATOM 2796 C CA . VAL A 1 354 ? 7.18 -12.438 -29.375 1 87.62 354 VAL A CA 1
ATOM 2797 C C . VAL A 1 354 ? 8.492 -12.062 -30.062 1 87.62 354 VAL A C 1
ATOM 2799 O O . VAL A 1 354 ? 9.094 -11.031 -29.75 1 87.62 354 VAL A O 1
ATOM 2802 N N . LYS A 1 355 ? 8.883 -12.867 -30.984 1 84.44 355 LYS A N 1
ATOM 2803 C CA . LYS A 1 355 ? 10.117 -12.602 -31.719 1 84.44 355 LYS A CA 1
ATOM 2804 C C . LYS A 1 355 ? 10.016 -11.297 -32.5 1 84.44 355 LYS A C 1
ATOM 2806 O O . LYS A 1 355 ? 11.016 -10.609 -32.688 1 84.44 355 LYS A O 1
ATOM 2811 N N . TYR A 1 356 ? 8.875 -10.906 -32.844 1 82.25 356 TYR A N 1
ATOM 2812 C CA . TYR A 1 356 ? 8.672 -9.688 -33.594 1 82.25 356 TYR A CA 1
ATOM 2813 C C . TYR A 1 356 ? 8.711 -8.461 -32.719 1 82.25 356 TYR A C 1
ATOM 2815 O O . TYR A 1 356 ? 9.117 -7.379 -33.156 1 82.25 356 TYR A O 1
ATOM 2823 N N . PHE A 1 357 ? 8.344 -8.594 -31.453 1 78.81 357 PHE A N 1
ATOM 2824 C CA . PHE A 1 357 ? 8.188 -7.434 -30.578 1 78.81 357 PHE A CA 1
ATOM 2825 C C . PHE A 1 357 ? 9.352 -7.336 -29.594 1 78.81 357 PHE A C 1
ATOM 2827 O O . PHE A 1 357 ? 9.578 -6.281 -29 1 78.81 357 PHE A O 1
ATOM 2834 N N . ALA A 1 358 ? 9.859 -8.43 -29.297 1 68.12 358 ALA A N 1
ATOM 2835 C CA . ALA A 1 358 ? 10.938 -8.383 -28.312 1 68.12 358 ALA A CA 1
ATOM 2836 C C . ALA A 1 358 ? 12.195 -7.746 -28.906 1 68.12 358 ALA A C 1
ATOM 2838 O O . ALA A 1 358 ? 12.438 -7.859 -30.109 1 68.12 358 ALA A O 1
ATOM 2839 N N . MET B 1 1 ? 29.578 31.734 34.656 1 25.34 1 MET B N 1
ATOM 2840 C CA . MET B 1 1 ? 28.484 30.953 35.219 1 25.34 1 MET B CA 1
ATOM 2841 C C . MET B 1 1 ? 27.219 31.109 34.375 1 25.34 1 MET B C 1
ATOM 2843 O O . MET B 1 1 ? 26.328 30.266 34.438 1 25.34 1 MET B O 1
ATOM 2847 N N . SER B 1 2 ? 26.953 32.344 33.844 1 28.33 2 SER B N 1
ATOM 2848 C CA . SER B 1 2 ? 25.766 32.688 33.062 1 28.33 2 SER B CA 1
ATOM 2849 C C . SER B 1 2 ? 25.781 32.031 31.703 1 28.33 2 SER B C 1
ATOM 2851 O O . SER B 1 2 ? 24.75 31.953 31.031 1 28.33 2 SER B O 1
ATOM 2853 N N . SER B 1 3 ? 26.953 31.766 31.109 1 35.34 3 SER B N 1
ATOM 2854 C CA . SER B 1 3 ? 27.047 31.219 29.766 1 35.34 3 SER B CA 1
ATOM 2855 C C . SER B 1 3 ? 26.594 29.75 29.734 1 35.34 3 SER B C 1
ATOM 2857 O O . SER B 1 3 ? 26.234 29.234 28.672 1 35.34 3 SER B O 1
ATOM 2859 N N . ASP B 1 4 ? 26.812 29 30.844 1 32.91 4 ASP B N 1
ATOM 2860 C CA . ASP B 1 4 ? 26.594 27.562 30.875 1 32.91 4 ASP B CA 1
ATOM 2861 C C . ASP B 1 4 ? 25.109 27.219 30.938 1 32.91 4 ASP B C 1
ATOM 2863 O O . ASP B 1 4 ? 24.703 26.109 30.609 1 32.91 4 ASP B O 1
ATOM 2867 N N . GLN B 1 5 ? 24.281 28.031 31.625 1 28.06 5 GLN B N 1
ATOM 2868 C CA . GLN B 1 5 ? 22.859 27.734 31.766 1 28.06 5 GLN B CA 1
ATOM 2869 C C . GLN B 1 5 ? 22.141 27.797 30.422 1 28.06 5 GLN B C 1
ATOM 2871 O O . GLN B 1 5 ? 21.047 27.25 30.266 1 28.06 5 GLN B O 1
ATOM 2876 N N . SER B 1 6 ? 22.516 28.75 29.578 1 31.8 6 SER B N 1
ATOM 2877 C CA . SER B 1 6 ? 21.844 28.891 28.297 1 31.8 6 SER B CA 1
ATOM 2878 C C . SER B 1 6 ? 21.984 27.625 27.453 1 31.8 6 SER B C 1
ATOM 2880 O O . SER B 1 6 ? 21.203 27.391 26.531 1 31.8 6 SER B O 1
ATOM 2882 N N . MET B 1 7 ? 23.047 26.859 27.641 1 31.61 7 MET B N 1
ATOM 2883 C CA . MET B 1 7 ? 23.266 25.656 26.828 1 31.61 7 MET B CA 1
ATOM 2884 C C . MET B 1 7 ? 22.328 24.531 27.281 1 31.61 7 MET B C 1
ATOM 2886 O O . MET B 1 7 ? 22.125 23.562 26.547 1 31.61 7 MET B O 1
ATOM 2890 N N . ALA B 1 8 ? 21.984 24.391 28.531 1 31.67 8 ALA B N 1
ATOM 2891 C CA . ALA B 1 8 ? 21.234 23.281 29.109 1 31.67 8 ALA B CA 1
ATOM 2892 C C . ALA B 1 8 ? 19.797 23.266 28.609 1 31.67 8 ALA B C 1
ATOM 2894 O O . ALA B 1 8 ? 19.203 22.203 28.438 1 31.67 8 ALA B O 1
ATOM 2895 N N . ILE B 1 9 ? 19.109 24.406 28.766 1 30.95 9 ILE B N 1
ATOM 2896 C CA . ILE B 1 9 ? 17.719 24.453 28.328 1 30.95 9 ILE B CA 1
ATOM 2897 C C . ILE B 1 9 ? 17.625 24.016 26.875 1 30.95 9 ILE B C 1
ATOM 2899 O O . ILE B 1 9 ? 16.578 23.5 26.438 1 30.95 9 ILE B O 1
ATOM 2903 N N . ASN B 1 10 ? 18.625 24.266 26.109 1 31.58 10 ASN B N 1
ATOM 2904 C CA . ASN B 1 10 ? 18.656 23.906 24.688 1 31.58 10 ASN B CA 1
ATOM 2905 C C . ASN B 1 10 ? 18.688 22.391 24.5 1 31.58 10 ASN B C 1
ATOM 2907 O O . ASN B 1 10 ? 18.5 21.906 23.375 1 31.58 10 ASN B O 1
ATOM 2911 N N . THR B 1 11 ? 19.188 21.641 25.484 1 31.95 11 THR B N 1
ATOM 2912 C CA . THR B 1 11 ? 19.5 20.234 25.297 1 31.95 11 THR B CA 1
ATOM 2913 C C . THR B 1 11 ? 18.234 19.391 25.375 1 31.95 11 THR B C 1
ATOM 2915 O O . THR B 1 11 ? 18.172 18.281 24.828 1 31.95 11 THR B O 1
ATOM 2918 N N . VAL B 1 12 ? 17.422 19.531 26.422 1 30.5 12 VAL B N 1
ATOM 2919 C CA . VAL B 1 12 ? 16.422 18.531 26.75 1 30.5 12 VAL B CA 1
ATOM 2920 C C . VAL B 1 12 ? 15.344 18.484 25.672 1 30.5 12 VAL B C 1
ATOM 2922 O O . VAL B 1 12 ? 14.812 17.422 25.359 1 30.5 12 VAL B O 1
ATOM 2925 N N . VAL B 1 13 ? 14.445 19.594 25.641 1 35.69 13 VAL B N 1
ATOM 2926 C CA . VAL B 1 13 ? 13.578 19.656 24.469 1 35.69 13 VAL B CA 1
ATOM 2927 C C . VAL B 1 13 ? 14.398 20.047 23.25 1 35.69 13 VAL B C 1
ATOM 2929 O O . VAL B 1 13 ? 14.906 21.172 23.156 1 35.69 13 VAL B O 1
ATOM 2932 N N . GLY B 1 14 ? 15.391 19.312 22.969 1 34.53 14 GLY B N 1
ATOM 2933 C CA . GLY B 1 14 ? 16.453 19.5 21.984 1 34.53 14 GLY B CA 1
ATOM 2934 C C . GLY B 1 14 ? 16 20.312 20.781 1 34.53 14 GLY B C 1
ATOM 2935 O O . GLY B 1 14 ? 15.203 19.859 19.969 1 34.53 14 GLY B O 1
ATOM 2936 N N . VAL B 1 15 ? 15.773 21.625 21.016 1 36.41 15 VAL B N 1
ATOM 2937 C CA . VAL B 1 15 ? 15.617 22.422 19.797 1 36.41 15 VAL B CA 1
ATOM 2938 C C . VAL B 1 15 ? 16.547 21.891 18.719 1 36.41 15 VAL B C 1
ATOM 2940 O O . VAL B 1 15 ? 17.766 21.922 18.875 1 36.41 15 VAL B O 1
ATOM 2943 N N . LYS B 1 16 ? 16.094 21.047 18.109 1 46.59 16 LYS B N 1
ATOM 2944 C CA . LYS B 1 16 ? 16.812 20.625 16.906 1 46.59 16 LYS B CA 1
ATOM 2945 C C . LYS B 1 16 ? 17.406 21.812 16.172 1 46.59 16 LYS B C 1
ATOM 2947 O O . LYS B 1 16 ? 16.812 22.906 16.156 1 46.59 16 LYS B O 1
ATOM 2952 N N . PRO B 1 17 ? 18.688 21.875 16.125 1 49.41 17 PRO B N 1
ATOM 2953 C CA . PRO B 1 17 ? 19.25 22.906 15.266 1 49.41 17 PRO B CA 1
ATOM 2954 C C . PRO B 1 17 ? 18.344 23.266 14.094 1 49.41 17 PRO B C 1
ATOM 2956 O O . PRO B 1 17 ? 17.75 22.375 13.477 1 49.41 17 PRO B O 1
ATOM 2959 N N . CYS B 1 18 ? 17.766 24.5 14.234 1 59.34 18 CYS B N 1
ATOM 2960 C CA . CYS B 1 18 ? 17.078 25.109 13.109 1 59.34 18 CYS B CA 1
ATOM 2961 C C . CYS B 1 18 ? 17.891 24.984 11.828 1 59.34 18 CYS B C 1
ATOM 2963 O O . CYS B 1 18 ? 18.719 25.844 11.523 1 59.34 18 CYS B O 1
ATOM 2965 N N . ARG B 1 19 ? 18 23.797 11.281 1 62.19 19 ARG B N 1
ATOM 2966 C CA . ARG B 1 19 ? 18.938 23.609 10.188 1 62.19 19 ARG B CA 1
ATOM 2967 C C . ARG B 1 19 ? 18.484 24.375 8.945 1 62.19 19 ARG B C 1
ATOM 2969 O O . ARG B 1 19 ? 19.312 24.969 8.242 1 62.19 19 ARG B O 1
ATOM 2976 N N . ASN B 1 20 ? 17.188 24.562 8.75 1 85.44 20 ASN B N 1
ATOM 2977 C CA . ASN B 1 20 ? 16.734 25.203 7.516 1 85.44 20 ASN B CA 1
ATOM 2978 C C . ASN B 1 20 ? 15.578 26.156 7.766 1 85.44 20 ASN B C 1
ATOM 2980 O O . ASN B 1 20 ? 14.445 25.719 7.977 1 85.44 20 ASN B O 1
ATOM 2984 N N . ILE B 1 21 ? 15.852 27.484 7.789 1 92.12 21 ILE B N 1
ATOM 2985 C CA . ILE B 1 21 ? 14.898 28.516 8.164 1 92.12 21 ILE B CA 1
ATOM 2986 C C . ILE B 1 21 ? 13.711 28.5 7.203 1 92.12 21 ILE B C 1
ATOM 2988 O O . ILE B 1 21 ? 12.57 28.75 7.605 1 92.12 21 ILE B O 1
ATOM 2992 N N . SER B 1 22 ? 13.992 28.219 5.957 1 95 22 SER B N 1
ATOM 2993 C CA . SER B 1 22 ? 12.93 28.188 4.957 1 95 22 SER B CA 1
ATOM 2994 C C . SER B 1 22 ? 11.914 27.094 5.277 1 95 22 SER B C 1
ATOM 2996 O O . SER B 1 22 ? 10.703 27.312 5.156 1 95 22 SER B O 1
ATOM 2998 N N . ILE B 1 23 ? 12.383 25.969 5.723 1 95 23 ILE B N 1
ATOM 2999 C CA . ILE B 1 23 ? 11.492 24.859 6.051 1 95 23 ILE B CA 1
ATOM 3000 C C . ILE B 1 23 ? 10.742 25.172 7.344 1 95 23 ILE B C 1
ATOM 3002 O O . ILE B 1 23 ? 9.57 24.797 7.488 1 95 23 ILE B O 1
ATOM 3006 N N . GLU B 1 24 ? 11.422 25.844 8.273 1 95.56 24 GLU B N 1
ATOM 3007 C CA . GLU B 1 24 ? 10.758 26.234 9.516 1 95.56 24 GLU B CA 1
ATOM 3008 C C . GLU B 1 24 ? 9.625 27.219 9.242 1 95.56 24 GLU B C 1
ATOM 3010 O O . GLU B 1 24 ? 8.57 27.156 9.883 1 95.56 24 GLU B O 1
ATOM 3015 N N . LEU B 1 25 ? 9.867 28.094 8.359 1 96.25 25 LEU B N 1
ATOM 3016 C CA . LEU B 1 25 ? 8.828 29.031 7.965 1 96.25 25 LEU B CA 1
ATOM 3017 C C . LEU B 1 25 ? 7.648 28.297 7.328 1 96.25 25 LEU B C 1
ATOM 3019 O O . LEU B 1 25 ? 6.492 28.625 7.594 1 96.25 25 LEU B O 1
ATOM 3023 N N . LEU B 1 26 ? 7.965 27.359 6.496 1 97.06 26 LEU B N 1
ATOM 3024 C CA . LEU B 1 26 ? 6.922 26.562 5.863 1 97.06 26 LEU B CA 1
ATOM 3025 C C . LEU B 1 26 ? 6.102 25.812 6.91 1 97.06 26 LEU B C 1
ATOM 3027 O O . LEU B 1 26 ? 4.879 25.703 6.793 1 97.06 26 LEU B O 1
ATOM 3031 N N . ARG B 1 27 ? 6.742 25.281 7.945 1 97.19 27 ARG B N 1
ATOM 3032 C CA . ARG B 1 27 ? 6.055 24.594 9.031 1 97.19 27 ARG B CA 1
ATOM 3033 C C . ARG B 1 27 ? 5.059 25.516 9.727 1 97.19 27 ARG B C 1
ATOM 3035 O O . ARG B 1 27 ? 3.943 25.109 10.047 1 97.19 27 ARG B O 1
ATOM 3042 N N . ILE B 1 28 ? 5.516 26.688 9.977 1 97.44 28 ILE B N 1
ATOM 3043 C CA . ILE B 1 28 ? 4.656 27.672 10.633 1 97.44 28 ILE B CA 1
ATOM 3044 C C . ILE B 1 28 ? 3.449 27.969 9.75 1 97.44 28 ILE B C 1
ATOM 3046 O O . ILE B 1 28 ? 2.309 27.953 10.219 1 97.44 28 ILE B O 1
ATOM 3050 N N . LEU B 1 29 ? 3.73 28.219 8.492 1 97.62 29 LEU B N 1
ATOM 3051 C CA . LEU B 1 29 ? 2.668 28.547 7.547 1 97.62 29 LEU B CA 1
ATOM 3052 C C . LEU B 1 29 ? 1.672 27.391 7.441 1 97.62 29 LEU B C 1
ATOM 3054 O O . LEU B 1 29 ? 0.458 27.609 7.465 1 97.62 29 LEU B O 1
ATOM 3058 N N . CYS B 1 30 ? 2.184 26.234 7.336 1 97.88 30 CYS B N 1
ATOM 3059 C CA . CYS B 1 30 ? 1.313 25.078 7.152 1 97.88 30 CYS B CA 1
ATOM 3060 C C . CYS B 1 30 ? 0.559 24.75 8.438 1 97.88 30 CYS B C 1
ATOM 3062 O O . CYS B 1 30 ? -0.583 24.281 8.391 1 97.88 30 CYS B O 1
ATOM 3064 N N . CYS B 1 31 ? 1.188 24.984 9.562 1 97.94 31 CYS B N 1
ATOM 3065 C CA . CYS B 1 31 ? 0.458 24.859 10.812 1 97.94 31 CYS B CA 1
ATOM 3066 C C . CYS B 1 31 ? -0.728 25.812 10.852 1 97.94 31 CYS B C 1
ATOM 3068 O O . CYS B 1 31 ? -1.819 25.438 11.289 1 97.94 31 CYS B O 1
ATOM 3070 N N . PHE B 1 32 ? -0.477 27 10.422 1 98.38 32 PHE B N 1
ATOM 3071 C CA . PHE B 1 32 ? -1.536 28 10.312 1 98.38 32 PHE B CA 1
ATOM 3072 C C . PHE B 1 32 ? -2.648 27.5 9.391 1 98.38 32 PHE B C 1
ATOM 3074 O O . PHE B 1 32 ? -3.83 27.641 9.711 1 98.38 32 PHE B O 1
ATOM 3081 N N . LEU B 1 33 ? -2.301 26.922 8.289 1 98.44 33 LEU B N 1
ATOM 3082 C CA . LEU B 1 33 ? -3.277 26.406 7.328 1 98.44 33 LEU B CA 1
ATOM 3083 C C . LEU B 1 33 ? -4.047 25.234 7.91 1 98.44 33 LEU B C 1
ATOM 3085 O O . LEU B 1 33 ? -5.238 25.062 7.629 1 98.44 33 LEU B O 1
ATOM 3089 N N . VAL B 1 34 ? -3.383 24.391 8.664 1 98 34 VAL B N 1
ATOM 3090 C CA . VAL B 1 34 ? -4.055 23.266 9.297 1 98 34 VAL B CA 1
ATOM 3091 C C . VAL B 1 34 ? -5.133 23.781 10.25 1 98 34 VAL B C 1
ATOM 3093 O O . VAL B 1 34 ? -6.246 23.25 10.281 1 98 34 VAL B O 1
ATOM 3096 N N . VAL B 1 35 ? -4.828 24.781 11.055 1 98.38 35 VAL B N 1
ATOM 3097 C CA . VAL B 1 35 ? -5.832 25.406 11.914 1 98.38 35 VAL B CA 1
ATOM 3098 C C . VAL B 1 35 ? -6.977 25.953 11.062 1 98.38 35 VAL B C 1
ATOM 3100 O O . VAL B 1 35 ? -8.148 25.75 11.383 1 98.38 35 VAL B O 1
ATOM 3103 N N . ALA B 1 36 ? -6.641 26.562 9.969 1 98.38 36 ALA B N 1
ATOM 3104 C CA . ALA B 1 36 ? -7.625 27.172 9.086 1 98.38 36 ALA B CA 1
ATOM 3105 C C . ALA B 1 36 ? -8.555 26.125 8.477 1 98.38 36 ALA B C 1
ATOM 3107 O O . ALA B 1 36 ? -9.711 26.422 8.156 1 98.38 36 ALA B O 1
ATOM 3108 N N . ILE B 1 37 ? -8.102 24.938 8.289 1 97.06 37 ILE B N 1
ATOM 3109 C CA . ILE B 1 37 ? -8.914 23.844 7.762 1 97.06 37 ILE B CA 1
ATOM 3110 C C . ILE B 1 37 ? -10.141 23.641 8.648 1 97.06 37 ILE B C 1
ATOM 3112 O O . ILE B 1 37 ? -11.242 23.391 8.156 1 97.06 37 ILE B O 1
ATOM 3116 N N . HIS B 1 38 ? -9.977 23.781 9.93 1 96.38 38 HIS B N 1
ATOM 3117 C CA . HIS B 1 38 ? -11.047 23.5 10.875 1 96.38 38 HIS B CA 1
ATOM 3118 C C . HIS B 1 38 ? -11.867 24.75 11.164 1 96.38 38 HIS B C 1
ATOM 3120 O O . HIS B 1 38 ? -12.953 24.672 11.75 1 96.38 38 HIS B O 1
ATOM 3126 N N . VAL B 1 39 ? -11.359 25.875 10.758 1 97 39 VAL B N 1
ATOM 3127 C CA . VAL B 1 39 ? -12.062 27.141 10.938 1 97 39 VAL B CA 1
ATOM 3128 C C . VAL B 1 39 ? -12.914 27.453 9.711 1 97 39 VAL B C 1
ATOM 3130 O O . VAL B 1 39 ? -14.062 27.875 9.828 1 97 39 VAL B O 1
ATOM 3133 N N . ALA B 1 40 ? -12.305 27.234 8.531 1 96.69 40 ALA B N 1
ATOM 3134 C CA . ALA B 1 40 ? -12.953 27.547 7.266 1 96.69 40 ALA B CA 1
ATOM 3135 C C . ALA B 1 40 ? -14.195 26.703 7.051 1 96.69 40 ALA B C 1
ATOM 3137 O O . ALA B 1 40 ? -14.203 25.5 7.367 1 96.69 40 ALA B O 1
ATOM 3138 N N . PRO B 1 41 ? -15.25 27.359 6.555 1 94.19 41 PRO B N 1
ATOM 3139 C CA . PRO B 1 41 ? -16.438 26.547 6.258 1 94.19 41 PRO B CA 1
ATOM 3140 C C . PRO B 1 41 ? -16.172 25.484 5.188 1 94.19 41 PRO B C 1
ATOM 3142 O O . PRO B 1 41 ? -15.453 25.75 4.219 1 94.19 41 PRO B O 1
ATOM 3145 N N . MET B 1 42 ? -16.672 24.312 5.391 1 92.5 42 MET B N 1
ATOM 3146 C CA . MET B 1 42 ? -16.594 23.281 4.363 1 92.5 42 MET B CA 1
ATOM 3147 C C . MET B 1 42 ? -17.344 23.719 3.104 1 92.5 42 MET B C 1
ATOM 3149 O O . MET B 1 42 ? -18.484 24.172 3.174 1 92.5 42 MET B O 1
ATOM 3153 N N . HIS B 1 43 ? -16.703 23.5 2.041 1 93.12 43 HIS B N 1
ATOM 3154 C CA . HIS B 1 43 ? -17.266 24.047 0.807 1 93.12 43 HIS B CA 1
ATOM 3155 C C . HIS B 1 43 ? -18.594 23.375 0.458 1 93.12 43 HIS B C 1
ATOM 3157 O O . HIS B 1 43 ? -19.547 24.047 0.051 1 93.12 43 HIS B O 1
ATOM 3163 N N . ASP B 1 44 ? -18.688 22.094 0.594 1 90.94 44 ASP B N 1
ATOM 3164 C CA . ASP B 1 44 ? -19.922 21.375 0.27 1 90.94 44 ASP B CA 1
ATOM 3165 C C . ASP B 1 44 ? -21.078 21.859 1.122 1 90.94 44 ASP B C 1
ATOM 3167 O O . ASP B 1 44 ? -22.188 22.094 0.609 1 90.94 44 ASP B O 1
ATOM 3171 N N . ALA B 1 45 ? -20.875 22.109 2.359 1 91.44 45 ALA B N 1
ATOM 3172 C CA . ALA B 1 45 ? -21.891 22.625 3.273 1 91.44 45 ALA B CA 1
ATOM 3173 C C . ALA B 1 45 ? -22.203 24.078 2.99 1 91.44 45 ALA B C 1
ATOM 3175 O O . ALA B 1 45 ? -23.359 24.516 3.111 1 91.44 45 ALA B O 1
ATOM 3176 N N . TYR B 1 46 ? -21.188 24.797 2.598 1 94.19 46 TYR B N 1
ATOM 3177 C CA . TYR B 1 46 ? -21.328 26.234 2.348 1 94.19 46 TYR B CA 1
ATOM 3178 C C . TYR B 1 46 ? -22.219 26.484 1.132 1 94.19 46 TYR B C 1
ATOM 3180 O O . TYR B 1 46 ? -22.953 27.469 1.09 1 94.19 46 TYR B O 1
ATOM 3188 N N . LEU B 1 47 ? -22.172 25.562 0.194 1 94 47 LEU B N 1
ATOM 3189 C CA . LEU B 1 47 ? -22.953 25.688 -1.028 1 94 47 LEU B CA 1
ATOM 3190 C C . LEU B 1 47 ? -24.453 25.609 -0.728 1 94 47 LEU B C 1
ATOM 3192 O O . LEU B 1 47 ? -25.266 26.078 -1.517 1 94 47 LEU B O 1
ATOM 3196 N N . LYS B 1 48 ? -24.797 25.062 0.368 1 93.62 48 LYS B N 1
ATOM 3197 C CA . LYS B 1 48 ? -26.203 24.859 0.724 1 93.62 48 LYS B CA 1
ATOM 3198 C C . LYS B 1 48 ? -26.766 26.062 1.454 1 93.62 48 LYS B C 1
ATOM 3200 O O . LYS B 1 48 ? -27.969 26.141 1.714 1 93.62 48 LYS B O 1
ATOM 3205 N N . LEU B 1 49 ? -25.922 26.953 1.749 1 94.38 49 LEU B N 1
ATOM 3206 C CA . LEU B 1 49 ? -26.359 28.172 2.447 1 94.38 49 LEU B CA 1
ATOM 3207 C C . LEU B 1 49 ? -26.906 29.203 1.465 1 94.38 49 LEU B C 1
ATOM 3209 O O . LEU B 1 49 ? -26.734 29.047 0.251 1 94.38 49 LEU B O 1
ATOM 3213 N N . ASP B 1 50 ? -27.641 30.156 2.08 1 95.12 50 ASP B N 1
ATOM 3214 C CA . ASP B 1 50 ? -28.125 31.281 1.281 1 95.12 50 ASP B CA 1
ATOM 3215 C C . ASP B 1 50 ? -27.047 32.344 1.117 1 95.12 50 ASP B C 1
ATOM 3217 O O . ASP B 1 50 ? -27.062 33.375 1.806 1 95.12 50 ASP B O 1
ATOM 3221 N N . VAL B 1 51 ? -26.109 32.062 0.217 1 96 51 VAL B N 1
ATOM 3222 C CA . VAL B 1 51 ? -24.984 32.969 -0.008 1 96 51 VAL B CA 1
ATOM 3223 C C . VAL B 1 51 ? -24.812 33.219 -1.503 1 96 51 VAL B C 1
ATOM 3225 O O . VAL B 1 51 ? -25.375 32.5 -2.332 1 96 51 VAL B O 1
ATOM 3228 N N . SER B 1 52 ? -24.062 34.281 -1.87 1 96.44 52 SER B N 1
ATOM 3229 C CA . SER B 1 52 ? -23.875 34.688 -3.26 1 96.44 52 SER B CA 1
ATOM 3230 C C . SER B 1 52 ? -22.875 33.781 -3.971 1 96.44 52 SER B C 1
ATOM 3232 O O . SER B 1 52 ? -22.156 33 -3.326 1 96.44 52 SER B O 1
ATOM 3234 N N . SER B 1 53 ? -22.844 33.906 -5.297 1 95.12 53 SER B N 1
ATOM 3235 C CA . SER B 1 53 ? -21.875 33.156 -6.102 1 95.12 53 SER B CA 1
ATOM 3236 C C . SER B 1 53 ? -20.453 33.562 -5.75 1 95.12 53 SER B C 1
ATOM 3238 O O . SER B 1 53 ? -19.547 32.719 -5.773 1 95.12 53 SER B O 1
ATOM 3240 N N . PHE B 1 54 ? -20.328 34.781 -5.441 1 96.31 54 PHE B N 1
ATOM 3241 C CA . PHE B 1 54 ? -19 35.281 -5.07 1 96.31 54 PHE B CA 1
ATOM 3242 C C . PHE B 1 54 ? -18.531 34.656 -3.762 1 96.31 54 PHE B C 1
ATOM 3244 O O . PHE B 1 54 ? -17.375 34.25 -3.645 1 96.31 54 PHE B O 1
ATOM 3251 N N . GLU B 1 55 ? -19.453 34.562 -2.801 1 96.5 55 GLU B N 1
ATOM 3252 C CA . GLU B 1 55 ? -19.141 33.969 -1.509 1 96.5 55 GLU B CA 1
ATOM 3253 C C . GLU B 1 55 ? -18.828 32.469 -1.652 1 96.5 55 GLU B C 1
ATOM 3255 O O . GLU B 1 55 ? -17.953 31.938 -0.963 1 96.5 55 GLU B O 1
ATOM 3260 N N . LYS B 1 56 ? -19.516 31.875 -2.543 1 96.44 56 LYS B N 1
ATOM 3261 C CA . LYS B 1 56 ? -19.25 30.469 -2.836 1 96.44 56 LYS B CA 1
ATOM 3262 C C . LYS B 1 56 ? -17.859 30.297 -3.422 1 96.44 56 LYS B C 1
ATOM 3264 O O . LYS B 1 56 ? -17.141 29.344 -3.076 1 96.44 56 LYS B O 1
ATOM 3269 N N . MET B 1 57 ? -17.453 31.172 -4.293 1 96.56 57 MET B N 1
ATOM 3270 C CA . MET B 1 57 ? -16.125 31.125 -4.875 1 96.56 57 MET B CA 1
ATOM 3271 C C . MET B 1 57 ? -15.055 31.391 -3.814 1 96.56 57 MET B C 1
ATOM 3273 O O . MET B 1 57 ? -13.977 30.781 -3.852 1 96.56 57 MET B O 1
ATOM 3277 N N . GLU B 1 58 ? -15.375 32.25 -2.875 1 96.81 58 GLU B N 1
ATOM 3278 C CA . GLU B 1 58 ? -14.461 32.5 -1.764 1 96.81 58 GLU B CA 1
ATOM 3279 C C . GLU B 1 58 ? -14.219 31.234 -0.956 1 96.81 58 GLU B C 1
ATOM 3281 O O . GLU B 1 58 ? -13.07 30.922 -0.633 1 96.81 58 GLU B O 1
ATOM 3286 N N . SER B 1 59 ? -15.305 30.625 -0.688 1 96.19 59 SER B N 1
ATOM 3287 C CA . SER B 1 59 ? -15.195 29.391 0.076 1 96.19 59 SER B CA 1
ATOM 3288 C C . SER B 1 59 ? -14.359 28.359 -0.667 1 96.19 59 SER B C 1
ATOM 3290 O O . SER B 1 59 ? -13.555 27.641 -0.059 1 96.19 59 SER B O 1
ATOM 3292 N N . LEU B 1 60 ? -14.555 28.266 -1.945 1 97.19 60 LEU B N 1
ATOM 3293 C CA . LEU B 1 60 ? -13.797 27.359 -2.791 1 97.19 60 LEU B CA 1
ATOM 3294 C C . LEU B 1 60 ? -12.305 27.688 -2.74 1 97.19 60 LEU B C 1
ATOM 3296 O O . LEU B 1 60 ? -11.477 26.781 -2.562 1 97.19 60 LEU B O 1
ATOM 3300 N N . LEU B 1 61 ? -11.961 28.859 -2.84 1 96.94 61 LEU B N 1
ATOM 3301 C CA . LEU B 1 61 ? -10.57 29.297 -2.844 1 96.94 61 LEU B CA 1
ATOM 3302 C C . LEU B 1 61 ? -9.914 29.031 -1.494 1 96.94 61 LEU B C 1
ATOM 3304 O O . LEU B 1 61 ? -8.781 28.562 -1.437 1 96.94 61 LEU B O 1
ATOM 3308 N N . ILE B 1 62 ? -10.641 29.312 -0.452 1 97.12 62 ILE B N 1
ATOM 3309 C CA . ILE B 1 62 ? -10.117 29.109 0.894 1 97.12 62 ILE B CA 1
ATOM 3310 C C . ILE B 1 62 ? -9.828 27.625 1.111 1 97.12 62 ILE B C 1
ATOM 3312 O O . ILE B 1 62 ? -8.742 27.266 1.565 1 97.12 62 ILE B O 1
ATOM 3316 N N . GLN B 1 63 ? -10.758 26.828 0.716 1 96.56 63 GLN B N 1
ATOM 3317 C CA . GLN B 1 63 ? -10.602 25.391 0.914 1 96.56 63 GLN B CA 1
ATOM 3318 C C . GLN B 1 63 ? -9.461 24.844 0.069 1 96.56 63 GLN B C 1
ATOM 3320 O O . GLN B 1 63 ? -8.742 23.938 0.498 1 96.56 63 GLN B O 1
ATOM 3325 N N . SER B 1 64 ? -9.266 25.375 -1.087 1 97 64 SER B N 1
ATOM 3326 C CA . SER B 1 64 ? -8.211 24.922 -1.982 1 97 64 SER B CA 1
ATOM 3327 C C . SER B 1 64 ? -6.832 25.266 -1.432 1 97 64 SER B C 1
ATOM 3329 O O . SER B 1 64 ? -5.867 24.531 -1.667 1 97 64 SER B O 1
ATOM 3331 N N . VAL B 1 65 ? -6.777 26.297 -0.654 1 96.25 65 VAL B N 1
ATOM 3332 C CA . VAL B 1 65 ? -5.484 26.719 -0.143 1 96.25 65 VAL B CA 1
ATOM 3333 C C . VAL B 1 65 ? -5.203 26.047 1.195 1 96.25 65 VAL B C 1
ATOM 3335 O O . VAL B 1 65 ? -4.094 25.547 1.427 1 96.25 65 VAL B O 1
ATOM 3338 N N . VAL B 1 66 ? -6.172 26 2.062 1 97.56 66 VAL B N 1
ATOM 3339 C CA . VAL B 1 66 ? -5.926 25.562 3.43 1 97.56 66 VAL B CA 1
ATOM 3340 C C . VAL B 1 66 ? -5.617 24.062 3.441 1 97.56 66 VAL B C 1
ATOM 3342 O O . VAL B 1 66 ? -4.91 23.578 4.328 1 97.56 66 VAL B O 1
ATOM 3345 N N . ARG B 1 67 ? -6.012 23.359 2.426 1 97 67 ARG B N 1
ATOM 3346 C CA . ARG B 1 67 ? -5.828 21.906 2.371 1 97 67 ARG B CA 1
ATOM 3347 C C . ARG B 1 67 ? -4.371 21.547 2.102 1 97 67 ARG B C 1
ATOM 3349 O O . ARG B 1 67 ? -3.963 20.406 2.279 1 97 67 ARG B O 1
ATOM 3356 N N . LEU B 1 68 ? -3.588 22.5 1.766 1 97.44 68 LEU B N 1
ATOM 3357 C CA . LEU B 1 68 ? -2.154 22.328 1.555 1 97.44 68 LEU B CA 1
ATOM 3358 C C . LEU B 1 68 ? -1.445 22.016 2.867 1 97.44 68 LEU B C 1
ATOM 3360 O O . LEU B 1 68 ? -0.402 21.359 2.873 1 97.44 68 LEU B O 1
ATOM 3364 N N . GLY B 1 69 ? -1.94 22.438 3.916 1 97.25 69 GLY B N 1
ATOM 3365 C CA . GLY B 1 69 ? -1.272 22.422 5.207 1 97.25 69 GLY B CA 1
ATOM 3366 C C . GLY B 1 69 ? -0.869 21.031 5.656 1 97.25 69 GLY B C 1
ATOM 3367 O O . GLY B 1 69 ? 0.289 20.797 6.012 1 97.25 69 GLY B O 1
ATOM 3368 N N . LEU B 1 70 ? -1.695 20.109 5.496 1 96.19 70 LEU B N 1
ATOM 3369 C CA . LEU B 1 70 ? -1.505 18.797 6.109 1 96.19 70 LEU B CA 1
ATOM 3370 C C . LEU B 1 70 ? -0.516 17.969 5.305 1 96.19 70 LEU B C 1
ATOM 3372 O O . LEU B 1 70 ? 0.442 17.422 5.859 1 96.19 70 LEU B O 1
ATOM 3376 N N . PRO B 1 71 ? -0.637 17.828 3.986 1 98 71 PRO B N 1
ATOM 3377 C CA . PRO B 1 71 ? 0.273 17 3.182 1 98 71 PRO B CA 1
ATOM 3378 C C . PRO B 1 71 ? 1.729 17.438 3.307 1 98 71 PRO B C 1
ATOM 3380 O O . PRO B 1 71 ? 2.637 16.609 3.277 1 98 71 PRO B O 1
ATOM 3383 N N . VAL B 1 72 ? 1.916 18.672 3.492 1 98.25 72 VAL B N 1
ATOM 3384 C CA . VAL B 1 72 ? 3.266 19.234 3.545 1 98.25 72 VAL B CA 1
ATOM 3385 C C . VAL B 1 72 ? 4.008 18.672 4.754 1 98.25 72 VAL B C 1
ATOM 3387 O O . VAL B 1 72 ? 5.215 18.422 4.691 1 98.25 72 VAL B O 1
ATOM 3390 N N . PHE B 1 73 ? 3.334 18.422 5.832 1 97.94 73 PHE B N 1
ATOM 3391 C CA . PHE B 1 73 ? 3.982 17.891 7.023 1 97.94 73 PHE B CA 1
ATOM 3392 C C . PHE B 1 73 ? 4.504 16.484 6.766 1 97.94 73 PHE B C 1
ATOM 3394 O O . PHE B 1 73 ? 5.562 16.094 7.273 1 97.94 73 PHE B O 1
ATOM 3401 N N . PHE B 1 74 ? 3.809 15.68 5.996 1 98.25 74 PHE B N 1
ATOM 3402 C CA . PHE B 1 74 ? 4.277 14.344 5.645 1 98.25 74 PHE B CA 1
ATOM 3403 C C . PHE B 1 74 ? 5.504 14.422 4.746 1 98.25 74 PHE B C 1
ATOM 3405 O O . PHE B 1 74 ? 6.445 13.641 4.902 1 98.25 74 PHE B O 1
ATOM 3412 N N . ILE B 1 75 ? 5.477 15.398 3.82 1 98.69 75 ILE B N 1
ATOM 3413 C CA . ILE B 1 75 ? 6.598 15.562 2.9 1 98.69 75 ILE B CA 1
ATOM 3414 C C . ILE B 1 75 ? 7.836 16.016 3.67 1 98.69 75 ILE B C 1
ATOM 3416 O O . ILE B 1 75 ? 8.922 15.461 3.484 1 98.69 75 ILE B O 1
ATOM 3420 N N . ILE B 1 76 ? 7.668 16.969 4.574 1 97.62 76 ILE B N 1
ATOM 3421 C CA . ILE B 1 76 ? 8.789 17.469 5.363 1 97.62 76 ILE B CA 1
ATOM 3422 C C . ILE B 1 76 ? 9.367 16.328 6.207 1 97.62 76 ILE B C 1
ATOM 3424 O O . ILE B 1 76 ? 10.586 16.172 6.312 1 97.62 76 ILE B O 1
ATOM 3428 N N . SER B 1 77 ? 8.508 15.523 6.805 1 97.06 77 SER B N 1
ATOM 3429 C CA . SER B 1 77 ? 8.961 14.367 7.57 1 97.06 77 SER B CA 1
ATOM 3430 C C . SER B 1 77 ? 9.789 13.422 6.707 1 97.06 77 SER B C 1
ATOM 3432 O O . SER B 1 77 ? 10.82 12.906 7.152 1 97.06 77 SER B O 1
ATOM 3434 N N . GLY B 1 78 ? 9.344 13.211 5.473 1 98 78 GLY B N 1
ATOM 3435 C CA . GLY B 1 78 ? 10.102 12.383 4.551 1 98 78 GLY B CA 1
ATOM 3436 C C . GLY B 1 78 ? 11.461 12.953 4.211 1 98 78 GLY B C 1
ATOM 3437 O O . GLY B 1 78 ? 12.445 12.219 4.129 1 98 78 GLY B O 1
ATOM 3438 N N . ILE B 1 79 ? 11.516 14.289 4.023 1 97 79 ILE B N 1
ATOM 3439 C CA . ILE B 1 79 ? 12.766 14.969 3.691 1 97 79 ILE B CA 1
ATOM 3440 C C . ILE B 1 79 ? 13.82 14.664 4.754 1 97 79 ILE B C 1
ATOM 3442 O O . ILE B 1 79 ? 14.953 14.32 4.43 1 97 79 ILE B O 1
ATOM 3446 N N . PHE B 1 80 ? 13.445 14.664 5.969 1 94.56 80 PHE B N 1
ATOM 3447 C CA . PHE B 1 80 ? 14.438 14.594 7.031 1 94.56 80 PHE B CA 1
ATOM 3448 C C . PHE B 1 80 ? 14.648 13.156 7.484 1 94.56 80 PHE B C 1
ATOM 3450 O O . PHE B 1 80 ? 15.789 12.727 7.695 1 94.56 80 PHE B O 1
ATOM 3457 N N . ILE B 1 81 ? 13.602 12.367 7.598 1 95.88 81 ILE B N 1
ATOM 3458 C CA . ILE B 1 81 ? 13.703 11.023 8.148 1 95.88 81 ILE B CA 1
ATOM 3459 C C . ILE B 1 81 ? 14.375 10.102 7.137 1 95.88 81 ILE B C 1
ATOM 3461 O O . ILE B 1 81 ? 15.234 9.289 7.5 1 95.88 81 ILE B O 1
ATOM 3465 N N . LEU B 1 82 ? 14.055 10.172 5.871 1 96.88 82 LEU B N 1
ATOM 3466 C CA . LEU B 1 82 ? 14.539 9.227 4.867 1 96.88 82 LEU B CA 1
ATOM 3467 C C . LEU B 1 82 ? 15.922 9.633 4.359 1 96.88 82 LEU B C 1
ATOM 3469 O O . LEU B 1 82 ? 16.516 8.93 3.545 1 96.88 82 LEU B O 1
ATOM 3473 N N . ASN B 1 83 ? 16.375 10.789 4.883 1 94.06 83 ASN B N 1
ATOM 3474 C CA . ASN B 1 83 ? 17.703 11.258 4.496 1 94.06 83 ASN B CA 1
ATOM 3475 C C . ASN B 1 83 ? 18.578 11.516 5.715 1 94.06 83 ASN B C 1
ATOM 3477 O O . ASN B 1 83 ? 19.578 12.242 5.629 1 94.06 83 ASN B O 1
ATOM 3481 N N . ASP B 1 84 ? 18.094 10.93 6.805 1 86 84 ASP B N 1
ATOM 3482 C CA . ASP B 1 84 ? 18.859 11.07 8.031 1 86 84 ASP B CA 1
ATOM 3483 C C . ASP B 1 84 ? 20.062 10.133 8.047 1 86 84 ASP B C 1
ATOM 3485 O O . ASP B 1 84 ? 19.906 8.914 8.047 1 86 84 ASP B O 1
ATOM 3489 N N . ASN B 1 85 ? 21.109 10.633 7.938 1 68.62 85 ASN B N 1
ATOM 3490 C CA . ASN B 1 85 ? 22.344 9.859 7.887 1 68.62 85 ASN B CA 1
ATOM 3491 C C . ASN B 1 85 ? 22.922 9.625 9.281 1 68.62 85 ASN B C 1
ATOM 3493 O O . ASN B 1 85 ? 24.031 9.102 9.43 1 68.62 85 ASN B O 1
ATOM 3497 N N . LYS B 1 86 ? 22.219 10.117 10.172 1 64.62 86 LYS B N 1
ATOM 3498 C CA . LYS B 1 86 ? 22.797 9.969 11.5 1 64.62 86 LYS B CA 1
ATOM 3499 C C . LYS B 1 86 ? 22.812 8.508 11.938 1 64.62 86 LYS B C 1
ATOM 3501 O O . LYS B 1 86 ? 21.938 7.734 11.539 1 64.62 86 LYS B O 1
ATOM 3506 N N . LYS B 1 87 ? 23.688 8.094 12.445 1 63.72 87 LYS B N 1
ATOM 3507 C CA . LYS B 1 87 ? 24.062 6.766 12.914 1 63.72 87 LYS B CA 1
ATOM 3508 C C . LYS B 1 87 ? 23.25 6.371 14.148 1 63.72 87 LYS B C 1
ATOM 3510 O O . LYS B 1 87 ? 23.781 5.742 15.07 1 63.72 87 LYS B O 1
ATOM 3515 N N . VAL B 1 88 ? 22.031 6.738 14.156 1 77.31 88 VAL B N 1
ATOM 3516 C CA . VAL B 1 88 ? 21.312 6.258 15.32 1 77.31 88 VAL B CA 1
ATOM 3517 C C . VAL B 1 88 ? 20.688 4.895 15.016 1 77.31 88 VAL B C 1
ATOM 3519 O O . VAL B 1 88 ? 20.234 4.645 13.898 1 77.31 88 VAL B O 1
ATOM 3522 N N . GLY B 1 89 ? 20.938 3.902 15.742 1 87.44 89 GLY B N 1
ATOM 3523 C CA . GLY B 1 89 ? 20.359 2.582 15.586 1 87.44 89 GLY B CA 1
ATOM 3524 C C . GLY B 1 89 ? 18.844 2.605 15.523 1 87.44 89 GLY B C 1
ATOM 3525 O O . GLY B 1 89 ? 18.219 3.645 15.766 1 87.44 89 GLY B O 1
ATOM 3526 N N . ILE B 1 90 ? 18.219 1.657 15.102 1 90.75 90 ILE B N 1
ATOM 3527 C CA . ILE B 1 90 ? 16.781 1.538 14.953 1 90.75 90 ILE B CA 1
ATOM 3528 C C . ILE B 1 90 ? 16.094 1.819 16.281 1 90.75 90 ILE B C 1
ATOM 3530 O O . ILE B 1 90 ? 15.078 2.514 16.344 1 90.75 90 ILE B O 1
ATOM 3534 N N . ALA B 1 91 ? 16.625 1.314 17.359 1 91.5 91 ALA B N 1
ATOM 3535 C CA . ALA B 1 91 ? 16.062 1.541 18.688 1 91.5 91 ALA B CA 1
ATOM 3536 C C . ALA B 1 91 ? 16.094 3.021 19.047 1 91.5 91 ALA B C 1
ATOM 3538 O O . ALA B 1 91 ? 15.148 3.549 19.625 1 91.5 91 ALA B O 1
ATOM 3539 N N . GLY B 1 92 ? 17.219 3.658 18.766 1 91.38 92 GLY B N 1
ATOM 3540 C CA . GLY B 1 92 ? 17.328 5.086 19 1 91.38 92 GLY B CA 1
ATOM 3541 C C . GLY B 1 92 ? 16.344 5.906 18.188 1 91.38 92 GLY B C 1
ATOM 3542 O O . GLY B 1 92 ? 15.773 6.871 18.688 1 91.38 92 GLY B O 1
ATOM 3543 N N . PHE B 1 93 ? 16.156 5.477 16.969 1 92.75 93 PHE B N 1
ATOM 3544 C CA . PHE B 1 93 ? 15.188 6.137 16.094 1 92.75 93 PHE B CA 1
ATOM 3545 C C . PHE B 1 93 ? 13.789 6.082 16.703 1 92.75 93 PHE B C 1
ATOM 3547 O O . PHE B 1 93 ? 13.117 7.105 16.828 1 92.75 93 PHE B O 1
ATOM 3554 N N . TYR B 1 94 ? 13.375 4.914 17.094 1 93.94 94 TYR B N 1
ATOM 3555 C CA . TYR B 1 94 ? 12.039 4.734 17.641 1 93.94 94 TYR B CA 1
ATOM 3556 C C . TYR B 1 94 ? 11.875 5.492 18.953 1 93.94 94 TYR B C 1
ATOM 3558 O O . TYR B 1 94 ? 10.844 6.129 19.188 1 93.94 94 TYR B O 1
ATOM 3566 N N . ARG B 1 95 ? 12.82 5.445 19.781 1 92.75 95 ARG B N 1
ATOM 3567 C CA . ARG B 1 95 ? 12.742 6.152 21.047 1 92.75 95 ARG B CA 1
ATOM 3568 C C . ARG B 1 95 ? 12.539 7.648 20.844 1 92.75 95 ARG B C 1
ATOM 3570 O O . ARG B 1 95 ? 11.617 8.242 21.406 1 92.75 95 ARG B O 1
ATOM 3577 N N . LYS B 1 96 ? 13.32 8.156 19.984 1 90.94 96 LYS B N 1
ATOM 3578 C CA . LYS B 1 96 ? 13.266 9.602 19.734 1 90.94 96 LYS B CA 1
ATOM 3579 C C . LYS B 1 96 ? 11.945 10 19.094 1 90.94 96 LYS B C 1
ATOM 3581 O O . LYS B 1 96 ? 11.266 10.914 19.578 1 90.94 96 LYS B O 1
ATOM 3586 N N . ARG B 1 97 ? 11.57 9.281 18.078 1 92.88 97 ARG B N 1
ATOM 3587 C CA . ARG B 1 97 ? 10.398 9.664 17.297 1 92.88 97 ARG B CA 1
ATOM 3588 C C . ARG B 1 97 ? 9.109 9.344 18.047 1 92.88 97 ARG B C 1
ATOM 3590 O O . ARG B 1 97 ? 8.164 10.141 18.031 1 92.88 97 ARG B O 1
ATOM 3597 N N . LEU B 1 98 ? 9.094 8.234 18.703 1 94.38 98 LEU B N 1
ATOM 3598 C CA . LEU B 1 98 ? 7.871 7.84 19.391 1 94.38 98 LEU B CA 1
ATOM 3599 C C . LEU B 1 98 ? 7.668 8.672 20.656 1 94.38 98 LEU B C 1
ATOM 3601 O O . LEU B 1 98 ? 6.539 9.062 20.969 1 94.38 98 LEU B O 1
ATOM 3605 N N . VAL B 1 99 ? 8.672 8.953 21.328 1 94.12 99 VAL B N 1
ATOM 3606 C CA . VAL B 1 99 ? 8.57 9.789 22.531 1 94.12 99 VAL B CA 1
ATOM 3607 C C . VAL B 1 99 ? 8.133 11.195 22.141 1 94.12 99 VAL B C 1
ATOM 3609 O O . VAL B 1 99 ? 7.23 11.773 22.766 1 94.12 99 VAL B O 1
ATOM 3612 N N . GLY B 1 100 ? 8.742 11.703 21.109 1 93.75 100 GLY B N 1
ATOM 3613 C CA . GLY B 1 100 ? 8.414 13.039 20.641 1 93.75 100 GLY B CA 1
ATOM 3614 C C . GLY B 1 100 ? 6.996 13.156 20.125 1 93.75 100 GLY B C 1
ATOM 3615 O O . GLY B 1 100 ? 6.387 14.227 20.203 1 93.75 100 GLY B O 1
ATOM 3616 N N . LEU B 1 101 ? 6.48 12.047 19.672 1 95.56 101 LEU B N 1
ATOM 3617 C CA . LEU B 1 101 ? 5.141 12.047 19.094 1 95.56 101 LEU B CA 1
ATOM 3618 C C . LEU B 1 101 ? 4.09 11.719 20.156 1 95.56 101 LEU B C 1
ATOM 3620 O O . LEU B 1 101 ? 3.084 12.422 20.266 1 95.56 101 LEU B O 1
ATOM 3624 N N . LEU B 1 102 ? 4.352 10.727 21.047 1 94.81 102 LEU B N 1
ATOM 3625 C CA . LEU B 1 102 ? 3.299 10.133 21.859 1 94.81 102 LEU B CA 1
ATOM 3626 C C . LEU B 1 102 ? 3.146 10.891 23.188 1 94.81 102 LEU B C 1
ATOM 3628 O O . LEU B 1 102 ? 2.033 11.031 23.688 1 94.81 102 LEU B O 1
ATOM 3632 N N . ILE B 1 103 ? 4.168 11.359 23.719 1 95.88 103 ILE B N 1
ATOM 3633 C CA . ILE B 1 103 ? 4.078 12.016 25.031 1 95.88 103 ILE B CA 1
ATOM 3634 C C . ILE B 1 103 ? 3.238 13.281 24.906 1 95.88 103 ILE B C 1
ATOM 3636 O O . ILE B 1 103 ? 2.258 13.453 25.641 1 95.88 103 ILE B O 1
ATOM 3640 N N . PRO B 1 104 ? 3.643 14.195 24 1 96.62 104 PRO B N 1
ATOM 3641 C CA . PRO B 1 104 ? 2.758 15.359 23.859 1 96.62 104 PRO B CA 1
ATOM 3642 C C . PRO B 1 104 ? 1.324 14.961 23.516 1 96.62 104 PRO B C 1
ATOM 3644 O O . PRO B 1 104 ? 0.375 15.57 24.016 1 96.62 104 PRO B O 1
ATOM 3647 N N . PHE B 1 105 ? 1.181 14 22.703 1 95.25 105 PHE B N 1
ATOM 3648 C CA . PHE B 1 105 ? -0.146 13.562 22.281 1 95.25 105 PHE B CA 1
ATOM 3649 C C . PHE B 1 105 ? -0.978 13.133 23.484 1 95.25 105 PHE B C 1
ATOM 3651 O O . PHE B 1 105 ? -2.145 13.508 23.609 1 95.25 105 PHE B O 1
ATOM 3658 N N . LEU B 1 106 ? -0.373 12.336 24.344 1 94.12 106 LEU B N 1
ATOM 3659 C CA . LEU B 1 106 ? -1.093 11.836 25.5 1 94.12 106 LEU B CA 1
ATOM 3660 C C . LEU B 1 106 ? -1.46 12.977 26.453 1 94.12 106 LEU B C 1
ATOM 3662 O O . LEU B 1 106 ? -2.562 13.008 27 1 94.12 106 LEU B O 1
ATOM 3666 N N . VAL B 1 107 ? -0.62 13.922 26.578 1 94.81 107 VAL B N 1
ATOM 3667 C CA . VAL B 1 107 ? -0.878 15.07 27.453 1 94.81 107 VAL B CA 1
ATOM 3668 C C . VAL B 1 107 ? -2.008 15.914 26.875 1 94.81 107 VAL B C 1
ATOM 3670 O O . VAL B 1 107 ? -3.004 16.188 27.547 1 94.81 107 VAL B O 1
ATOM 3673 N N . PHE B 1 108 ? -1.873 16.297 25.641 1 95.25 108 PHE B N 1
ATOM 3674 C CA . PHE B 1 108 ? -2.84 17.188 25 1 95.25 108 PHE B CA 1
ATOM 3675 C C . PHE B 1 108 ? -4.18 16.484 24.812 1 95.25 108 PHE B C 1
ATOM 3677 O O . PHE B 1 108 ? -5.234 17.109 24.922 1 95.25 108 PHE B O 1
ATOM 3684 N N . SER B 1 109 ? -4.148 15.156 24.484 1 92.94 109 SER B N 1
ATOM 3685 C CA . SER B 1 109 ? -5.402 14.438 24.312 1 92.94 109 SER B CA 1
ATOM 3686 C C . SER B 1 109 ? -6.152 14.305 25.625 1 92.94 109 SER B C 1
ATOM 3688 O O . SER B 1 109 ? -7.383 14.312 25.656 1 92.94 109 SER B O 1
ATOM 3690 N N . ALA B 1 110 ? -5.426 14.117 26.688 1 91.06 110 ALA B N 1
ATOM 3691 C CA . ALA B 1 110 ? -6.059 14.102 28.016 1 91.06 110 ALA B CA 1
ATOM 3692 C C . ALA B 1 110 ? -6.719 15.438 28.312 1 91.06 110 ALA B C 1
ATOM 3694 O O . ALA B 1 110 ? -7.859 15.484 28.781 1 91.06 110 ALA B O 1
ATOM 3695 N N . ILE B 1 111 ? -6.004 16.484 28.031 1 91.44 111 ILE B N 1
ATOM 3696 C CA . ILE B 1 111 ? -6.555 17.828 28.25 1 91.44 111 ILE B CA 1
ATOM 3697 C C . ILE B 1 111 ? -7.809 18.016 27.406 1 91.44 111 ILE B C 1
ATOM 3699 O O . ILE B 1 111 ? -8.828 18.516 27.891 1 91.44 111 ILE B O 1
ATOM 3703 N N . HIS B 1 112 ? -7.703 17.594 26.203 1 89.62 112 HIS B N 1
ATOM 3704 C CA . HIS B 1 112 ? -8.852 17.656 25.297 1 89.62 112 HIS B CA 1
ATOM 3705 C C . HIS B 1 112 ? -10.047 16.906 25.859 1 89.62 112 HIS B C 1
ATOM 3707 O O . HIS B 1 112 ? -11.164 17.422 25.875 1 89.62 112 HIS B O 1
ATOM 3713 N N . TYR B 1 113 ? -9.773 15.742 26.266 1 87.25 113 TYR B N 1
ATOM 3714 C CA . TYR B 1 113 ? -10.836 14.867 26.734 1 87.25 113 TYR B CA 1
ATOM 3715 C C . TYR B 1 113 ? -11.484 15.438 28 1 87.25 113 TYR B C 1
ATOM 3717 O O . TYR B 1 113 ? -12.711 15.477 28.109 1 87.25 113 TYR B O 1
ATOM 3725 N N . PHE B 1 114 ? -10.758 15.922 28.891 1 84.88 114 PHE B N 1
ATOM 3726 C CA . PHE B 1 114 ? -11.281 16.328 30.203 1 84.88 114 PHE B CA 1
ATOM 3727 C C . PHE B 1 114 ? -11.883 17.719 30.141 1 84.88 114 PHE B C 1
ATOM 3729 O O . PHE B 1 114 ? -12.812 18.031 30.875 1 84.88 114 PHE B O 1
ATOM 3736 N N . ILE B 1 115 ? -11.43 18.5 29.281 1 81.81 115 ILE B N 1
ATOM 3737 C CA . ILE B 1 115 ? -12 19.828 29.125 1 81.81 115 ILE B CA 1
ATOM 3738 C C . ILE B 1 115 ? -13.219 19.766 28.203 1 81.81 115 ILE B C 1
ATOM 3740 O O . ILE B 1 115 ? -14.273 20.328 28.516 1 81.81 115 ILE B O 1
ATOM 3744 N N . ALA B 1 116 ? -12.969 19.094 27.062 1 70.5 116 ALA B N 1
ATOM 3745 C CA . ALA B 1 116 ? -14.078 18.984 26.125 1 70.5 116 ALA B CA 1
ATOM 3746 C C . ALA B 1 116 ? -15.18 18.078 26.688 1 70.5 116 ALA B C 1
ATOM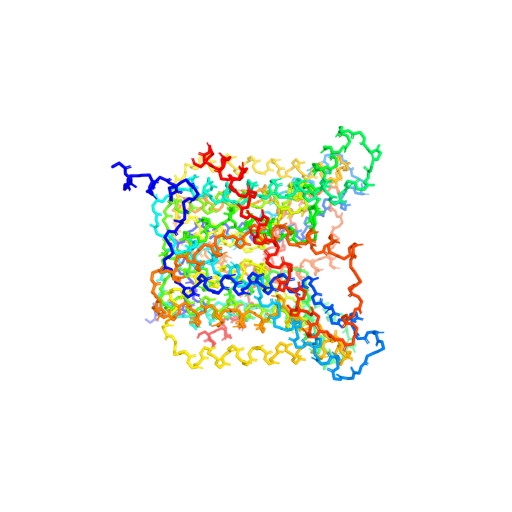 3748 O O . ALA B 1 116 ? -16.359 18.281 26.406 1 70.5 116 ALA B O 1
ATOM 3749 N N . GLY B 1 117 ? -14.867 16.875 27.281 1 63.44 117 GLY B N 1
ATOM 3750 C CA . GLY B 1 117 ? -15.789 15.945 27.906 1 63.44 117 GLY B CA 1
ATOM 3751 C C . GLY B 1 117 ? -16.375 16.453 29.203 1 63.44 117 GLY B C 1
ATOM 3752 O O . GLY B 1 117 ? -17.25 15.805 29.797 1 63.44 117 GLY B O 1
ATOM 3753 N N . TYR B 1 118 ? -15.68 17.359 29.891 1 54.62 118 TYR B N 1
ATOM 3754 C CA . TYR B 1 118 ? -16.094 17.859 31.203 1 54.62 118 TYR B CA 1
ATOM 3755 C C . TYR B 1 118 ? -17.562 18.266 31.203 1 54.62 118 TYR B C 1
ATOM 3757 O O . TYR B 1 118 ? -18.219 18.219 32.25 1 54.62 118 TYR B O 1
ATOM 3765 N N . GLY B 1 119 ? -18.078 18.547 30.094 1 49.16 119 GLY B N 1
ATOM 3766 C CA . GLY B 1 119 ? -19.5 18.75 30.312 1 49.16 119 GLY B CA 1
ATOM 3767 C C . GLY B 1 119 ? -20.203 17.484 30.766 1 49.16 119 GLY B C 1
ATOM 3768 O O . GLY B 1 119 ? -21.438 17.469 30.906 1 49.16 119 GLY B O 1
ATOM 3769 N N . ILE B 1 120 ? -19.406 16.453 30.656 1 50.12 120 ILE B N 1
ATOM 3770 C CA . ILE B 1 120 ? -20.094 15.289 31.203 1 50.12 120 ILE B CA 1
ATOM 3771 C C . ILE B 1 120 ? -19.969 15.281 32.719 1 50.12 120 ILE B C 1
ATOM 3773 O O . ILE B 1 120 ? -18.984 14.805 33.281 1 50.12 120 ILE B O 1
ATOM 3777 N N . LYS B 1 121 ? -20.266 16.344 33.375 1 52.44 121 LYS B N 1
ATOM 3778 C CA . LYS B 1 121 ? -20.344 16.703 34.781 1 52.44 121 LYS B CA 1
ATOM 3779 C C . LYS B 1 121 ? -20.531 15.469 35.656 1 52.44 121 LYS B C 1
ATOM 3781 O O . LYS B 1 121 ? -20.016 15.398 36.781 1 52.44 121 LYS B O 1
ATOM 3786 N N . GLU B 1 122 ? -21.359 14.555 35.281 1 57.25 122 GLU B N 1
ATOM 3787 C CA . GLU B 1 122 ? -21.828 13.625 36.312 1 57.25 122 GLU B CA 1
ATOM 3788 C C . GLU B 1 122 ? -21.062 12.305 36.25 1 57.25 122 GLU B C 1
ATOM 3790 O O . GLU B 1 122 ? -21.391 11.359 36.969 1 57.25 122 GLU B O 1
ATOM 3795 N N . ALA B 1 123 ? -19.891 12.344 35.469 1 61.28 123 ALA B N 1
ATOM 3796 C CA . ALA B 1 123 ? -19.359 10.984 35.406 1 61.28 123 ALA B CA 1
ATOM 3797 C C . ALA B 1 123 ? -18.266 10.758 36.438 1 61.28 123 ALA B C 1
ATOM 3799 O O . ALA B 1 123 ? -17.547 11.688 36.812 1 61.28 123 ALA B O 1
ATOM 3800 N N . GLU B 1 124 ? -18.297 9.625 37.188 1 68.25 124 GLU B N 1
ATOM 3801 C CA . GLU B 1 124 ? -17.266 9.188 38.125 1 68.25 124 GLU B CA 1
ATOM 3802 C C . GLU B 1 124 ? -15.914 9.039 37.469 1 68.25 124 GLU B C 1
ATOM 3804 O O . GLU B 1 124 ? -15.844 8.773 36.25 1 68.25 124 GLU B O 1
ATOM 3809 N N . VAL B 1 125 ? -14.852 9.297 38.156 1 68.31 125 VAL B N 1
ATOM 3810 C CA . VAL B 1 125 ? -13.461 9.344 37.719 1 68.31 125 VAL B CA 1
ATOM 3811 C C . VAL B 1 125 ? -13.117 8.062 36.969 1 68.31 125 VAL B C 1
ATOM 3813 O O . VAL B 1 125 ? -12.539 8.109 35.875 1 68.31 125 VAL B O 1
ATOM 3816 N N . PRO B 1 126 ? -13.516 6.938 37.531 1 70.94 126 PRO B N 1
ATOM 3817 C CA . PRO B 1 126 ? -13.172 5.703 36.844 1 70.94 126 PRO B CA 1
ATOM 3818 C C . PRO B 1 126 ? -13.805 5.617 35.438 1 70.94 126 PRO B C 1
ATOM 3820 O O . PRO B 1 126 ? -13.188 5.117 34.5 1 70.94 126 PRO B O 1
ATOM 3823 N N . GLU B 1 127 ? -14.867 6.113 35.438 1 76.5 127 GLU B N 1
ATOM 3824 C CA . GLU B 1 127 ? -15.586 6.082 34.156 1 76.5 127 GLU B CA 1
ATOM 3825 C C . GLU B 1 127 ? -14.945 7.023 33.156 1 76.5 127 GLU B C 1
ATOM 3827 O O . GLU B 1 127 ? -14.898 6.711 31.953 1 76.5 127 GLU B O 1
ATOM 3832 N N . LEU B 1 128 ? -14.383 8.008 33.75 1 77.44 128 LEU B N 1
ATOM 3833 C CA . LEU B 1 128 ? -13.734 8.984 32.906 1 77.44 128 LEU B CA 1
ATOM 3834 C C . LEU B 1 128 ? -12.453 8.422 32.281 1 77.44 128 LEU B C 1
ATOM 3836 O O . LEU B 1 128 ? -12.18 8.609 31.109 1 77.44 128 LEU B O 1
ATOM 3840 N N . LEU B 1 129 ? -11.797 7.75 33.125 1 80.81 129 LEU B N 1
ATOM 3841 C CA . LEU B 1 129 ? -10.539 7.168 32.656 1 80.81 129 LEU B CA 1
ATOM 3842 C C . LEU B 1 129 ? -10.781 6.074 31.641 1 80.81 129 LEU B C 1
ATOM 3844 O O . LEU B 1 129 ? -10.055 5.977 30.641 1 80.81 129 LEU B O 1
ATOM 3848 N N . GLN B 1 130 ? -11.758 5.332 31.906 1 82.06 130 GLN B N 1
ATOM 3849 C CA . GLN B 1 130 ? -12.117 4.289 30.953 1 82.06 130 GLN B CA 1
ATOM 3850 C C . GLN B 1 130 ? -12.555 4.887 29.609 1 82.06 130 GLN B C 1
ATOM 3852 O O . GLN B 1 130 ? -12.211 4.367 28.547 1 82.06 130 GLN B O 1
ATOM 3857 N N . GLY B 1 131 ? -13.258 5.918 29.766 1 83 131 GLY B N 1
ATOM 3858 C CA . GLY B 1 131 ? -13.68 6.602 28.562 1 83 131 GLY B CA 1
ATOM 3859 C C . GLY B 1 131 ? -12.523 7.164 27.75 1 83 131 GLY B C 1
ATOM 3860 O O . GLY B 1 131 ? -12.523 7.094 26.531 1 83 131 GLY B O 1
ATOM 3861 N N . TYR B 1 132 ? -11.617 7.727 28.453 1 86.44 132 TYR B N 1
ATOM 3862 C CA . TYR B 1 132 ? -10.422 8.25 27.812 1 86.44 132 TYR B CA 1
ATOM 3863 C C . TYR B 1 132 ? -9.664 7.152 27.078 1 86.44 132 TYR B C 1
ATOM 3865 O O . TYR B 1 132 ? -9.273 7.324 25.922 1 86.44 132 TYR B O 1
ATOM 3873 N N . LEU B 1 133 ? -9.523 5.988 27.703 1 83.81 133 LEU B N 1
ATOM 3874 C CA . LEU B 1 133 ? -8.781 4.875 27.109 1 83.81 133 LEU B CA 1
ATOM 3875 C C . LEU B 1 133 ? -9.5 4.332 25.875 1 83.81 133 LEU B C 1
ATOM 3877 O O . LEU B 1 133 ? -8.867 4.027 24.875 1 83.81 133 LEU B O 1
ATOM 3881 N N . VAL B 1 134 ? -10.773 4.305 26.016 1 81.62 134 VAL B N 1
ATOM 3882 C CA . VAL B 1 134 ? -11.578 3.854 24.891 1 81.62 134 VAL B CA 1
ATOM 3883 C C . VAL B 1 134 ? -11.461 4.852 23.734 1 81.62 134 VAL B C 1
ATOM 3885 O O . VAL B 1 134 ? -11.367 4.453 22.562 1 81.62 134 VAL B O 1
ATOM 3888 N N . GLY B 1 135 ? -11.414 6.109 24.125 1 83.31 135 GLY B N 1
ATOM 3889 C CA . GLY B 1 135 ? -11.25 7.145 23.125 1 83.31 135 GLY B CA 1
ATOM 3890 C C . GLY B 1 135 ? -9.906 7.078 22.406 1 83.31 135 GLY B C 1
ATOM 3891 O O . GLY B 1 135 ? -9.828 7.305 21.203 1 83.31 135 GLY B O 1
ATOM 3892 N N . LEU B 1 136 ? -8.969 6.707 23.141 1 84.06 136 LEU B N 1
ATOM 3893 C CA . LEU B 1 136 ? -7.629 6.598 22.578 1 84.06 136 LEU B CA 1
ATOM 3894 C C . LEU B 1 136 ? -7.559 5.488 21.547 1 84.06 136 LEU B C 1
ATOM 3896 O O . LEU B 1 136 ? -6.781 5.57 20.578 1 84.06 136 LEU B O 1
ATOM 3900 N N . LEU B 1 137 ? -8.391 4.543 21.672 1 80.75 137 LEU B N 1
ATOM 3901 C CA . LEU B 1 137 ? -8.32 3.361 20.828 1 80.75 137 LEU B CA 1
ATOM 3902 C C . LEU B 1 137 ? -9.273 3.48 19.641 1 80.75 137 LEU B C 1
ATOM 3904 O O . LEU B 1 137 ? -9.266 2.641 18.734 1 80.75 137 LEU B O 1
ATOM 3908 N N . SER B 1 138 ? -9.961 4.516 19.578 1 79.31 138 SER B N 1
ATOM 3909 C CA . SER B 1 138 ? -10.922 4.707 18.5 1 79.31 138 SER B CA 1
ATOM 3910 C C . SER B 1 138 ? -10.242 5.258 17.25 1 79.31 138 SER B C 1
ATOM 3912 O O . SER B 1 138 ? -9.094 5.699 17.297 1 79.31 138 SER B O 1
ATOM 3914 N N . LYS B 1 139 ? -10.938 5.32 16.109 1 69.56 139 LYS B N 1
ATOM 3915 C CA . LYS B 1 139 ? -10.406 5.68 14.805 1 69.56 139 LYS B CA 1
ATOM 3916 C C . LYS B 1 139 ? -9.992 7.148 14.758 1 69.56 139 LYS B C 1
ATOM 3918 O O . LYS B 1 139 ? -9.023 7.504 14.086 1 69.56 139 LYS B O 1
ATOM 3923 N N . THR B 1 140 ? -10.758 7.93 15.359 1 67.88 140 THR B N 1
ATOM 3924 C CA . THR B 1 140 ? -10.43 9.352 15.32 1 67.88 140 THR B CA 1
ATOM 3925 C C . THR B 1 140 ? -9.812 9.797 16.641 1 67.88 140 THR B C 1
ATOM 3927 O O . THR B 1 140 ? -9.391 10.953 16.766 1 67.88 140 THR B O 1
ATOM 3930 N N . GLY B 1 141 ? -9.719 8.789 17.484 1 68.75 141 GLY B N 1
ATOM 3931 C CA . GLY B 1 141 ? -9.242 9.156 18.797 1 68.75 141 GLY B CA 1
ATOM 3932 C C . GLY B 1 141 ? -10.227 10.008 19.578 1 68.75 141 GLY B C 1
ATOM 3933 O O . GLY B 1 141 ? -11.438 9.789 19.5 1 68.75 141 GLY B O 1
ATOM 3934 N N . ILE B 1 142 ? -9.781 10.922 20.281 1 77.56 142 ILE B N 1
ATOM 3935 C CA . ILE B 1 142 ? -10.531 11.766 21.203 1 77.56 142 ILE B CA 1
ATOM 3936 C C . ILE B 1 142 ? -11.141 12.945 20.438 1 77.56 142 ILE B C 1
ATOM 3938 O O . ILE B 1 142 ? -12.227 13.422 20.781 1 77.56 142 ILE B O 1
ATOM 3942 N N . ALA B 1 143 ? -10.453 13.25 19.312 1 83.94 143 ALA B N 1
ATOM 3943 C CA . ALA B 1 143 ? -10.891 14.367 18.484 1 83.94 143 ALA B CA 1
ATOM 3944 C C . ALA B 1 143 ? -10.617 14.094 17.016 1 83.94 143 ALA B C 1
ATOM 3946 O O . ALA B 1 143 ? -9.719 13.312 16.672 1 83.94 143 ALA B O 1
ATOM 3947 N N . VAL B 1 144 ? -11.273 14.812 16.125 1 83.44 144 VAL B N 1
ATOM 3948 C CA . VAL B 1 144 ? -11.336 14.516 14.703 1 83.44 144 VAL B CA 1
ATOM 3949 C C . VAL B 1 144 ? -9.961 14.734 14.07 1 83.44 144 VAL B C 1
ATOM 3951 O O . VAL B 1 144 ? -9.617 14.102 13.07 1 83.44 144 VAL B O 1
ATOM 3954 N N . HIS B 1 145 ? -9.211 15.672 14.586 1 90.94 145 HIS B N 1
ATOM 3955 C CA . HIS B 1 145 ? -7.934 16 13.961 1 90.94 145 HIS B CA 1
ATOM 3956 C C . HIS B 1 145 ? -6.832 15.062 14.43 1 90.94 145 HIS B C 1
ATOM 3958 O O . HIS B 1 145 ? -5.75 15.023 13.844 1 90.94 145 HIS B O 1
ATOM 3964 N N . PHE B 1 146 ? -7.066 14.18 15.391 1 92.56 146 PHE B N 1
ATOM 3965 C CA . PHE B 1 146 ? -6.027 13.352 15.984 1 92.56 146 PHE B CA 1
ATOM 3966 C C . PHE B 1 146 ? -5.66 12.195 15.062 1 92.56 146 PHE B C 1
ATOM 3968 O O . PHE B 1 146 ? -4.652 11.523 15.273 1 92.56 146 PHE B O 1
ATOM 3975 N N . TRP B 1 147 ? -6.422 11.984 14.016 1 91.75 147 TRP B N 1
ATOM 3976 C CA . TRP B 1 147 ? -6.086 10.922 13.078 1 91.75 147 TRP B CA 1
ATOM 3977 C C . TRP B 1 147 ? -4.66 11.078 12.562 1 91.75 147 TRP B C 1
ATOM 3979 O O . TRP B 1 147 ? -3.982 10.086 12.273 1 91.75 147 TRP B O 1
ATOM 3989 N N . PHE B 1 148 ? -4.219 12.289 12.406 1 93.81 148 PHE B N 1
ATOM 3990 C CA . PHE B 1 148 ? -2.879 12.578 11.906 1 93.81 148 PHE B CA 1
ATOM 3991 C C . PHE B 1 148 ? -1.823 11.875 12.758 1 93.81 148 PHE B C 1
ATOM 3993 O O . PHE B 1 148 ? -0.867 11.312 12.219 1 93.81 148 PHE B O 1
ATOM 4000 N N . VAL B 1 149 ? -1.959 11.906 14.031 1 94.31 149 VAL B N 1
ATOM 4001 C CA . VAL B 1 149 ? -0.985 11.328 14.945 1 94.31 149 VAL B CA 1
ATOM 4002 C C . VAL B 1 149 ? -0.917 9.812 14.734 1 94.31 149 VAL B C 1
ATOM 4004 O O . VAL B 1 149 ? 0.172 9.234 14.695 1 94.31 149 VAL B O 1
ATOM 4007 N N . TYR B 1 150 ? -2.025 9.234 14.547 1 93 150 TYR B N 1
ATOM 4008 C CA . TYR B 1 150 ? -2.09 7.793 14.359 1 93 150 TYR B CA 1
ATOM 4009 C C . TYR B 1 150 ? -1.457 7.391 13.031 1 93 150 TYR B C 1
ATOM 4011 O O . TYR B 1 150 ? -0.733 6.395 12.961 1 93 150 TYR B O 1
ATOM 4019 N N . VAL B 1 151 ? -1.713 8.164 12.008 1 94.19 151 VAL B N 1
ATOM 4020 C CA . VAL B 1 151 ? -1.136 7.891 10.695 1 94.19 151 VAL B CA 1
ATOM 4021 C C . VAL B 1 151 ? 0.376 8.102 10.742 1 94.19 151 VAL B C 1
ATOM 4023 O O . VAL B 1 151 ? 1.139 7.281 10.227 1 94.19 151 VAL B O 1
ATOM 4026 N N . MET B 1 152 ? 0.759 9.156 11.398 1 96.25 152 MET B N 1
ATOM 4027 C CA . MET B 1 152 ? 2.189 9.43 11.508 1 96.25 152 MET B CA 1
ATOM 4028 C C . MET B 1 152 ? 2.893 8.336 12.305 1 96.25 152 MET B C 1
ATOM 4030 O O . MET B 1 152 ? 4.023 7.961 11.992 1 96.25 152 MET B O 1
ATOM 4034 N N . LEU B 1 153 ? 2.238 7.891 13.352 1 95.38 153 LEU B N 1
ATOM 4035 C CA . LEU B 1 153 ? 2.779 6.777 14.125 1 95.38 153 LEU B CA 1
ATOM 4036 C C . LEU B 1 153 ? 3.016 5.562 13.234 1 95.38 153 LEU B C 1
ATOM 4038 O O . LEU B 1 153 ? 4.074 4.93 13.312 1 95.38 153 LEU B O 1
ATOM 4042 N N . GLY B 1 154 ? 2.051 5.238 12.43 1 96.25 154 GLY B N 1
ATOM 4043 C CA . GLY B 1 154 ? 2.207 4.145 11.484 1 96.25 154 GLY B CA 1
ATOM 4044 C C . GLY B 1 154 ? 3.379 4.34 10.539 1 96.25 154 GLY B C 1
ATOM 4045 O O . GLY B 1 154 ? 4.137 3.4 10.281 1 96.25 154 GLY B O 1
ATOM 4046 N N . ILE B 1 155 ? 3.545 5.516 10.047 1 97.62 155 ILE B N 1
ATOM 4047 C CA . ILE B 1 155 ? 4.629 5.836 9.125 1 97.62 155 ILE B CA 1
ATOM 4048 C C . ILE B 1 155 ? 5.969 5.73 9.852 1 97.62 155 ILE B C 1
ATOM 4050 O O . ILE B 1 155 ? 6.938 5.207 9.297 1 97.62 155 ILE B O 1
ATOM 4054 N N . TYR B 1 156 ? 6 6.207 11.109 1 96.81 156 TYR B N 1
ATOM 4055 C CA . TYR B 1 156 ? 7.23 6.105 11.883 1 96.81 156 TYR B CA 1
ATOM 4056 C C . TYR B 1 156 ? 7.637 4.648 12.078 1 96.81 156 TYR B C 1
ATOM 4058 O O . TYR B 1 156 ? 8.82 4.312 12 1 96.81 156 TYR B O 1
ATOM 4066 N N . LEU B 1 157 ? 6.699 3.836 12.266 1 96.75 157 LEU B N 1
ATOM 4067 C CA . LEU B 1 157 ? 6.98 2.432 12.555 1 96.75 157 LEU B CA 1
ATOM 4068 C C . LEU B 1 157 ? 7.598 1.745 11.336 1 96.75 157 LEU B C 1
ATOM 4070 O O . LEU B 1 157 ? 8.414 0.836 11.484 1 96.75 157 LEU B O 1
ATOM 4074 N N . VAL B 1 158 ? 7.312 2.199 10.133 1 97.31 158 VAL B N 1
ATOM 4075 C CA . VAL B 1 158 ? 7.82 1.521 8.945 1 97.31 158 VAL B CA 1
ATOM 4076 C C . VAL B 1 158 ? 8.953 2.334 8.328 1 97.31 158 VAL B C 1
ATOM 4078 O O . VAL B 1 158 ? 9.617 1.879 7.395 1 97.31 158 VAL B O 1
ATOM 4081 N N . SER B 1 159 ? 9.25 3.49 8.805 1 96.88 159 SER B N 1
ATOM 4082 C CA . SER B 1 159 ? 10.172 4.441 8.195 1 96.88 159 SER B CA 1
ATOM 4083 C C . SER B 1 159 ? 11.586 3.879 8.133 1 96.88 159 SER B C 1
ATOM 4085 O O . SER B 1 159 ? 12.328 4.141 7.18 1 96.88 159 SER B O 1
ATOM 4087 N N . PRO B 1 160 ? 12 3.064 9.18 1 96.44 160 PRO B N 1
ATOM 4088 C CA . PRO B 1 160 ? 13.352 2.51 9.055 1 96.44 160 PRO B CA 1
ATOM 4089 C C . PRO B 1 160 ? 13.523 1.646 7.809 1 96.44 160 PRO B C 1
ATOM 4091 O O . PRO B 1 160 ? 14.594 1.653 7.195 1 96.44 160 PRO B O 1
ATOM 4094 N N . ALA B 1 161 ? 12.523 0.925 7.418 1 96.94 161 ALA B N 1
ATOM 4095 C CA . ALA B 1 161 ? 12.586 0.126 6.199 1 96.94 161 ALA B CA 1
ATOM 4096 C C . ALA B 1 161 ? 12.797 1.011 4.973 1 96.94 161 ALA B C 1
ATOM 4098 O O . ALA B 1 161 ? 13.664 0.731 4.145 1 96.94 161 ALA B O 1
ATOM 4099 N N . PHE B 1 162 ? 12.117 2.104 4.895 1 97.56 162 PHE B N 1
ATOM 4100 C CA . PHE B 1 162 ? 12.219 2.988 3.74 1 97.56 162 PHE B CA 1
ATOM 4101 C C . PHE B 1 162 ? 13.531 3.77 3.77 1 97.56 162 PHE B C 1
ATOM 4103 O O . PHE B 1 162 ? 14.102 4.07 2.723 1 97.56 162 PHE B O 1
ATOM 4110 N N . SER B 1 163 ? 13.938 4.078 5.027 1 96.56 163 SER B N 1
ATOM 4111 C CA . SER B 1 163 ? 15.234 4.734 5.141 1 96.56 163 SER B CA 1
ATOM 4112 C C . SER B 1 163 ? 16.344 3.865 4.559 1 96.56 163 SER B C 1
ATOM 4114 O O . SER B 1 163 ? 17.219 4.363 3.85 1 96.56 163 SER B O 1
ATOM 4116 N N . ILE B 1 164 ? 16.266 2.582 4.816 1 96.31 164 ILE B N 1
ATOM 4117 C CA . ILE B 1 164 ? 17.234 1.64 4.285 1 96.31 164 ILE B CA 1
ATOM 4118 C C . ILE B 1 164 ? 17.094 1.545 2.766 1 96.31 164 ILE B C 1
ATOM 4120 O O . ILE B 1 164 ? 18.078 1.585 2.035 1 96.31 164 ILE B O 1
ATOM 4124 N N . MET B 1 165 ? 15.914 1.516 2.264 1 97.19 165 MET B N 1
ATOM 4125 C CA . MET B 1 165 ? 15.641 1.392 0.835 1 97.19 165 MET B CA 1
ATOM 4126 C C . MET B 1 165 ? 16.109 2.629 0.08 1 97.19 165 MET B C 1
ATOM 4128 O O . MET B 1 165 ? 16.484 2.541 -1.092 1 97.19 165 MET B O 1
ATOM 4132 N N . TYR B 1 166 ? 16.109 3.785 0.76 1 97.25 166 TYR B N 1
ATOM 4133 C CA . TYR B 1 166 ? 16.438 5.051 0.11 1 97.25 166 TYR B CA 1
ATOM 4134 C C . TYR B 1 166 ? 17.938 5.305 0.119 1 97.25 166 TYR B C 1
ATOM 4136 O O . TYR B 1 166 ? 18.422 6.211 -0.563 1 97.25 166 TYR B O 1
ATOM 4144 N N . SER B 1 167 ? 18.688 4.508 0.826 1 93.62 167 SER B N 1
ATOM 4145 C CA . SER B 1 167 ? 20.094 4.781 1.108 1 93.62 167 SER B CA 1
ATOM 4146 C C . SER B 1 167 ? 20.922 4.781 -0.17 1 93.62 167 SER B C 1
ATOM 4148 O O . SER B 1 167 ? 21.922 5.496 -0.265 1 93.62 167 SER B O 1
ATOM 4150 N N . GLY B 1 168 ? 20.5 4.055 -1.169 1 93 168 GLY B N 1
ATOM 4151 C CA . GLY B 1 168 ? 21.328 3.918 -2.357 1 93 168 GLY B CA 1
ATOM 4152 C C . GLY B 1 168 ? 20.703 4.531 -3.594 1 93 168 GLY B C 1
ATOM 4153 O O . GLY B 1 168 ? 21.156 4.277 -4.715 1 93 168 GLY B O 1
ATOM 4154 N N . ILE B 1 169 ? 19.734 5.383 -3.424 1 96.81 169 ILE B N 1
ATOM 4155 C CA . ILE B 1 169 ? 19.016 5.938 -4.566 1 96.81 169 ILE B CA 1
ATOM 4156 C C . ILE B 1 169 ? 19.828 7.074 -5.184 1 96.81 169 ILE B C 1
ATOM 4158 O O . ILE B 1 169 ? 20.203 8.023 -4.488 1 96.81 169 ILE B O 1
ATOM 4162 N N . SER B 1 170 ? 20.141 7.012 -6.422 1 96.56 170 SER B N 1
ATOM 4163 C CA . SER B 1 170 ? 20.812 8.062 -7.18 1 96.56 170 SER B CA 1
ATOM 4164 C C . SER B 1 170 ? 19.844 9.156 -7.598 1 96.56 170 SER B C 1
ATOM 4166 O O . SER B 1 170 ? 18.641 9.039 -7.391 1 96.56 170 SER B O 1
ATOM 4168 N N . GLU B 1 171 ? 20.391 10.219 -8.141 1 97.69 171 GLU B N 1
ATOM 4169 C CA . GLU B 1 171 ? 19.562 11.312 -8.656 1 97.69 171 GLU B CA 1
ATOM 4170 C C . GLU B 1 171 ? 18.609 10.82 -9.742 1 97.69 171 GLU B C 1
ATOM 4172 O O . GLU B 1 171 ? 17.422 11.125 -9.711 1 97.69 171 GLU B O 1
ATOM 4177 N N . ARG B 1 172 ? 19.125 10.039 -10.688 1 96.56 172 ARG B N 1
ATOM 4178 C CA . ARG B 1 172 ? 18.312 9.477 -11.758 1 96.56 172 ARG B CA 1
ATOM 4179 C C . ARG B 1 172 ? 17.25 8.531 -11.195 1 96.56 172 ARG B C 1
ATOM 4181 O O . ARG B 1 172 ? 16.109 8.539 -11.648 1 96.56 172 ARG B O 1
ATOM 4188 N N . GLY B 1 173 ? 17.672 7.703 -10.203 1 97.31 173 GLY B N 1
ATOM 4189 C CA . GLY B 1 173 ? 16.734 6.816 -9.547 1 97.31 173 GLY B CA 1
ATOM 4190 C C . GLY B 1 173 ? 15.594 7.555 -8.867 1 97.31 173 GLY B C 1
ATOM 4191 O O . GLY B 1 173 ? 14.445 7.117 -8.922 1 97.31 173 GLY B O 1
ATOM 4192 N N . ALA B 1 174 ? 15.953 8.68 -8.266 1 98.44 174 ALA B N 1
ATOM 4193 C CA . ALA B 1 174 ? 14.945 9.484 -7.578 1 98.44 174 ALA B CA 1
ATOM 4194 C C . ALA B 1 174 ? 13.906 10.008 -8.562 1 98.44 174 ALA B C 1
ATOM 4196 O O . ALA B 1 174 ? 12.711 10.023 -8.258 1 98.44 174 ALA B O 1
ATOM 4197 N N . VAL B 1 175 ? 14.344 10.438 -9.719 1 98.19 175 VAL B N 1
ATOM 4198 C CA . VAL B 1 175 ? 13.438 10.938 -10.75 1 98.19 175 VAL B CA 1
ATOM 4199 C C . VAL B 1 175 ? 12.5 9.828 -11.203 1 98.19 175 VAL B C 1
ATOM 4201 O O . VAL B 1 175 ? 11.289 10.039 -11.336 1 98.19 175 VAL B O 1
ATOM 4204 N N . VAL B 1 176 ? 13.047 8.625 -11.414 1 97.44 176 VAL B N 1
ATOM 4205 C CA . VAL B 1 176 ? 12.258 7.488 -11.867 1 97.44 176 VAL B CA 1
ATOM 4206 C C . VAL B 1 176 ? 11.195 7.141 -10.82 1 97.44 176 VAL B C 1
ATOM 4208 O O . VAL B 1 176 ? 10.023 6.953 -11.156 1 97.44 176 VAL B O 1
ATOM 4211 N N . ILE B 1 177 ? 11.625 7.059 -9.562 1 98.44 177 ILE B N 1
ATOM 4212 C CA . ILE B 1 177 ? 10.695 6.73 -8.484 1 98.44 177 ILE B CA 1
ATOM 4213 C C . ILE B 1 177 ? 9.609 7.801 -8.406 1 98.44 177 ILE B C 1
ATOM 4215 O O . ILE B 1 177 ? 8.422 7.484 -8.242 1 98.44 177 ILE B O 1
ATOM 4219 N N . PHE B 1 178 ? 10 9.078 -8.508 1 98.62 178 PHE B N 1
ATOM 4220 C CA . PHE B 1 178 ? 9.062 10.195 -8.477 1 98.62 178 PHE B CA 1
ATOM 4221 C C . PHE B 1 178 ? 7.996 10.039 -9.555 1 98.62 178 PHE B C 1
ATOM 4223 O O . PHE B 1 178 ? 6.797 10.133 -9.273 1 98.62 178 PHE B O 1
ATOM 4230 N N . ILE B 1 179 ? 8.406 9.719 -10.766 1 98.12 179 ILE B N 1
ATOM 4231 C CA . ILE B 1 179 ? 7.508 9.602 -11.906 1 98.12 179 ILE B CA 1
ATOM 4232 C C . ILE B 1 179 ? 6.578 8.406 -11.703 1 98.12 179 ILE B C 1
ATOM 4234 O O . ILE B 1 179 ? 5.375 8.5 -11.945 1 98.12 179 ILE B O 1
ATOM 4238 N N . ILE B 1 180 ? 7.102 7.309 -11.25 1 97.81 180 ILE B N 1
ATOM 4239 C CA . ILE B 1 180 ? 6.312 6.098 -11.062 1 97.81 180 ILE B CA 1
ATOM 4240 C C . ILE B 1 180 ? 5.273 6.316 -9.969 1 97.81 180 ILE B C 1
ATOM 4242 O O . ILE B 1 180 ? 4.125 5.883 -10.094 1 97.81 180 ILE B O 1
ATOM 4246 N N . LEU B 1 181 ? 5.672 7 -8.883 1 98.12 181 LEU B N 1
ATOM 4247 C CA . LEU B 1 181 ? 4.73 7.273 -7.801 1 98.12 181 LEU B CA 1
ATOM 4248 C C . LEU B 1 181 ? 3.576 8.141 -8.289 1 98.12 181 LEU B C 1
ATOM 4250 O O . LEU B 1 181 ? 2.41 7.836 -8.016 1 98.12 181 LEU B O 1
ATOM 4254 N N . ILE B 1 182 ? 3.898 9.188 -9.062 1 97.88 182 ILE B N 1
ATOM 4255 C CA . ILE B 1 182 ? 2.879 10.102 -9.562 1 97.88 182 ILE B CA 1
ATOM 4256 C C . ILE B 1 182 ? 2 9.383 -10.586 1 97.88 182 ILE B C 1
ATOM 4258 O O . ILE B 1 182 ? 0.774 9.508 -10.562 1 97.88 182 ILE B O 1
ATOM 4262 N N . ALA B 1 183 ? 2.586 8.586 -11.453 1 97.31 183 ALA B N 1
ATOM 4263 C CA . ALA B 1 183 ? 1.845 7.859 -12.484 1 97.31 183 ALA B CA 1
ATOM 4264 C C . ALA B 1 183 ? 0.92 6.82 -11.852 1 97.31 183 ALA B C 1
ATOM 4266 O O . ALA B 1 183 ? -0.229 6.668 -12.273 1 97.31 183 ALA B O 1
ATOM 4267 N N . SER B 1 184 ? 1.468 6.102 -10.875 1 96.94 184 SER B N 1
ATOM 4268 C CA . SER B 1 184 ? 0.663 5.086 -10.211 1 96.94 184 SER B CA 1
ATOM 4269 C C . SER B 1 184 ? -0.541 5.703 -9.508 1 96.94 184 SER B C 1
ATOM 4271 O O . SER B 1 184 ? -1.661 5.203 -9.633 1 96.94 184 SER B O 1
ATOM 4273 N N . LYS B 1 185 ? -0.296 6.809 -8.812 1 96.75 185 LYS B N 1
ATOM 4274 C CA . LYS B 1 185 ? -1.396 7.477 -8.125 1 96.75 185 LYS B CA 1
ATOM 4275 C C . LYS B 1 185 ? -2.408 8.039 -9.117 1 96.75 185 LYS B C 1
ATOM 4277 O O . LYS B 1 185 ? -3.617 7.977 -8.883 1 96.75 185 LYS B O 1
ATOM 4282 N N . SER B 1 186 ? -1.93 8.602 -10.227 1 96.38 186 SER B N 1
ATOM 4283 C CA . SER B 1 186 ? -2.809 9.117 -11.266 1 96.38 186 SER B CA 1
ATOM 4284 C C . SER B 1 186 ? -3.711 8.023 -11.828 1 96.38 186 SER B C 1
ATOM 4286 O O . SER B 1 186 ? -4.922 8.219 -11.961 1 96.38 186 SER B O 1
ATOM 4288 N N . TYR B 1 187 ? -3.115 6.887 -12.078 1 95.5 187 TYR B N 1
ATOM 4289 C CA . TYR B 1 187 ? -3.9 5.777 -12.602 1 95.5 187 TYR B CA 1
ATOM 4290 C C . TYR B 1 187 ? -4.953 5.324 -11.594 1 95.5 187 TYR B C 1
ATOM 4292 O O . TYR B 1 187 ? -6.121 5.145 -11.953 1 95.5 187 TYR B O 1
ATOM 4300 N N . ILE B 1 188 ? -4.547 5.137 -10.406 1 94.81 188 ILE B N 1
ATOM 4301 C CA . ILE B 1 188 ? -5.414 4.574 -9.375 1 94.81 188 ILE B CA 1
ATOM 4302 C C . ILE B 1 188 ? -6.594 5.508 -9.125 1 94.81 188 ILE B C 1
ATOM 4304 O O . ILE B 1 188 ? -7.738 5.059 -9.008 1 94.81 188 ILE B O 1
ATOM 4308 N N . VAL B 1 189 ? -6.32 6.816 -9.125 1 94 189 VAL B N 1
ATOM 4309 C CA . VAL B 1 189 ? -7.348 7.777 -8.75 1 94 189 VAL B CA 1
ATOM 4310 C C . VAL B 1 189 ? -8.25 8.07 -9.945 1 94 189 VAL B C 1
ATOM 4312 O O . VAL B 1 189 ? -9.469 8.148 -9.805 1 94 189 VAL B O 1
ATOM 4315 N N . TYR B 1 190 ? -7.719 8.117 -11.117 1 93.88 190 TYR B N 1
ATOM 4316 C CA . TYR B 1 190 ? -8.5 8.703 -12.203 1 93.88 190 TYR B CA 1
ATOM 4317 C C . TYR B 1 190 ? -8.82 7.66 -13.273 1 93.88 190 TYR B C 1
ATOM 4319 O O . TYR B 1 190 ? -9.766 7.828 -14.039 1 93.88 190 TYR B O 1
ATOM 4327 N N . PHE B 1 191 ? -8.031 6.531 -13.359 1 91.94 191 PHE B N 1
ATOM 4328 C CA . PHE B 1 191 ? -8.164 5.703 -14.547 1 91.94 191 PHE B CA 1
ATOM 4329 C C . PHE B 1 191 ? -8.453 4.254 -14.164 1 91.94 191 PHE B C 1
ATOM 4331 O O . PHE B 1 191 ? -8.695 3.414 -15.039 1 91.94 191 PHE B O 1
ATOM 4338 N N . SER B 1 192 ? -8.461 3.932 -12.953 1 89.19 192 SER B N 1
ATOM 4339 C CA . SER B 1 192 ? -8.617 2.541 -12.539 1 89.19 192 SER B CA 1
ATOM 4340 C C . SER B 1 192 ? -9.969 1.982 -12.984 1 89.19 192 SER B C 1
ATOM 4342 O O . SER B 1 192 ? -10.102 0.777 -13.203 1 89.19 192 SER B O 1
ATOM 4344 N N . TRP B 1 193 ? -10.961 2.855 -13.141 1 85.12 193 TRP B N 1
ATOM 4345 C CA . TRP B 1 193 ? -12.297 2.416 -13.523 1 85.12 193 TRP B CA 1
ATOM 4346 C C . TRP B 1 193 ? -12.328 1.962 -14.984 1 85.12 193 TRP B C 1
ATOM 4348 O O . TRP B 1 193 ? -13.227 1.227 -15.391 1 85.12 193 TRP B O 1
ATOM 4358 N N . LEU B 1 194 ? -11.352 2.354 -15.773 1 82.88 194 LEU B N 1
ATOM 4359 C CA . LEU B 1 194 ? -11.297 1.994 -17.188 1 82.88 194 LEU B CA 1
ATOM 4360 C C . LEU B 1 194 ? -10.891 0.534 -17.359 1 82.88 194 LEU B C 1
ATOM 4362 O O . LEU B 1 194 ? -11.359 -0.14 -18.281 1 82.88 194 LEU B O 1
ATOM 4366 N N . ILE B 1 195 ? -9.977 0.043 -16.531 1 82.31 195 ILE B N 1
ATOM 4367 C CA . ILE B 1 195 ? -9.531 -1.347 -16.547 1 82.31 195 ILE B CA 1
ATOM 4368 C C . ILE B 1 195 ? -9.594 -1.921 -15.125 1 82.31 195 ILE B C 1
ATOM 4370 O O . ILE B 1 195 ? -8.562 -2.047 -14.453 1 82.31 195 ILE B O 1
ATOM 4374 N N . PRO B 1 196 ? -10.719 -2.314 -14.758 1 76.44 196 PRO B N 1
ATOM 4375 C CA . PRO B 1 196 ? -10.898 -2.758 -13.375 1 76.44 196 PRO B CA 1
ATOM 4376 C C . PRO B 1 196 ? -9.992 -3.936 -13.008 1 76.44 196 PRO B C 1
ATOM 4378 O O . PRO B 1 196 ? -9.664 -4.125 -11.836 1 76.44 196 PRO B O 1
ATOM 4381 N N . GLY B 1 197 ? -9.516 -4.598 -14 1 77.94 197 GLY B N 1
ATOM 4382 C CA . GLY B 1 197 ? -8.68 -5.75 -13.711 1 77.94 197 GLY B CA 1
ATOM 4383 C C . GLY B 1 197 ? -7.242 -5.383 -13.406 1 77.94 197 GLY B C 1
ATOM 4384 O O . GLY B 1 197 ? -6.551 -6.098 -12.672 1 77.94 197 GLY B O 1
ATOM 4385 N N . LEU B 1 198 ? -6.781 -4.25 -13.914 1 83.31 198 LEU B N 1
ATOM 4386 C CA . LEU B 1 198 ? -5.41 -3.82 -13.672 1 83.31 198 LEU B CA 1
ATOM 4387 C C . LEU B 1 198 ? -5.262 -3.234 -12.273 1 83.31 198 LEU B C 1
ATOM 4389 O O . LEU B 1 198 ? -5.777 -2.15 -11.992 1 83.31 198 LEU B O 1
ATOM 4393 N N . GLU B 1 199 ? -4.621 -3.99 -11.461 1 87.19 199 GLU B N 1
ATOM 4394 C CA . GLU B 1 199 ? -4.414 -3.543 -10.086 1 87.19 199 GLU B CA 1
ATOM 4395 C C . GLU B 1 199 ? -2.975 -3.088 -9.867 1 87.19 199 GLU B C 1
ATOM 4397 O O . GLU B 1 199 ? -2.105 -3.898 -9.539 1 87.19 199 GLU B O 1
ATOM 4402 N N . ILE B 1 200 ? -2.809 -1.843 -10.039 1 92.5 200 ILE B N 1
ATOM 4403 C CA . ILE B 1 200 ? -1.534 -1.27 -9.617 1 92.5 200 ILE B CA 1
ATOM 4404 C C . ILE B 1 200 ? -1.479 -1.197 -8.094 1 92.5 200 ILE B C 1
ATOM 4406 O O . ILE B 1 200 ? -2.439 -0.767 -7.449 1 92.5 200 ILE B O 1
ATOM 4410 N N . PRO B 1 201 ? -0.351 -1.732 -7.578 1 94.19 201 PRO B N 1
ATOM 4411 C CA . PRO B 1 201 ? -0.281 -1.677 -6.113 1 94.19 201 PRO B CA 1
ATOM 4412 C C . PRO B 1 201 ? -0.472 -0.264 -5.566 1 94.19 201 PRO B C 1
ATOM 4414 O O . PRO B 1 201 ? 0.246 0.657 -5.965 1 94.19 201 PRO B O 1
ATOM 4417 N N . ASN B 1 202 ? -1.374 -0.153 -4.676 1 93.31 202 ASN B N 1
ATOM 4418 C CA . ASN B 1 202 ? -1.729 1.154 -4.133 1 93.31 202 ASN B CA 1
ATOM 4419 C C . ASN B 1 202 ? -0.956 1.459 -2.854 1 93.31 202 ASN B C 1
ATOM 4421 O O . ASN B 1 202 ? -1.198 0.841 -1.816 1 93.31 202 ASN B O 1
ATOM 4425 N N . ILE B 1 203 ? -0.085 2.414 -2.93 1 94.69 203 ILE B N 1
ATOM 4426 C CA . ILE B 1 203 ? 0.576 2.943 -1.741 1 94.69 203 ILE B CA 1
ATOM 4427 C C . ILE B 1 203 ? -0.321 3.98 -1.07 1 94.69 203 ILE B C 1
ATOM 4429 O O . ILE B 1 203 ? -0.835 4.887 -1.729 1 94.69 203 ILE B O 1
ATOM 4433 N N . PRO B 1 204 ? -0.503 3.777 0.203 1 95.81 204 PRO B N 1
ATOM 4434 C CA . PRO B 1 204 ? -1.384 4.727 0.886 1 95.81 204 PRO B CA 1
ATOM 4435 C C . PRO B 1 204 ? -0.961 6.18 0.675 1 95.81 204 PRO B C 1
ATOM 4437 O O . PRO B 1 204 ? 0.233 6.469 0.576 1 95.81 204 PRO B O 1
ATOM 4440 N N . THR B 1 205 ? -1.921 7.023 0.69 1 96.5 205 THR B N 1
ATOM 4441 C CA . THR B 1 205 ? -1.762 8.422 0.297 1 96.5 205 THR B CA 1
ATOM 4442 C C . THR B 1 205 ? -0.717 9.109 1.168 1 96.5 205 THR B C 1
ATOM 4444 O O . THR B 1 205 ? 0.231 9.711 0.654 1 96.5 205 THR B O 1
ATOM 4447 N N . TRP B 1 206 ? -0.81 8.992 2.467 1 97.44 206 TRP B N 1
ATOM 4448 C CA . TRP B 1 206 ? 0.069 9.719 3.379 1 97.44 206 TRP B CA 1
ATOM 4449 C C . TRP B 1 206 ? 1.491 9.172 3.312 1 97.44 206 TRP B C 1
ATOM 4451 O O . TRP B 1 206 ? 2.459 9.93 3.439 1 97.44 206 TRP B O 1
ATOM 4461 N N . LEU B 1 207 ? 1.593 7.891 3.111 1 98.12 207 LEU B N 1
ATOM 4462 C CA . LEU B 1 207 ? 2.91 7.309 2.887 1 98.12 207 LEU B CA 1
ATOM 4463 C C . LEU B 1 207 ? 3.516 7.82 1.584 1 98.12 207 LEU B C 1
ATOM 4465 O O . LEU B 1 207 ? 4.727 8.039 1.502 1 98.12 207 LEU B O 1
ATOM 4469 N N . THR B 1 208 ? 2.664 7.988 0.575 1 98.31 208 THR B N 1
ATOM 4470 C CA . THR B 1 208 ? 3.137 8.508 -0.704 1 98.31 208 THR B CA 1
ATOM 4471 C C . THR B 1 208 ? 3.754 9.891 -0.532 1 98.31 208 THR B C 1
ATOM 4473 O O . THR B 1 208 ? 4.844 10.156 -1.041 1 98.31 208 THR B O 1
ATOM 4476 N N . TYR B 1 209 ? 3.1 10.789 0.227 1 98.69 209 TYR B N 1
ATOM 4477 C CA . TYR B 1 209 ? 3.646 12.109 0.513 1 98.69 209 TYR B CA 1
ATOM 4478 C C . TYR B 1 209 ? 4.996 12 1.211 1 98.69 209 TYR B C 1
ATOM 4480 O O . TYR B 1 209 ? 5.941 12.719 0.864 1 98.69 209 TYR B O 1
ATOM 4488 N N . PHE B 1 210 ? 5.09 11.078 2.225 1 98.69 210 PHE B N 1
ATOM 4489 C CA . PHE B 1 210 ? 6.305 10.828 2.99 1 98.69 210 PHE B CA 1
ATOM 4490 C C . PHE B 1 210 ? 7.434 10.367 2.078 1 98.69 210 PHE B C 1
ATOM 4492 O O . PHE B 1 210 ? 8.562 10.852 2.178 1 98.69 210 PHE B O 1
ATOM 4499 N N . LEU B 1 211 ? 7.07 9.469 1.149 1 98.75 211 LEU B N 1
ATOM 4500 C CA . LEU B 1 211 ? 8.055 8.938 0.219 1 98.75 211 LEU B CA 1
ATOM 4501 C C . LEU B 1 211 ? 8.523 10.008 -0.758 1 98.75 211 LEU B C 1
ATOM 4503 O O . LEU B 1 211 ? 9.711 10.094 -1.073 1 98.75 211 LEU B O 1
ATOM 4507 N N . LEU B 1 212 ? 7.613 10.812 -1.245 1 98.75 212 LEU B N 1
ATOM 4508 C CA . LEU B 1 212 ? 7.977 11.914 -2.129 1 98.75 212 LEU B CA 1
ATOM 4509 C C . LEU B 1 212 ? 8.938 12.867 -1.434 1 98.75 212 LEU B C 1
ATOM 4511 O O . LEU B 1 212 ? 9.898 13.344 -2.045 1 98.75 212 LEU B O 1
ATOM 4515 N N . GLY B 1 213 ? 8.664 13.148 -0.169 1 98.75 213 GLY B N 1
ATOM 4516 C CA . GLY B 1 213 ? 9.562 13.992 0.604 1 98.75 213 GLY B CA 1
ATOM 4517 C C . GLY B 1 213 ? 10.984 13.461 0.652 1 98.75 213 GLY B C 1
ATOM 4518 O O . GLY B 1 213 ? 11.938 14.227 0.532 1 98.75 213 GLY B O 1
ATOM 4519 N N . GLY B 1 214 ? 11.086 12.156 0.792 1 98.31 214 GLY B N 1
ATOM 4520 C CA . GLY B 1 214 ? 12.398 11.531 0.853 1 98.31 214 GLY B CA 1
ATOM 4521 C C . GLY B 1 214 ? 13.188 11.68 -0.431 1 98.31 214 GLY B C 1
ATOM 4522 O O . GLY B 1 214 ? 14.422 11.602 -0.421 1 98.31 214 GLY B O 1
ATOM 4523 N N . LEU B 1 215 ? 12.508 11.938 -1.505 1 98.56 215 LEU B N 1
ATOM 4524 C CA . LEU B 1 215 ? 13.172 12.016 -2.803 1 98.56 215 LEU B CA 1
ATOM 4525 C C . LEU B 1 215 ? 13.711 13.422 -3.055 1 98.56 215 LEU B C 1
ATOM 4527 O O . LEU B 1 215 ? 14.609 13.609 -3.875 1 98.56 215 LEU B O 1
ATOM 4531 N N . ILE B 1 216 ? 13.188 14.414 -2.379 1 98 216 ILE B N 1
ATOM 4532 C CA . ILE B 1 216 ? 13.406 15.82 -2.707 1 98 216 ILE B CA 1
ATOM 4533 C C . ILE B 1 216 ? 14.898 16.141 -2.645 1 98 216 ILE B C 1
ATOM 4535 O O . ILE B 1 216 ? 15.453 16.719 -3.582 1 98 216 ILE B O 1
ATOM 4539 N N . PRO B 1 217 ? 15.656 15.703 -1.587 1 96.31 217 PRO B N 1
ATOM 4540 C CA . PRO B 1 217 ? 17.078 16.031 -1.529 1 96.31 217 PRO B CA 1
ATOM 4541 C C . PRO B 1 217 ? 17.891 15.344 -2.629 1 96.31 217 PRO B C 1
ATOM 4543 O O . PRO B 1 217 ? 19.016 15.758 -2.924 1 96.31 217 PRO B O 1
ATOM 4546 N N . ARG B 1 218 ? 17.297 14.328 -3.256 1 96.25 218 ARG B N 1
ATOM 4547 C CA . ARG B 1 218 ? 18.047 13.539 -4.23 1 96.25 218 ARG B CA 1
ATOM 4548 C C . ARG B 1 218 ? 17.656 13.93 -5.656 1 96.25 218 ARG B C 1
ATOM 4550 O O . ARG B 1 218 ? 18.312 13.5 -6.613 1 96.25 218 ARG B O 1
ATOM 4557 N N . LEU B 1 219 ? 16.609 14.672 -5.77 1 97.44 219 LEU B N 1
ATOM 4558 C CA . LEU B 1 219 ? 16.172 15.117 -7.086 1 97.44 219 LEU B CA 1
ATOM 4559 C C . LEU B 1 219 ? 17.094 16.188 -7.648 1 97.44 219 LEU B C 1
ATOM 4561 O O . LEU B 1 219 ? 17.719 16.922 -6.887 1 97.44 219 LEU B O 1
ATOM 4565 N N . PRO B 1 220 ? 17.188 16.266 -8.953 1 96.31 220 PRO B N 1
ATOM 4566 C CA . PRO B 1 220 ? 17.984 17.359 -9.531 1 96.31 220 PRO B CA 1
ATOM 4567 C C . PRO B 1 220 ? 17.438 18.734 -9.156 1 96.31 220 PRO B C 1
ATOM 4569 O O . PRO B 1 220 ? 16.219 18.891 -8.977 1 96.31 220 PRO B O 1
ATOM 4572 N N . LYS B 1 221 ? 18.328 19.703 -9.102 1 94.38 221 LYS B N 1
ATOM 4573 C CA . LYS B 1 221 ? 17.906 21.062 -8.797 1 94.38 221 LYS B CA 1
ATOM 4574 C C . LYS B 1 221 ? 17.031 21.641 -9.914 1 94.38 221 LYS B C 1
ATOM 4576 O O . LYS B 1 221 ? 17.344 21.484 -11.094 1 94.38 221 LYS B O 1
ATOM 4581 N N . VAL B 1 222 ? 15.938 22.156 -9.508 1 95.31 222 VAL B N 1
ATOM 4582 C CA . VAL B 1 222 ? 15 22.781 -10.43 1 95.31 222 VAL B CA 1
ATOM 4583 C C . VAL B 1 222 ? 14.922 24.281 -10.141 1 95.31 222 VAL B C 1
ATOM 4585 O O . VAL B 1 222 ? 14.93 24.703 -8.984 1 95.31 222 VAL B O 1
ATOM 4588 N N . ASN B 1 223 ? 14.828 25.047 -11.227 1 95.75 223 ASN B N 1
ATOM 4589 C CA . ASN B 1 223 ? 14.695 26.484 -11.078 1 95.75 223 ASN B CA 1
ATOM 4590 C C . ASN B 1 223 ? 13.43 26.844 -10.312 1 95.75 223 ASN B C 1
ATOM 4592 O O . ASN B 1 223 ? 12.375 26.25 -10.531 1 95.75 223 ASN B O 1
ATOM 4596 N N . SER B 1 224 ? 13.539 27.812 -9.438 1 95.88 224 SER B N 1
ATOM 4597 C CA . SER B 1 224 ? 12.43 28.25 -8.594 1 95.88 224 SER B CA 1
ATOM 4598 C C . SER B 1 224 ? 11.234 28.703 -9.43 1 95.88 224 SER B C 1
ATOM 4600 O O . SER B 1 224 ? 10.086 28.531 -9.023 1 95.88 224 SER B O 1
ATOM 4602 N N . LYS B 1 225 ? 11.516 29.266 -10.586 1 97.12 225 LYS B N 1
ATOM 4603 C CA . LYS B 1 225 ? 10.43 29.734 -11.445 1 97.12 225 LYS B CA 1
ATOM 4604 C C . LYS B 1 225 ? 9.547 28.578 -11.898 1 97.12 225 LYS B C 1
ATOM 4606 O O . LYS B 1 225 ? 8.32 28.719 -11.961 1 97.12 225 LYS B O 1
ATOM 4611 N N . TRP B 1 226 ? 10.172 27.484 -12.234 1 97.31 226 TRP B N 1
ATOM 4612 C CA . TRP B 1 226 ? 9.422 26.312 -12.688 1 97.31 226 TRP B CA 1
ATOM 4613 C C . TRP B 1 226 ? 8.672 25.672 -11.523 1 97.31 226 TRP B C 1
ATOM 4615 O O . TRP B 1 226 ? 7.586 25.125 -11.703 1 97.31 226 TRP B O 1
ATOM 4625 N N . LEU B 1 227 ? 9.266 25.656 -10.359 1 97.88 227 LEU B N 1
ATOM 4626 C CA . LEU B 1 227 ? 8.594 25.141 -9.172 1 97.88 227 LEU B CA 1
ATOM 4627 C C . LEU B 1 227 ? 7.375 26 -8.828 1 97.88 227 LEU B C 1
ATOM 4629 O O . LEU B 1 227 ? 6.32 25.453 -8.469 1 97.88 227 LEU B O 1
ATOM 4633 N N . LEU B 1 228 ? 7.555 27.312 -8.93 1 97.94 228 LEU B N 1
ATOM 4634 C CA . LEU B 1 228 ? 6.438 28.219 -8.688 1 97.94 228 LEU B CA 1
ATOM 4635 C C . LEU B 1 228 ? 5.32 27.984 -9.703 1 97.94 228 LEU B C 1
ATOM 4637 O O . LEU B 1 228 ? 4.141 28 -9.344 1 97.94 228 LEU B O 1
ATOM 4641 N N . LEU B 1 229 ? 5.703 27.812 -10.938 1 98.44 229 LEU B N 1
ATOM 4642 C CA . LEU B 1 229 ? 4.723 27.547 -11.977 1 98.44 229 LEU B CA 1
ATOM 4643 C C . LEU B 1 229 ? 3.967 26.25 -11.688 1 98.44 229 LEU B C 1
ATOM 4645 O O . LEU B 1 229 ? 2.744 26.203 -11.836 1 98.44 229 LEU B O 1
ATOM 4649 N N . ALA B 1 230 ? 4.738 25.203 -11.305 1 98.25 230 ALA B N 1
ATOM 4650 C CA . ALA B 1 230 ? 4.105 23.938 -10.953 1 98.25 230 ALA B CA 1
ATOM 4651 C C . ALA B 1 230 ? 3.137 24.109 -9.789 1 98.25 230 ALA B C 1
ATOM 4653 O O . ALA B 1 230 ? 2.047 23.531 -9.789 1 98.25 230 ALA B O 1
ATOM 4654 N N . PHE B 1 231 ? 3.537 24.875 -8.844 1 98.5 231 PHE B N 1
ATOM 4655 C CA . PHE B 1 231 ? 2.697 25.156 -7.68 1 98.5 231 PHE B CA 1
ATOM 4656 C C . PHE B 1 231 ? 1.412 25.859 -8.102 1 98.5 231 PHE B C 1
ATOM 4658 O O . PHE B 1 231 ? 0.318 25.453 -7.703 1 98.5 231 PHE B O 1
ATOM 4665 N N . VAL B 1 232 ? 1.52 26.891 -8.922 1 98.5 232 VAL B N 1
ATOM 4666 C CA . VAL B 1 232 ? 0.381 27.703 -9.344 1 98.5 232 VAL B CA 1
ATOM 4667 C C . VAL B 1 232 ? -0.552 26.859 -10.219 1 98.5 232 VAL B C 1
ATOM 4669 O O . VAL B 1 232 ? -1.773 26.906 -10.047 1 98.5 232 VAL B O 1
ATOM 4672 N N . ILE B 1 233 ? 0.024 26.094 -11.102 1 98.56 233 ILE B N 1
ATOM 4673 C CA . ILE B 1 233 ? -0.776 25.234 -11.969 1 98.56 233 ILE B CA 1
ATOM 4674 C C . ILE B 1 233 ? -1.535 24.219 -11.133 1 98.56 233 ILE B C 1
ATOM 4676 O O . ILE B 1 233 ? -2.727 23.984 -11.352 1 98.56 233 ILE B O 1
ATOM 4680 N N . SER B 1 234 ? -0.854 23.594 -10.203 1 98.56 234 SER B N 1
ATOM 4681 C CA . SER B 1 234 ? -1.492 22.609 -9.336 1 98.56 234 SER B CA 1
ATOM 4682 C C . SER B 1 234 ? -2.576 23.25 -8.477 1 98.56 234 SER B C 1
ATOM 4684 O O . SER B 1 234 ? -3.609 22.625 -8.211 1 98.56 234 SER B O 1
ATOM 4686 N N . PHE B 1 235 ? -2.326 24.453 -8.031 1 98.31 235 PHE B N 1
ATOM 4687 C CA . PHE B 1 235 ? -3.334 25.188 -7.273 1 98.31 235 PHE B CA 1
ATOM 4688 C C . PHE B 1 235 ? -4.566 25.453 -8.133 1 98.31 235 PHE B C 1
ATOM 4690 O O . PHE B 1 235 ? -5.695 25.234 -7.688 1 98.31 235 PHE B O 1
ATOM 4697 N N . CYS B 1 236 ? -4.367 25.922 -9.328 1 98.44 236 CYS B N 1
ATOM 4698 C CA . CYS B 1 236 ? -5.465 26.172 -10.25 1 98.44 236 CYS B CA 1
ATOM 4699 C C . CYS B 1 236 ? -6.242 24.906 -10.547 1 98.44 236 CYS B C 1
ATOM 4701 O O . CYS B 1 236 ? -7.473 24.922 -10.602 1 98.44 236 CYS B O 1
ATOM 4703 N N . LEU B 1 237 ? -5.496 23.844 -10.727 1 98.25 237 LEU B N 1
ATOM 4704 C CA . LEU B 1 237 ? -6.148 22.547 -10.961 1 98.25 237 LEU B CA 1
ATOM 4705 C C . LEU B 1 237 ? -6.992 22.141 -9.758 1 98.25 237 LEU B C 1
ATOM 4707 O O . LEU B 1 237 ? -8.078 21.578 -9.922 1 98.25 237 LEU B O 1
ATOM 4711 N N . THR B 1 238 ? -6.508 22.359 -8.578 1 98.19 238 THR B N 1
ATOM 4712 C CA . THR B 1 238 ? -7.262 22.062 -7.363 1 98.19 238 THR B CA 1
ATOM 4713 C C . THR B 1 238 ? -8.562 22.859 -7.32 1 98.19 238 THR B C 1
ATOM 4715 O O . THR B 1 238 ? -9.625 22.312 -7.004 1 98.19 238 THR B O 1
ATOM 4718 N N . CYS B 1 239 ? -8.523 24.109 -7.672 1 97.81 239 CYS B N 1
ATOM 4719 C CA . CYS B 1 239 ? -9.711 24.953 -7.711 1 97.81 239 CYS B CA 1
ATOM 4720 C C . CYS B 1 239 ? -10.719 24.438 -8.727 1 97.81 239 CYS B C 1
ATOM 4722 O O . CYS B 1 239 ? -11.906 24.312 -8.422 1 97.81 239 CYS B O 1
ATOM 4724 N N . ILE B 1 240 ? -10.211 24.109 -9.883 1 97.62 240 ILE B N 1
ATOM 4725 C CA . ILE B 1 240 ? -11.07 23.641 -10.961 1 97.62 240 ILE B CA 1
ATOM 4726 C C . ILE B 1 240 ? -11.727 22.312 -10.555 1 97.62 240 ILE B C 1
ATOM 4728 O O . ILE B 1 240 ? -12.938 22.141 -10.711 1 97.62 240 ILE B O 1
ATOM 4732 N N . MET B 1 241 ? -10.93 21.438 -10.008 1 97.38 241 MET B N 1
ATOM 4733 C CA . MET B 1 241 ? -11.453 20.125 -9.602 1 97.38 241 MET B CA 1
ATOM 4734 C C . MET B 1 241 ? -12.461 20.266 -8.469 1 97.38 241 MET B C 1
ATOM 4736 O O . MET B 1 241 ? -13.453 19.547 -8.422 1 97.38 241 MET B O 1
ATOM 4740 N N . THR B 1 242 ? -12.195 21.156 -7.59 1 96.62 242 THR B N 1
ATOM 4741 C CA . THR B 1 242 ? -13.133 21.422 -6.504 1 96.62 242 THR B CA 1
ATOM 4742 C C . THR B 1 242 ? -14.461 21.938 -7.047 1 96.62 242 THR B C 1
ATOM 4744 O O . THR B 1 242 ? -15.523 21.469 -6.652 1 96.62 242 THR B O 1
ATOM 4747 N N . TYR B 1 243 ? -14.375 22.859 -7.93 1 96.5 243 TYR B N 1
ATOM 4748 C CA . TYR B 1 243 ? -15.578 23.422 -8.539 1 96.5 243 TYR B CA 1
ATOM 4749 C C . TYR B 1 243 ? -16.375 22.344 -9.258 1 96.5 243 TYR B C 1
ATOM 4751 O O . TYR B 1 243 ? -17.594 22.219 -9.039 1 96.5 243 TYR B O 1
ATOM 4759 N N . VAL B 1 244 ? -15.727 21.594 -10.094 1 96.25 244 VAL B N 1
ATOM 4760 C CA . VAL B 1 244 ? -16.391 20.578 -10.914 1 96.25 244 VAL B CA 1
ATOM 4761 C C . VAL B 1 244 ? -16.984 19.5 -10.016 1 96.25 244 VAL B C 1
ATOM 4763 O O . VAL B 1 244 ? -18.109 19.062 -10.227 1 96.25 244 VAL B O 1
ATOM 4766 N N . GLN B 1 245 ? -16.203 19.078 -9.008 1 95.06 245 GLN B N 1
ATOM 4767 C CA . GLN B 1 245 ? -16.625 18.016 -8.109 1 95.06 245 GLN B CA 1
ATOM 4768 C C . GLN B 1 245 ? -17.891 18.422 -7.355 1 95.06 245 GLN B C 1
ATOM 4770 O O . GLN B 1 245 ? -18.859 17.656 -7.305 1 95.06 245 GLN B O 1
ATOM 4775 N N . PHE B 1 246 ? -18.016 19.641 -6.852 1 93.44 246 PHE B N 1
ATOM 4776 C CA . PHE B 1 246 ? -19.047 19.969 -5.879 1 93.44 246 PHE B CA 1
ATOM 4777 C C . PHE B 1 246 ? -20.219 20.688 -6.551 1 93.44 246 PHE B C 1
ATOM 4779 O O . PHE B 1 246 ? -21.281 20.844 -5.957 1 93.44 246 PHE B O 1
ATOM 4786 N N . SER B 1 247 ? -20.062 21.109 -7.785 1 91.25 247 SER B N 1
ATOM 4787 C CA . SER B 1 247 ? -21.172 21.719 -8.523 1 91.25 247 SER B CA 1
ATOM 4788 C C . SER B 1 247 ? -22 20.672 -9.242 1 91.25 247 SER B C 1
ATOM 4790 O O . SER B 1 247 ? -22.969 21.016 -9.945 1 91.25 247 SER B O 1
ATOM 4792 N N . GLY B 1 248 ? -21.609 19.391 -9.172 1 89.38 248 GLY B N 1
ATOM 4793 C CA . GLY B 1 248 ? -22.391 18.312 -9.766 1 89.38 248 GLY B CA 1
ATOM 4794 C C . GLY B 1 248 ? -22.156 18.156 -11.25 1 89.38 248 GLY B C 1
ATOM 4795 O O . GLY B 1 248 ? -22.969 17.562 -11.953 1 89.38 248 GLY B O 1
ATOM 4796 N N . LEU B 1 249 ? -21.078 18.688 -11.695 1 91.25 249 LEU B N 1
ATOM 4797 C CA . LEU B 1 249 ? -20.797 18.672 -13.125 1 91.25 249 LEU B CA 1
ATOM 4798 C C . LEU B 1 249 ? -20.25 17.312 -13.562 1 91.25 249 LEU B C 1
ATOM 4800 O O . LEU B 1 249 ? -20.172 17.031 -14.758 1 91.25 249 LEU B O 1
ATOM 4804 N N . THR B 1 250 ? -19.891 16.516 -12.633 1 90.62 250 THR B N 1
ATOM 4805 C CA . THR B 1 250 ? -19.391 15.18 -12.945 1 90.62 250 THR B CA 1
ATOM 4806 C C . THR B 1 250 ? -19.828 14.18 -11.875 1 90.62 250 THR B C 1
ATOM 4808 O O . THR B 1 250 ? -20.078 14.562 -10.727 1 90.62 250 THR B O 1
ATOM 4811 N N . LYS B 1 251 ? -19.922 12.977 -12.32 1 89.81 251 LYS B N 1
ATOM 4812 C CA . LYS B 1 251 ? -20.219 11.891 -11.383 1 89.81 251 LYS B CA 1
ATOM 4813 C C . LYS B 1 251 ? -18.938 11.18 -10.953 1 89.81 251 LYS B C 1
ATOM 4815 O O . LYS B 1 251 ? -18.938 10.406 -9.992 1 89.81 251 LYS B O 1
ATOM 4820 N N . LEU B 1 252 ? -17.875 11.547 -11.648 1 90.25 252 LEU B N 1
ATOM 4821 C CA . LEU B 1 252 ? -16.578 10.945 -11.32 1 90.25 252 LEU B CA 1
ATOM 4822 C C . LEU B 1 252 ? -15.969 11.602 -10.086 1 90.25 252 LEU B C 1
ATOM 4824 O O . LEU B 1 252 ? -16.109 12.805 -9.883 1 90.25 252 LEU B O 1
ATOM 4828 N N . TYR B 1 253 ? -15.391 10.82 -9.297 1 91.31 253 TYR B N 1
ATOM 4829 C CA . TYR B 1 253 ? -14.656 11.344 -8.156 1 91.31 253 TYR B CA 1
ATOM 4830 C C . TYR B 1 253 ? -13.297 11.891 -8.578 1 91.31 253 TYR B C 1
ATOM 4832 O O . TYR B 1 253 ? -12.406 11.125 -8.961 1 91.31 253 TYR B O 1
ATOM 4840 N N . LEU B 1 254 ? -13.094 13.156 -8.43 1 93.69 254 LEU B N 1
ATOM 4841 C CA . LEU B 1 254 ? -11.883 13.812 -8.922 1 93.69 254 LEU B CA 1
ATOM 4842 C C . LEU B 1 254 ? -10.844 13.945 -7.816 1 93.69 254 LEU B C 1
ATOM 4844 O O . LEU B 1 254 ? -9.688 14.273 -8.078 1 93.69 254 LEU B O 1
ATOM 4848 N N . ALA B 1 255 ? -11.195 13.695 -6.594 1 94.81 255 ALA B N 1
ATOM 4849 C CA . ALA B 1 255 ? -10.281 13.773 -5.457 1 94.81 255 ALA B CA 1
ATOM 4850 C C . ALA B 1 255 ? -9.547 15.109 -5.434 1 94.81 255 ALA B C 1
ATOM 4852 O O . ALA B 1 255 ? -8.312 15.141 -5.445 1 94.81 255 ALA B O 1
ATOM 4853 N N . PRO B 1 256 ? -10.242 16.203 -5.27 1 95.25 256 PRO B N 1
ATOM 4854 C CA . PRO B 1 256 ? -9.609 17.516 -5.402 1 95.25 256 PRO B CA 1
ATOM 4855 C C . PRO B 1 256 ? -8.617 17.797 -4.277 1 95.25 256 PRO B C 1
ATOM 4857 O O . PRO B 1 256 ? -7.75 18.672 -4.422 1 95.25 256 PRO B O 1
ATOM 4860 N N . PHE B 1 257 ? -8.641 17.094 -3.191 1 94.69 257 PHE B N 1
ATOM 4861 C CA . PHE B 1 257 ? -7.844 17.422 -2.018 1 94.69 257 PHE B CA 1
ATOM 4862 C C . PHE B 1 257 ? -6.809 16.344 -1.737 1 94.69 257 PHE B C 1
ATOM 4864 O O . PHE B 1 257 ? -6.008 16 -2.611 1 94.69 257 PHE B O 1
ATOM 4871 N N . ASP B 1 258 ? -6.684 15.727 -0.664 1 94.25 258 ASP B N 1
ATOM 4872 C CA . ASP B 1 258 ? -5.57 14.969 -0.101 1 94.25 258 ASP B CA 1
ATOM 4873 C C . ASP B 1 258 ? -5.113 13.875 -1.059 1 94.25 258 ASP B C 1
ATOM 4875 O O . ASP B 1 258 ? -3.912 13.68 -1.268 1 94.25 258 ASP B O 1
ATOM 4879 N N . SER B 1 259 ? -6 13.195 -1.691 1 94.81 259 SER B N 1
ATOM 4880 C CA . SER B 1 259 ? -5.641 11.992 -2.434 1 94.81 259 SER B CA 1
ATOM 4881 C C . SER B 1 259 ? -5.387 12.305 -3.906 1 94.81 259 SER B C 1
ATOM 4883 O O . SER B 1 259 ? -4.957 11.438 -4.668 1 94.81 259 SER B O 1
ATOM 4885 N N . GLY B 1 260 ? -5.648 13.539 -4.324 1 96.94 260 GLY B N 1
ATOM 4886 C CA . GLY B 1 260 ? -5.516 13.898 -5.727 1 96.94 260 GLY B CA 1
ATOM 4887 C C . GLY B 1 260 ? -4.082 14.164 -6.145 1 96.94 260 GLY B C 1
ATOM 4888 O O . GLY B 1 260 ? -3.27 14.617 -5.336 1 96.94 260 GLY B O 1
ATOM 4889 N N . VAL B 1 261 ? -3.84 13.945 -7.391 1 97.44 261 VAL B N 1
ATOM 4890 C CA . VAL B 1 261 ? -2.514 14.188 -7.949 1 97.44 261 VAL B CA 1
ATOM 4891 C C . VAL B 1 261 ? -2.219 15.688 -7.953 1 97.44 261 VAL B C 1
ATOM 4893 O O . VAL B 1 261 ? -1.073 16.109 -7.762 1 97.44 261 VAL B O 1
ATOM 4896 N N . ASN B 1 262 ? -3.277 16.516 -8.109 1 98.06 262 ASN B N 1
ATOM 4897 C CA . ASN B 1 262 ? -3.123 17.969 -8.023 1 98.06 262 ASN B CA 1
ATOM 4898 C C . ASN B 1 262 ? -2.523 18.375 -6.684 1 98.06 262 ASN B C 1
ATOM 4900 O O . ASN B 1 262 ? -1.616 19.219 -6.637 1 98.06 262 ASN B O 1
ATOM 4904 N N . MET B 1 263 ? -2.971 17.812 -5.648 1 98.44 263 MET B N 1
ATOM 4905 C CA . MET B 1 263 ? -2.496 18.141 -4.305 1 98.44 263 MET B CA 1
ATOM 4906 C C . MET B 1 263 ? -1.101 17.578 -4.066 1 98.44 263 MET B C 1
ATOM 4908 O O . MET B 1 263 ? -0.273 18.219 -3.412 1 98.44 263 MET B O 1
ATOM 4912 N N . LEU B 1 264 ? -0.838 16.375 -4.598 1 98.38 264 LEU B N 1
ATOM 4913 C CA . LEU B 1 264 ? 0.5 15.805 -4.52 1 98.38 264 LEU B CA 1
ATOM 4914 C C . LEU B 1 264 ? 1.528 16.719 -5.164 1 98.38 264 LEU B C 1
ATOM 4916 O O . LEU B 1 264 ? 2.58 17 -4.578 1 98.38 264 LEU B O 1
ATOM 4920 N N . LEU B 1 265 ? 1.164 17.203 -6.309 1 98.38 265 LEU B N 1
ATOM 4921 C CA . LEU B 1 265 ? 2.074 18.078 -7.051 1 98.38 265 LEU B CA 1
ATOM 4922 C C . LEU B 1 265 ? 2.182 19.438 -6.395 1 98.38 265 LEU B C 1
ATOM 4924 O O . LEU B 1 265 ? 3.266 20.031 -6.336 1 98.38 265 LEU B O 1
ATOM 4928 N N . MET B 1 266 ? 1.05 19.938 -5.918 1 98.56 266 MET B N 1
ATOM 4929 C CA . MET B 1 266 ? 1.029 21.25 -5.254 1 98.56 266 MET B CA 1
ATOM 4930 C C . MET B 1 266 ? 1.911 21.234 -4.012 1 98.56 266 MET B C 1
ATOM 4932 O O . MET B 1 266 ? 2.777 22.094 -3.85 1 98.56 266 MET B O 1
ATOM 4936 N N . SER B 1 267 ? 1.742 20.266 -3.158 1 98.69 267 SER B N 1
ATOM 4937 C CA . SER B 1 267 ? 2.484 20.172 -1.905 1 98.69 267 SER B CA 1
ATOM 4938 C C . SER B 1 267 ? 3.961 19.891 -2.156 1 98.69 267 SER B C 1
ATOM 4940 O O . SER B 1 267 ? 4.828 20.453 -1.492 1 98.69 267 SER B O 1
ATOM 4942 N N . THR B 1 268 ? 4.242 19.016 -3.127 1 98.56 268 THR B N 1
ATOM 4943 C CA . THR B 1 268 ? 5.629 18.672 -3.42 1 98.56 268 THR B CA 1
ATOM 4944 C C . THR B 1 268 ? 6.371 19.859 -4.008 1 98.56 268 THR B C 1
ATOM 4946 O O . THR B 1 268 ? 7.5 20.156 -3.607 1 98.56 268 THR B O 1
ATOM 4949 N N . SER B 1 269 ? 5.734 20.562 -4.938 1 98.44 269 SER B N 1
ATOM 4950 C CA . SER B 1 269 ? 6.375 21.734 -5.527 1 98.44 269 SER B CA 1
ATOM 4951 C C . SER B 1 269 ? 6.578 22.828 -4.488 1 98.44 269 SER B C 1
ATOM 4953 O O . SER B 1 269 ? 7.602 23.516 -4.496 1 98.44 269 SER B O 1
ATOM 4955 N N . CYS B 1 270 ? 5.613 22.969 -3.619 1 98.31 270 CYS B N 1
ATOM 4956 C CA . CYS B 1 270 ? 5.738 23.938 -2.531 1 98.31 270 CYS B CA 1
ATOM 4957 C C . CYS B 1 270 ? 6.934 23.594 -1.646 1 98.31 270 CYS B C 1
ATOM 4959 O O . CYS B 1 270 ? 7.758 24.469 -1.355 1 98.31 270 CYS B O 1
ATOM 4961 N N . CYS B 1 271 ? 7.07 22.359 -1.241 1 98.25 271 CYS B N 1
ATOM 4962 C CA . CYS B 1 271 ? 8.172 21.922 -0.383 1 98.25 271 CYS B CA 1
ATOM 4963 C C . CYS B 1 271 ? 9.508 22.078 -1.092 1 98.25 271 CYS B C 1
ATOM 4965 O O . CYS B 1 271 ? 10.492 22.516 -0.487 1 98.25 271 CYS B O 1
ATOM 4967 N N . MET B 1 272 ? 9.508 21.734 -2.348 1 98.12 272 MET B N 1
ATOM 4968 C CA . MET B 1 272 ? 10.742 21.875 -3.113 1 98.12 272 MET B CA 1
ATOM 4969 C C . MET B 1 272 ? 11.156 23.344 -3.217 1 98.12 272 MET B C 1
ATOM 4971 O O . MET B 1 272 ? 12.344 23.672 -3.16 1 98.12 272 MET B O 1
ATOM 4975 N N . LEU B 1 273 ? 10.172 24.219 -3.406 1 97.25 273 LEU B N 1
ATOM 4976 C CA . LEU B 1 273 ? 10.438 25.656 -3.479 1 97.25 273 LEU B CA 1
ATOM 4977 C C . LEU B 1 273 ? 11.086 26.156 -2.191 1 97.25 273 LEU B C 1
ATOM 4979 O O . LEU B 1 273 ? 12.141 26.797 -2.229 1 97.25 273 LEU B O 1
ATOM 4983 N N . PHE B 1 274 ? 10.539 25.797 -1.082 1 96.81 274 PHE B N 1
ATOM 4984 C CA . PHE B 1 274 ? 11.062 26.25 0.201 1 96.81 274 PHE B CA 1
ATOM 4985 C C . PHE B 1 274 ? 12.383 25.562 0.522 1 96.81 274 PHE B C 1
ATOM 4987 O O . PHE B 1 274 ? 13.273 26.172 1.137 1 96.81 274 PHE B O 1
ATOM 4994 N N . TYR B 1 275 ? 12.516 24.297 0.141 1 95.19 275 TYR B N 1
ATOM 4995 C CA . TYR B 1 275 ? 13.734 23.531 0.378 1 95.19 275 TYR B CA 1
ATOM 4996 C C . TYR B 1 275 ? 14.906 24.141 -0.389 1 95.19 275 TYR B C 1
ATOM 4998 O O . TYR B 1 275 ? 16.047 24.109 0.08 1 95.19 275 TYR B O 1
ATOM 5006 N N . SER B 1 276 ? 14.609 24.688 -1.508 1 93.19 276 SER B N 1
ATOM 5007 C CA . SER B 1 276 ? 15.656 25.234 -2.367 1 93.19 276 SER B CA 1
ATOM 5008 C C . SER B 1 276 ? 16 26.672 -1.989 1 93.19 276 SER B C 1
ATOM 5010 O O . SER B 1 276 ? 17.031 27.188 -2.402 1 93.19 276 SER B O 1
ATOM 5012 N N . MET B 1 277 ? 15.18 27.266 -1.187 1 91.38 277 MET B N 1
ATOM 5013 C CA . MET B 1 277 ? 15.391 28.672 -0.807 1 91.38 277 MET B CA 1
ATOM 5014 C C . MET B 1 277 ? 16.453 28.781 0.276 1 91.38 277 MET B C 1
ATOM 5016 O O . MET B 1 277 ? 16.531 27.938 1.169 1 91.38 277 MET B O 1
ATOM 5020 N N . SER B 1 278 ? 17.328 29.703 0.112 1 85.81 278 SER B N 1
ATOM 5021 C CA . SER B 1 278 ? 18.297 30.062 1.147 1 85.81 278 SER B CA 1
ATOM 5022 C C . SER B 1 278 ? 17.984 31.438 1.736 1 85.81 278 SER B C 1
ATOM 5024 O O . SER B 1 278 ? 18.422 32.469 1.217 1 85.81 278 SER B O 1
ATOM 5026 N N . ILE B 1 279 ? 17.234 31.391 2.752 1 88.19 279 ILE B N 1
ATOM 5027 C CA . ILE B 1 279 ? 16.844 32.656 3.385 1 88.19 279 ILE B CA 1
ATOM 5028 C C . ILE B 1 279 ? 17.812 32.969 4.52 1 88.19 279 ILE B C 1
ATOM 5030 O O . ILE B 1 279 ? 18.094 32.125 5.371 1 88.19 279 ILE B O 1
ATOM 5034 N N . THR B 1 280 ? 18.375 34.188 4.465 1 88.5 280 THR B N 1
ATOM 5035 C CA . THR B 1 280 ? 19.234 34.656 5.535 1 88.5 280 THR B CA 1
ATOM 5036 C C . THR B 1 280 ? 18.5 35.719 6.371 1 88.5 280 THR B C 1
ATOM 5038 O O . THR B 1 280 ? 17.938 36.656 5.824 1 88.5 280 THR B O 1
ATOM 5041 N N . VAL B 1 281 ? 18.422 35.406 7.629 1 90.94 281 VAL B N 1
ATOM 5042 C CA . VAL B 1 281 ? 17.766 36.344 8.531 1 90.94 281 VAL B CA 1
ATOM 5043 C C . VAL B 1 281 ? 18.672 36.656 9.719 1 90.94 281 VAL B C 1
ATOM 5045 O O . VAL B 1 281 ? 19.641 35.938 9.953 1 90.94 281 VAL B O 1
ATOM 5048 N N . ASN B 1 282 ? 18.422 37.719 10.391 1 92.94 282 ASN B N 1
ATOM 5049 C CA . ASN B 1 282 ? 19.188 38.031 11.594 1 92.94 282 ASN B CA 1
ATOM 5050 C C . ASN B 1 282 ? 18.922 37.031 12.703 1 92.94 282 ASN B C 1
ATOM 5052 O O . ASN B 1 282 ? 17.984 36.25 12.625 1 92.94 282 ASN B O 1
ATOM 5056 N N . GLU B 1 283 ? 19.703 37.031 13.633 1 92.19 283 GLU B N 1
ATOM 5057 C CA . GLU B 1 283 ? 19.703 36.031 14.68 1 92.19 283 GLU B CA 1
ATOM 5058 C C . GLU B 1 283 ? 18.422 36.094 15.508 1 92.19 283 GLU B C 1
ATOM 5060 O O . GLU B 1 283 ? 17.891 35.062 15.914 1 92.19 283 GLU B O 1
ATOM 5065 N N . LYS B 1 284 ? 17.984 37.281 15.773 1 94.38 284 LYS B N 1
ATOM 5066 C CA . LYS B 1 284 ? 16.766 37.438 16.562 1 94.38 284 LYS B CA 1
ATOM 5067 C C . LYS B 1 284 ? 15.562 36.812 15.844 1 94.38 284 LYS B C 1
ATOM 5069 O O . LYS B 1 284 ? 14.773 36.094 16.453 1 94.38 284 LYS B O 1
ATOM 5074 N N . LEU B 1 285 ? 15.398 37.094 14.609 1 93.81 285 LEU B N 1
ATOM 5075 C CA . LEU B 1 285 ? 14.305 36.531 13.805 1 93.81 285 LEU B CA 1
ATOM 5076 C C . LEU B 1 285 ? 14.438 35.031 13.672 1 93.81 285 LEU B C 1
ATOM 5078 O O . LEU B 1 285 ? 13.438 34.312 13.68 1 93.81 285 LEU B O 1
ATOM 5082 N N . ARG B 1 286 ? 15.602 34.594 13.523 1 93.62 286 ARG B N 1
ATOM 5083 C CA . ARG B 1 286 ? 15.867 33.156 13.43 1 93.62 286 ARG B CA 1
ATOM 5084 C C . ARG B 1 286 ? 15.375 32.438 14.68 1 93.62 286 ARG B C 1
ATOM 5086 O O . ARG B 1 286 ? 14.688 31.406 14.578 1 93.62 286 ARG B O 1
ATOM 5093 N N . LYS B 1 287 ? 15.703 33 15.781 1 94 287 LYS B N 1
ATOM 5094 C CA . LYS B 1 287 ? 15.305 32.375 17.047 1 94 287 LYS B CA 1
ATOM 5095 C C . LYS B 1 287 ? 13.789 32.406 17.219 1 94 287 LYS B C 1
ATOM 5097 O O . LYS B 1 287 ? 13.211 31.422 17.719 1 94 287 LYS B O 1
ATOM 5102 N N . THR B 1 288 ? 13.203 33.469 16.828 1 94.75 288 THR B N 1
ATOM 5103 C CA . THR B 1 288 ? 11.75 33.594 16.922 1 94.75 288 THR B CA 1
ATOM 5104 C C . THR B 1 288 ? 11.055 32.562 16.031 1 94.75 288 THR B C 1
ATOM 5106 O O . THR B 1 288 ? 10.133 31.891 16.469 1 94.75 288 THR B O 1
ATOM 5109 N N . VAL B 1 289 ? 11.547 32.469 14.805 1 94.69 289 VAL B N 1
ATOM 5110 C CA . VAL B 1 289 ? 10.969 31.531 13.844 1 94.69 289 VAL B CA 1
ATOM 5111 C C . VAL B 1 289 ? 11.125 30.109 14.344 1 94.69 289 VAL B C 1
ATOM 5113 O O . VAL B 1 289 ? 10.164 29.328 14.32 1 94.69 289 VAL B O 1
ATOM 5116 N N . CYS B 1 290 ? 12.242 29.812 14.844 1 93.94 290 CYS B N 1
ATOM 5117 C CA . CYS B 1 290 ? 12.508 28.469 15.336 1 93.94 290 CYS B CA 1
ATOM 5118 C C . CYS B 1 290 ? 11.641 28.156 16.562 1 93.94 290 CYS B C 1
ATOM 5120 O O . CYS B 1 290 ? 11.18 27.031 16.719 1 93.94 290 CYS B O 1
ATOM 5122 N N . PHE B 1 291 ? 11.461 29.156 17.328 1 93.5 291 PHE B N 1
ATOM 5123 C CA . PHE B 1 291 ? 10.633 29 18.516 1 93.5 291 PHE B CA 1
ATOM 5124 C C . PHE B 1 291 ? 9.18 28.719 18.125 1 93.5 291 PHE B C 1
ATOM 5126 O O . PHE B 1 291 ? 8.57 27.766 18.609 1 93.5 291 PHE B O 1
ATOM 5133 N N . ILE B 1 292 ? 8.656 29.5 17.266 1 95 292 ILE B N 1
ATOM 5134 C CA . ILE B 1 292 ? 7.273 29.344 16.828 1 95 292 ILE B CA 1
ATOM 5135 C C . ILE B 1 292 ? 7.109 27.984 16.125 1 95 292 ILE B C 1
ATOM 5137 O O . ILE B 1 292 ? 6.125 27.281 16.359 1 95 292 ILE B O 1
ATOM 5141 N N . ALA B 1 293 ? 8.062 27.656 15.312 1 95.5 293 ALA B N 1
ATOM 5142 C CA . ALA B 1 293 ? 8.031 26.391 14.602 1 95.5 293 ALA B CA 1
ATOM 5143 C C . ALA B 1 293 ? 8.023 25.219 15.57 1 95.5 293 ALA B C 1
ATOM 5145 O O . ALA B 1 293 ? 7.363 24.203 15.328 1 95.5 293 ALA B O 1
ATOM 5146 N N . SER B 1 294 ? 8.703 25.328 16.656 1 93.81 294 SER B N 1
ATOM 5147 C CA . SER B 1 294 ? 8.805 24.25 17.641 1 93.81 294 SER B CA 1
ATOM 5148 C C . SER B 1 294 ? 7.48 24.031 18.359 1 93.81 294 SER B C 1
ATOM 5150 O O . SER B 1 294 ? 7.266 22.984 18.969 1 93.81 294 SER B O 1
ATOM 5152 N N . LEU B 1 295 ? 6.594 24.984 18.266 1 96.31 295 LEU B N 1
ATOM 5153 C CA . LEU B 1 295 ? 5.301 24.891 18.922 1 96.31 295 LEU B CA 1
ATOM 5154 C C . LEU B 1 295 ? 4.242 24.328 17.984 1 96.31 295 LEU B C 1
ATOM 5156 O O . LEU B 1 295 ? 3.107 24.078 18.406 1 96.31 295 LEU B O 1
ATOM 5160 N N . SER B 1 296 ? 4.598 24.078 16.719 1 96.38 296 SER B N 1
ATOM 5161 C CA . SER B 1 296 ? 3.635 23.703 15.703 1 96.38 296 SER B CA 1
ATOM 5162 C C . SER B 1 296 ? 2.877 22.438 16.094 1 96.38 296 SER B C 1
ATOM 5164 O O . SER B 1 296 ? 1.661 22.344 15.914 1 96.38 296 SER B O 1
ATOM 5166 N N . TYR B 1 297 ? 3.586 21.484 16.672 1 96.75 297 TYR B N 1
ATOM 5167 C CA . TYR B 1 297 ? 2.93 20.234 17.047 1 96.75 297 TYR B CA 1
ATOM 5168 C C . TYR B 1 297 ? 1.937 20.453 18.188 1 96.75 297 TYR B C 1
ATOM 5170 O O . TYR B 1 297 ? 0.815 19.938 18.141 1 96.75 297 TYR B O 1
ATOM 5178 N N . GLY B 1 298 ? 2.291 21.188 19.188 1 97.38 298 GLY B N 1
ATOM 5179 C CA . GLY B 1 298 ? 1.374 21.547 20.25 1 97.38 298 GLY B CA 1
ATOM 5180 C C . GLY B 1 298 ? 0.153 22.297 19.766 1 97.38 298 GLY B C 1
ATOM 5181 O O . GLY B 1 298 ? -0.965 22.031 20.219 1 97.38 298 GLY B O 1
ATOM 5182 N N . VAL B 1 299 ? 0.449 23.219 18.906 1 98.25 299 VAL B N 1
ATOM 5183 C CA . VAL B 1 299 ? -0.647 23.984 18.328 1 98.25 299 VAL B CA 1
ATOM 5184 C C . VAL B 1 299 ? -1.609 23.047 17.609 1 98.25 299 VAL B C 1
ATOM 5186 O O . VAL B 1 299 ? -2.826 23.141 17.781 1 98.25 299 VAL B O 1
ATOM 5189 N N . TYR B 1 300 ? -1.081 22.172 16.875 1 97.5 300 TYR B N 1
ATOM 5190 C CA . TYR B 1 300 ? -1.896 21.172 16.188 1 97.5 300 TYR B CA 1
ATOM 5191 C C . TYR B 1 300 ? -2.754 20.391 17.172 1 97.5 300 TYR B C 1
ATOM 5193 O O . TYR B 1 300 ? -3.943 20.172 16.938 1 97.5 300 TYR B O 1
ATOM 5201 N N . LEU B 1 301 ? -2.211 20.016 18.219 1 97 301 LEU B N 1
ATOM 5202 C CA . LEU B 1 301 ? -2.877 19.109 19.156 1 97 301 LEU B CA 1
ATOM 5203 C C . LEU B 1 301 ? -3.986 19.828 19.906 1 97 301 LEU B C 1
ATOM 5205 O O . LEU B 1 301 ? -4.992 19.219 20.281 1 97 301 LEU B O 1
ATOM 5209 N N . ILE B 1 302 ? -3.867 21.125 20.094 1 97.12 302 ILE B N 1
ATOM 5210 C CA . ILE B 1 302 ? -4.785 21.781 21.031 1 97.12 302 ILE B CA 1
ATOM 5211 C C . ILE B 1 302 ? -5.742 22.688 20.25 1 97.12 302 ILE B C 1
ATOM 5213 O O . ILE B 1 302 ? -6.742 23.141 20.812 1 97.12 302 ILE B O 1
ATOM 5217 N N . HIS B 1 303 ? -5.508 23 19.016 1 97.62 303 HIS B N 1
ATOM 5218 C CA . HIS B 1 303 ? -6.195 24.062 18.312 1 97.62 303 HIS B CA 1
ATOM 5219 C C . HIS B 1 303 ? -7.695 23.797 18.234 1 97.62 303 HIS B C 1
ATOM 5221 O O . HIS B 1 303 ? -8.5 24.734 18.344 1 97.62 303 HIS B O 1
ATOM 5227 N N . PHE B 1 304 ? -8.031 22.609 18.047 1 95.56 304 PHE B N 1
ATOM 5228 C CA . PHE B 1 304 ? -9.453 22.312 17.891 1 95.56 304 PHE B CA 1
ATOM 5229 C C . PHE B 1 304 ? -10.211 22.547 19.188 1 95.56 304 PHE B C 1
ATOM 5231 O O . PHE B 1 304 ? -11.344 23.031 19.172 1 95.56 304 PHE B O 1
ATOM 5238 N N . LEU B 1 305 ? -9.617 22.188 20.297 1 94.88 305 LEU B N 1
ATOM 5239 C CA . LEU B 1 305 ? -10.219 22.469 21.594 1 94.88 305 LEU B CA 1
ATOM 5240 C C . LEU B 1 305 ? -10.422 23.969 21.781 1 94.88 305 LEU B C 1
ATOM 5242 O O . LEU B 1 305 ? -11.477 24.406 22.25 1 94.88 305 LEU B O 1
ATOM 5246 N N . ILE B 1 306 ? -9.422 24.719 21.422 1 96.31 306 ILE B N 1
ATOM 5247 C CA . ILE B 1 306 ? -9.5 26.172 21.531 1 96.31 306 ILE B CA 1
ATOM 5248 C C . ILE B 1 306 ? -10.617 26.688 20.641 1 96.31 306 ILE B C 1
ATOM 5250 O O . ILE B 1 306 ? -11.398 27.562 21.047 1 96.31 306 ILE B O 1
ATOM 5254 N N . LEU B 1 307 ? -10.688 26.188 19.453 1 95.69 307 LEU B N 1
ATOM 5255 C CA . LEU B 1 307 ? -11.742 26.578 18.531 1 95.69 307 LEU B CA 1
ATOM 5256 C C . LEU B 1 307 ? -13.125 26.297 19.109 1 95.69 307 LEU B C 1
ATOM 5258 O O . LEU B 1 307 ? -14.016 27.141 19.047 1 95.69 307 LEU B O 1
ATOM 5262 N N . ILE B 1 308 ? -13.297 25.141 19.719 1 92.62 308 ILE B N 1
ATOM 5263 C CA . ILE B 1 308 ? -14.562 24.75 20.328 1 92.62 308 ILE B CA 1
ATOM 5264 C C . ILE B 1 308 ? -14.898 25.703 21.469 1 92.62 308 ILE B C 1
ATOM 5266 O O . ILE B 1 308 ? -16.031 26.156 21.594 1 92.62 308 ILE B O 1
ATOM 5270 N N . GLU B 1 309 ? -13.945 26.016 22.312 1 92.62 309 GLU B N 1
ATOM 5271 C CA . GLU B 1 309 ? -14.156 26.891 23.453 1 92.62 309 GLU B CA 1
ATOM 5272 C C . GLU B 1 309 ? -14.508 28.312 23.016 1 92.62 309 GLU B C 1
ATOM 5274 O O . GLU B 1 309 ? -15.367 28.953 23.609 1 92.62 309 GLU B O 1
ATOM 5279 N N . ILE B 1 310 ? -13.875 28.75 21.984 1 93.94 310 ILE B N 1
ATOM 5280 C CA . ILE B 1 310 ? -14.195 30.062 21.453 1 93.94 310 ILE B CA 1
ATOM 5281 C C . ILE B 1 310 ? -15.625 30.078 20.922 1 93.94 310 ILE B C 1
ATOM 5283 O O . ILE B 1 310 ? -16.375 31.016 21.141 1 93.94 310 ILE B O 1
ATOM 5287 N N . GLY B 1 311 ? -16.016 29.078 20.219 1 91.5 311 GLY B N 1
ATOM 5288 C CA . GLY B 1 311 ? -17.359 28.953 19.688 1 91.5 311 GLY B CA 1
ATOM 5289 C C . GLY B 1 311 ? -18.422 28.844 20.75 1 91.5 311 GLY B C 1
ATOM 5290 O O . GLY B 1 311 ? -19.594 29.141 20.5 1 91.5 311 GLY B O 1
ATOM 5291 N N . ARG B 1 312 ? -18.031 28.406 21.938 1 90.19 312 ARG B N 1
ATOM 5292 C CA . ARG B 1 312 ? -18.969 28.297 23.047 1 90.19 312 ARG B CA 1
ATOM 5293 C C . ARG B 1 312 ? -19.297 29.672 23.625 1 90.19 312 ARG B C 1
ATOM 5295 O O . ARG B 1 312 ? -20.422 29.891 24.109 1 90.19 312 ARG B O 1
ATOM 5302 N N . TYR B 1 313 ? -18.406 30.562 23.516 1 91.62 313 TYR B N 1
ATOM 5303 C CA . TYR B 1 313 ? -18.578 31.844 24.203 1 91.62 313 TYR B CA 1
ATOM 5304 C C . TYR B 1 313 ? -18.844 32.969 23.219 1 91.62 313 TYR B C 1
ATOM 5306 O O . TYR B 1 313 ? -19.312 34.031 23.594 1 91.62 313 TYR B O 1
ATOM 5314 N N . PHE B 1 314 ? -18.5 32.719 21.953 1 93.12 314 PHE B N 1
ATOM 5315 C CA . PHE B 1 314 ? -18.672 33.781 20.953 1 93.12 314 PHE B CA 1
ATOM 5316 C C . PHE B 1 314 ? -19.5 33.281 19.781 1 93.12 314 PHE B C 1
ATOM 5318 O O . PHE B 1 314 ? -19.453 32.094 19.438 1 93.12 314 PHE B O 1
ATOM 5325 N N . ASP B 1 315 ? -20.281 34.156 19.172 1 91.56 315 ASP B N 1
ATOM 5326 C CA . ASP B 1 315 ? -21.031 33.844 17.969 1 91.56 315 ASP B CA 1
ATOM 5327 C C . ASP B 1 315 ? -20.109 33.75 16.766 1 91.56 315 ASP B C 1
ATOM 5329 O O . ASP B 1 315 ? -19.516 34.75 16.344 1 91.56 315 ASP B O 1
ATOM 5333 N N . ILE B 1 316 ? -20.062 32.594 16.203 1 90.56 316 ILE B N 1
ATOM 5334 C CA . ILE B 1 316 ? -19.125 32.344 15.109 1 90.56 316 ILE B CA 1
ATOM 5335 C C . ILE B 1 316 ? -19.891 32.188 13.797 1 90.56 316 ILE B C 1
ATOM 5337 O O . ILE B 1 316 ? -19.375 31.625 12.828 1 90.56 316 ILE B O 1
ATOM 5341 N N . THR B 1 317 ? -21.141 32.625 13.672 1 91.69 317 THR B N 1
ATOM 5342 C CA . THR B 1 317 ? -22 32.406 12.508 1 91.69 317 THR B CA 1
ATOM 5343 C C . THR B 1 317 ? -21.719 33.438 11.422 1 91.69 317 THR B C 1
ATOM 5345 O O . THR B 1 317 ? -22.219 33.281 10.297 1 91.69 317 THR B O 1
ATOM 5348 N N . TRP B 1 318 ? -20.922 34.375 11.773 1 93.06 318 TRP B N 1
ATOM 5349 C CA . TRP B 1 318 ? -20.703 35.438 10.812 1 93.06 318 TRP B CA 1
ATOM 5350 C C . TRP B 1 318 ? -19.797 34.969 9.672 1 93.06 318 TRP B C 1
ATOM 5352 O O . TRP B 1 318 ? -19.547 35.75 8.734 1 93.06 318 TRP B O 1
ATOM 5362 N N . TYR B 1 319 ? -19.406 33.688 9.633 1 93.38 319 TYR B N 1
ATOM 5363 C CA . TYR B 1 319 ? -18.703 33.094 8.492 1 93.38 319 TYR B CA 1
ATOM 5364 C C . TYR B 1 319 ? -19.625 33.062 7.273 1 93.38 319 TYR B C 1
ATOM 5366 O O . TYR B 1 319 ? -19.141 32.969 6.141 1 93.38 319 TYR B O 1
ATOM 5374 N N . ILE B 1 320 ? -20.938 33.062 7.355 1 94.5 320 ILE B N 1
ATOM 5375 C CA . ILE B 1 320 ? -21.938 32.844 6.312 1 94.5 320 ILE B CA 1
ATOM 5376 C C . ILE B 1 320 ? -21.797 33.938 5.246 1 94.5 320 ILE B C 1
ATOM 5378 O O . ILE B 1 320 ? -21.797 33.625 4.051 1 94.5 320 ILE B O 1
ATOM 5382 N N . HIS B 1 321 ? -21.547 35.156 5.664 1 95.31 321 HIS B N 1
ATOM 5383 C CA . HIS B 1 321 ? -21.5 36.188 4.66 1 95.31 321 HIS B CA 1
ATOM 5384 C C . HIS B 1 321 ? -20.109 36.812 4.59 1 95.31 321 HIS B C 1
ATOM 5386 O O . HIS B 1 321 ? -19.859 37.719 3.785 1 95.31 321 HIS B O 1
ATOM 5392 N N . ASN B 1 322 ? -19.234 36.312 5.422 1 95.81 322 ASN B N 1
ATOM 5393 C CA . ASN B 1 322 ? -17.844 36.781 5.422 1 95.81 322 ASN B CA 1
ATOM 5394 C C . ASN B 1 322 ? -16.875 35.625 5.586 1 95.81 322 ASN B C 1
ATOM 5396 O O . ASN B 1 322 ? -16.062 35.625 6.523 1 95.81 322 ASN B O 1
ATOM 5400 N N . PRO B 1 323 ? -16.875 34.719 4.625 1 96.69 323 PRO B N 1
ATOM 5401 C CA . PRO B 1 323 ? -16.078 33.5 4.832 1 96.69 323 PRO B CA 1
ATOM 5402 C C . PRO B 1 323 ? -14.586 33.781 4.891 1 96.69 323 PRO B C 1
ATOM 5404 O O . PRO B 1 323 ? -13.875 33.188 5.699 1 96.69 323 PRO B O 1
ATOM 5407 N N . VAL B 1 324 ? -14.016 34.656 4.082 1 96.88 324 VAL B N 1
ATOM 5408 C CA . VAL B 1 324 ? -12.586 34.938 4.031 1 96.88 324 VAL B CA 1
ATOM 5409 C C . VAL B 1 324 ? -12.148 35.656 5.312 1 96.88 324 VAL B C 1
ATOM 5411 O O . VAL B 1 324 ? -11.203 35.219 5.98 1 96.88 324 VAL B O 1
ATOM 5414 N N . LEU B 1 325 ? -12.875 36.719 5.645 1 96.88 325 LEU B N 1
ATOM 5415 C CA . LEU B 1 325 ? -12.539 37.5 6.828 1 96.88 325 LEU B CA 1
ATOM 5416 C C . LEU B 1 325 ? -12.672 36.656 8.094 1 96.88 325 LEU B C 1
ATOM 5418 O O . LEU B 1 325 ? -11.812 36.719 8.977 1 96.88 325 LEU B O 1
ATOM 5422 N N . TYR B 1 326 ? -13.727 36 8.156 1 97.19 326 TYR B N 1
ATOM 5423 C CA . TYR B 1 326 ? -13.938 35.094 9.289 1 97.19 326 TYR B CA 1
ATOM 5424 C C . TYR B 1 326 ? -12.789 34.094 9.414 1 97.19 326 TYR B C 1
ATOM 5426 O O . TYR B 1 326 ? -12.234 33.906 10.5 1 97.19 326 TYR B O 1
ATOM 5434 N N . THR B 1 327 ? -12.477 33.406 8.289 1 97.88 327 THR B N 1
ATOM 5435 C CA . THR B 1 327 ? -11.445 32.375 8.312 1 97.88 327 THR B CA 1
ATOM 5436 C C . THR B 1 327 ? -10.102 32.969 8.734 1 97.88 327 THR B C 1
ATOM 5438 O O . THR B 1 327 ? -9.414 32.406 9.578 1 97.88 327 THR B O 1
ATOM 5441 N N . VAL B 1 328 ? -9.727 34.094 8.227 1 97.81 328 VAL B N 1
ATOM 5442 C CA . VAL B 1 328 ? -8.438 34.719 8.523 1 97.81 328 VAL B CA 1
ATOM 5443 C C . VAL B 1 328 ? -8.383 35.125 9.984 1 97.81 328 VAL B C 1
ATOM 5445 O O . VAL B 1 328 ? -7.453 34.781 10.711 1 97.81 328 VAL B O 1
ATOM 5448 N N . LEU B 1 329 ? -9.383 35.812 10.492 1 97.62 329 LEU B N 1
ATOM 5449 C CA . LEU B 1 329 ? -9.367 36.375 11.844 1 97.62 329 LEU B CA 1
ATOM 5450 C C . LEU B 1 329 ? -9.508 35.281 12.883 1 97.62 329 LEU B C 1
ATOM 5452 O O . LEU B 1 329 ? -8.812 35.281 13.898 1 97.62 329 LEU B O 1
ATOM 5456 N N . MET B 1 330 ? -10.438 34.406 12.609 1 97.88 330 MET B N 1
ATOM 5457 C CA . MET B 1 330 ? -10.633 33.312 13.555 1 97.88 330 MET B CA 1
ATOM 5458 C C . MET B 1 330 ? -9.414 32.406 13.594 1 97.88 330 MET B C 1
ATOM 5460 O O . MET B 1 330 ? -9.047 31.906 14.664 1 97.88 330 MET B O 1
ATOM 5464 N N . THR B 1 331 ? -8.773 32.125 12.438 1 98.5 331 THR B N 1
ATOM 5465 C CA . THR B 1 331 ? -7.559 31.297 12.414 1 98.5 331 THR B CA 1
ATOM 5466 C C . THR B 1 331 ? -6.441 31.984 13.195 1 98.5 331 THR B C 1
ATOM 5468 O O . THR B 1 331 ? -5.719 31.344 13.961 1 98.5 331 THR B O 1
ATOM 5471 N N . LEU B 1 332 ? -6.316 33.281 13.008 1 98.31 332 LEU B N 1
ATOM 5472 C CA . LEU B 1 332 ? -5.305 34.031 13.734 1 98.31 332 LEU B CA 1
ATOM 5473 C C . LEU B 1 332 ? -5.543 33.938 15.234 1 98.31 332 LEU B C 1
ATOM 5475 O O . LEU B 1 332 ? -4.598 33.75 16.016 1 98.31 332 LEU B O 1
ATOM 5479 N N . ALA B 1 333 ? -6.766 34.094 15.648 1 98 333 ALA B N 1
ATOM 5480 C CA . ALA B 1 333 ? -7.113 34.031 17.062 1 98 333 ALA B CA 1
ATOM 5481 C C . ALA B 1 333 ? -6.828 32.656 17.656 1 98 333 ALA B C 1
ATOM 5483 O O . ALA B 1 333 ? -6.215 32.531 18.719 1 98 333 ALA B O 1
ATOM 5484 N N . VAL B 1 334 ? -7.254 31.656 16.922 1 98.38 334 VAL B N 1
ATOM 5485 C CA . VAL B 1 334 ? -7.066 30.281 17.391 1 98.38 334 VAL B CA 1
ATOM 5486 C C . VAL B 1 334 ? -5.578 29.938 17.391 1 98.38 334 VAL B C 1
ATOM 5488 O O . VAL B 1 334 ? -5.074 29.344 18.359 1 98.38 334 VAL B O 1
ATOM 5491 N N . PHE B 1 335 ? -4.867 30.312 16.344 1 98.5 335 PHE B N 1
ATOM 5492 C CA . PHE B 1 335 ? -3.443 30.016 16.219 1 98.5 335 PHE B CA 1
ATOM 5493 C C . PHE B 1 335 ? -2.65 30.703 17.328 1 98.5 335 PHE B C 1
ATOM 5495 O O . PHE B 1 335 ? -1.821 30.062 17.984 1 98.5 335 PHE B O 1
ATOM 5502 N N . ALA B 1 336 ? -2.93 31.953 17.594 1 98.06 336 ALA B N 1
ATOM 5503 C CA . ALA B 1 336 ? -2.229 32.688 18.641 1 98.06 336 ALA B CA 1
ATOM 5504 C C . ALA B 1 336 ? -2.521 32.125 20.016 1 98.06 336 ALA B C 1
ATOM 5506 O O . ALA B 1 336 ? -1.609 31.953 20.828 1 98.06 336 ALA B O 1
ATOM 5507 N N . SER B 1 337 ? -3.77 31.844 20.281 1 98.19 337 SER B N 1
ATOM 5508 C CA . SER B 1 337 ? -4.148 31.25 21.562 1 98.19 337 SER B CA 1
ATOM 5509 C C . SER B 1 337 ? -3.521 29.875 21.734 1 98.19 337 SER B C 1
ATOM 5511 O O . SER B 1 337 ? -3.045 29.547 22.828 1 98.19 337 SER B O 1
ATOM 5513 N N . ALA B 1 338 ? -3.514 29.125 20.688 1 98.38 338 ALA B N 1
ATOM 5514 C CA . ALA B 1 338 ? -2.936 27.781 20.734 1 98.38 338 ALA B CA 1
ATOM 5515 C C . ALA B 1 338 ? -1.43 27.844 20.969 1 98.38 338 ALA B C 1
ATOM 5517 O O . ALA B 1 338 ? -0.87 27 21.672 1 98.38 338 ALA B O 1
ATOM 5518 N N . MET B 1 339 ? -0.777 28.781 20.359 1 98 339 MET B N 1
ATOM 5519 C CA . MET B 1 339 ? 0.656 28.969 20.578 1 98 339 MET B CA 1
ATOM 5520 C C . MET B 1 339 ? 0.956 29.25 22.047 1 98 339 MET B C 1
ATOM 5522 O O . MET B 1 339 ? 1.87 28.656 22.625 1 98 339 MET B O 1
ATOM 5526 N N . LEU B 1 340 ? 0.184 30.094 22.609 1 97.69 340 LEU B N 1
ATOM 5527 C CA . LEU B 1 340 ? 0.383 30.469 24 1 97.69 340 LEU B CA 1
ATOM 5528 C C . LEU B 1 340 ? 0.134 29.281 24.922 1 97.69 340 LEU B C 1
ATOM 5530 O O . LEU B 1 340 ? 0.951 28.984 25.797 1 97.69 340 LEU B O 1
ATOM 5534 N N . VAL B 1 341 ? -0.95 28.641 24.734 1 97.31 341 VAL B N 1
ATOM 5535 C CA . VAL B 1 341 ? -1.314 27.5 25.562 1 97.31 341 VAL B CA 1
ATOM 5536 C C . VAL B 1 341 ? -0.287 26.391 25.391 1 97.31 341 VAL B C 1
ATOM 5538 O O . VAL B 1 341 ? 0.118 25.75 26.375 1 97.31 341 VAL B O 1
ATOM 5541 N N . SER B 1 342 ? 0.115 26.125 24.156 1 97.62 342 SER B N 1
ATOM 5542 C CA . SER B 1 342 ? 1.099 25.094 23.875 1 97.62 342 SER B CA 1
ATOM 5543 C C . SER B 1 342 ? 2.438 25.406 24.531 1 97.62 342 SER B C 1
ATOM 5545 O O . SER B 1 342 ? 3.096 24.5 25.062 1 97.62 342 SER B O 1
ATOM 5547 N N . ALA B 1 343 ? 2.85 26.656 24.516 1 96.94 343 ALA B N 1
ATOM 5548 C CA . ALA B 1 343 ? 4.105 27.047 25.156 1 96.94 343 ALA B CA 1
ATOM 5549 C C . ALA B 1 343 ? 4.078 26.766 26.656 1 96.94 343 ALA B C 1
ATOM 5551 O O . ALA B 1 343 ? 5.059 26.281 27.219 1 96.94 343 ALA B O 1
ATOM 5552 N N . VAL B 1 344 ? 2.98 27.031 27.234 1 96.94 344 VAL B N 1
ATOM 5553 C CA . VAL B 1 344 ? 2.826 26.844 28.672 1 96.94 344 VAL B CA 1
ATOM 5554 C C . VAL B 1 344 ? 2.799 25.359 29.016 1 96.94 344 VAL B C 1
ATOM 5556 O O . VAL B 1 344 ? 3.514 24.906 29.906 1 96.94 344 VAL B O 1
ATOM 5559 N N . ILE B 1 345 ? 2.041 24.594 28.297 1 96.25 345 ILE B N 1
ATOM 5560 C CA . ILE B 1 345 ? 1.885 23.172 28.562 1 96.25 345 ILE B CA 1
ATOM 5561 C C . ILE B 1 345 ? 3.201 22.453 28.281 1 96.25 345 ILE B C 1
ATOM 5563 O O . ILE B 1 345 ? 3.59 21.547 29.031 1 96.25 345 ILE B O 1
ATOM 5567 N N . ASN B 1 346 ? 3.83 22.812 27.219 1 94.94 346 ASN B N 1
ATOM 5568 C CA . ASN B 1 346 ? 5.121 22.203 26.906 1 94.94 346 ASN B CA 1
ATOM 5569 C C . ASN B 1 346 ? 6.129 22.438 28.031 1 94.94 346 ASN B C 1
ATOM 5571 O O . ASN B 1 346 ? 6.809 21.5 28.469 1 94.94 346 ASN B O 1
ATOM 5575 N N . LYS B 1 347 ? 6.16 23.641 28.516 1 93.56 347 LYS B N 1
ATOM 5576 C CA . LYS B 1 347 ? 7.125 24.016 29.547 1 93.56 347 LYS B CA 1
ATOM 5577 C C . LYS B 1 347 ? 6.789 23.344 30.875 1 93.56 347 LYS B C 1
ATOM 5579 O O . LYS B 1 347 ? 7.684 22.859 31.578 1 93.56 347 LYS B O 1
ATOM 5584 N N . LEU B 1 348 ? 5.574 23.25 31.172 1 93.88 348 LEU B N 1
ATOM 5585 C CA . LEU B 1 348 ? 5.148 22.781 32.5 1 93.88 348 LEU B CA 1
ATOM 5586 C C . LEU B 1 348 ? 5.082 21.266 32.531 1 93.88 348 LEU B C 1
ATOM 5588 O O . LEU B 1 348 ? 5.281 20.672 33.594 1 93.88 348 LEU B O 1
ATOM 5592 N N . LEU B 1 349 ? 4.754 20.594 31.438 1 93.5 349 LEU B N 1
ATOM 5593 C CA . LEU B 1 349 ? 4.438 19.172 31.516 1 93.5 349 LEU B CA 1
ATOM 5594 C C . LEU B 1 349 ? 5.254 18.375 30.5 1 93.5 349 LEU B C 1
ATOM 5596 O O . LEU B 1 349 ? 6.062 17.531 30.875 1 93.5 349 LEU B O 1
ATOM 5600 N N . VAL B 1 350 ? 5.16 18.688 29.219 1 93.94 350 VAL B N 1
ATOM 5601 C CA . VAL B 1 350 ? 5.66 17.859 28.125 1 93.94 350 VAL B CA 1
ATOM 5602 C C . VAL B 1 350 ? 7.184 17.766 28.203 1 93.94 350 VAL B C 1
ATOM 5604 O O . VAL B 1 350 ? 7.746 16.672 28.234 1 93.94 350 VAL B O 1
ATOM 5607 N N . ASP B 1 351 ? 7.824 18.891 28.312 1 91.75 351 ASP B N 1
ATOM 5608 C CA . ASP B 1 351 ? 9.281 18.922 28.312 1 91.75 351 ASP B CA 1
ATOM 5609 C C . ASP B 1 351 ? 9.852 18.188 29.516 1 91.75 351 ASP B C 1
ATOM 5611 O O . ASP B 1 351 ? 10.898 17.547 29.422 1 91.75 351 ASP B O 1
ATOM 5615 N N . ARG B 1 352 ? 9.203 18.203 30.625 1 90.5 352 ARG B N 1
ATOM 5616 C CA . ARG B 1 352 ? 9.648 17.531 31.844 1 90.5 352 ARG B CA 1
ATOM 5617 C C . ARG B 1 352 ? 9.539 16.016 31.703 1 90.5 352 ARG B C 1
ATOM 5619 O O . ARG B 1 352 ? 10.422 15.281 32.156 1 90.5 352 ARG B O 1
ATOM 5626 N N . VAL B 1 353 ? 8.516 15.578 31.047 1 90.75 353 VAL B N 1
ATOM 5627 C CA . VAL B 1 353 ? 8.289 14.148 30.891 1 90.75 353 VAL B CA 1
ATOM 5628 C C . VAL B 1 353 ? 9.203 13.594 29.797 1 90.75 353 VAL B C 1
ATOM 5630 O O . VAL B 1 353 ? 9.781 12.516 29.953 1 90.75 353 VAL B O 1
ATOM 5633 N N . VAL B 1 354 ? 9.352 14.32 28.719 1 87.62 354 VAL B N 1
ATOM 5634 C CA . VAL B 1 354 ? 10.164 13.883 27.594 1 87.62 354 VAL B CA 1
ATOM 5635 C C . VAL B 1 354 ? 11.617 13.742 28.016 1 87.62 354 VAL B C 1
ATOM 5637 O O . VAL B 1 354 ? 12.312 12.82 27.578 1 87.62 354 VAL B O 1
ATOM 5640 N N . LYS B 1 355 ? 12.039 14.609 28.875 1 84.38 355 LYS B N 1
ATOM 5641 C CA . LYS B 1 355 ? 13.406 14.562 29.359 1 84.38 355 LYS B CA 1
ATOM 5642 C C . LYS B 1 355 ? 13.672 13.266 30.125 1 84.38 355 LYS B C 1
ATOM 5644 O O . LYS B 1 355 ? 14.789 12.75 30.125 1 84.38 355 LYS B O 1
ATOM 5649 N N . TYR B 1 356 ? 12.68 12.688 30.641 1 82.38 356 TYR B N 1
ATOM 5650 C CA . TYR B 1 356 ? 12.828 11.461 31.422 1 82.38 356 TYR B CA 1
ATOM 5651 C C . TYR B 1 356 ? 12.906 10.25 30.5 1 82.38 356 TYR B C 1
ATOM 5653 O O . TYR B 1 356 ? 13.547 9.25 30.844 1 82.38 356 TYR B O 1
ATOM 5661 N N . PHE B 1 357 ? 12.305 10.297 29.344 1 78.81 357 PHE B N 1
ATOM 5662 C CA . PHE B 1 357 ? 12.195 9.117 28.5 1 78.81 357 PHE B CA 1
ATOM 5663 C C . PHE B 1 357 ? 13.164 9.203 27.312 1 78.81 357 PHE B C 1
ATOM 5665 O O . PHE B 1 357 ? 13.445 8.195 26.672 1 78.81 357 PHE B O 1
ATOM 5672 N N . ALA B 1 358 ? 13.453 10.367 26.984 1 68.94 358 ALA B N 1
ATOM 5673 C CA . ALA B 1 358 ? 14.336 10.477 25.828 1 68.94 358 ALA B CA 1
ATOM 5674 C C . ALA B 1 358 ? 15.766 10.062 26.172 1 68.94 358 ALA B C 1
ATOM 5676 O O . ALA B 1 358 ? 16.188 10.203 27.328 1 68.94 358 ALA B O 1
#

InterPro domains:
  IPR002656 Acyltransferase 3 domain [PF01757] (21-341)

pLDDT: mean 89.68, std 15.2, range [25.34, 98.75]

Sequence (716 aa):
MSSDQSMAINTVVGVKPCRNISIELLRILCCFLVVAIHVAPMHDAYLKLDVSSFEKMESLLIQSVVRLGLPVFFIISGIFILNDNKKVGIAGFYRKRLVGLLIPFLVFSAIHYFIAGYGIKEAEVPELLQGYLVGLLSKTGIAVHFWFVYVMLGIYLVSPAFSIMYSGISERGAVVIFIILIASKSYIVYFSWLIPGLEIPNIPTWLTYFLLGGLIPRLPKVNSKWLLLAFVISFCLTCIMTYVQFSGLTKLYLAPFDSGVNMLLMSTSCCMLFYSMSITVNEKLRKTVCFIASLSYGVYLIHFLILIEIGRYFDITWYIHNPVLYTVLMTLAVFASAMLVSAVINKLLVDRVVKYFAMSSDQSMAINTVVGVKPCRNISIELLRILCCFLVVAIHVAPMHDAYLKLDVSSFEKMESLLIQSVVRLGLPVFFIISGIFILNDNKKVGIAGFYRKRLVGLLIPFLVFSAIHYFIAGYGIKEAEVPELLQGYLVGLLSKTGIAVHFWFVYVMLGIYLVSPAFSIMYSGISERGAVVIFIILIASKSYIVYFSWLIPGLEIPNIPTWLTYFLLGGLIPRLPKVNSKWLLLAFVISFCLTCIMTYVQFSGLTKLYLAPFDSGVNMLLMSTSCCMLFYSMSITVNEKLRKTVCFIASLSYGVYLIHFLILIEIGRYFDITWYIHNPVLYTVLMTLAVFASAMLVSAVINKLLVDRVVKYFA

Organism: Enterobacter sp. (strain 638) (NCBI:txid399742)

Solvent-accessible surface area (backbone atoms only — not comparable to full-atom values): 37474 Å² total; per-residue (Å²): 121,75,74,61,57,66,57,52,67,44,56,59,60,48,62,60,77,77,81,51,62,36,51,34,50,48,46,41,53,23,44,51,21,43,52,25,52,77,56,35,68,53,50,76,65,52,65,73,47,99,58,52,72,65,56,50,49,47,32,43,52,50,53,56,54,24,61,46,17,58,58,36,55,35,19,55,49,12,41,50,60,37,59,54,77,64,86,62,51,72,66,53,48,49,46,51,54,46,50,67,51,48,52,49,45,54,54,41,49,48,50,41,43,54,62,70,48,40,79,55,70,84,64,55,67,71,56,48,52,51,47,50,54,51,23,60,31,29,54,36,36,82,44,80,75,47,34,57,58,26,39,49,50,23,46,58,71,48,40,65,43,51,26,38,26,44,68,46,48,44,44,70,45,28,50,52,35,51,51,47,53,52,50,51,50,43,36,63,62,74,44,32,82,73,30,53,22,54,41,57,75,60,70,44,59,67,57,47,36,21,52,52,17,36,31,55,86,40,37,77,92,68,61,61,68,59,29,50,48,45,24,52,52,21,48,50,48,21,42,51,38,43,50,39,48,72,70,63,74,46,90,64,72,67,45,43,48,88,77,12,62,38,37,50,46,22,33,49,26,47,51,50,43,33,66,70,46,82,70,84,71,58,68,69,58,49,51,50,46,47,51,55,32,69,37,36,65,43,22,63,63,41,29,63,56,48,46,52,55,48,53,73,78,40,88,72,68,63,36,71,86,32,47,64,61,40,26,55,52,52,28,50,51,33,51,54,51,20,44,53,51,29,54,52,46,35,67,73,46,41,44,60,54,44,49,71,71,95,122,76,74,62,58,66,56,52,69,45,54,60,61,48,62,60,76,78,81,48,62,35,49,36,50,48,46,41,53,22,42,51,22,45,52,25,51,76,56,36,68,54,50,75,65,53,66,74,46,100,58,54,74,66,56,48,50,48,32,44,52,50,51,56,55,24,62,45,16,59,56,37,56,35,19,54,49,12,40,50,61,36,60,52,77,67,86,60,51,71,67,54,48,48,47,53,53,47,49,66,52,47,50,49,46,55,53,42,49,49,50,41,44,55,62,70,47,42,79,54,70,84,62,54,67,69,57,49,52,51,47,51,54,53,25,61,33,29,53,35,38,82,41,80,75,47,34,57,57,27,38,49,50,22,47,58,72,48,38,64,44,51,26,39,26,44,69,45,48,44,44,70,46,27,48,52,35,52,50,48,53,52,50,50,50,42,37,61,62,73,44,32,83,74,31,52,22,54,41,56,75,61,70,45,61,66,58,46,36,21,53,53,17,37,32,55,86,40,36,76,92,69,60,62,69,59,29,49,47,45,23,51,52,20,47,52,47,22,42,52,36,42,49,39,48,72,70,63,74,48,91,65,72,66,46,43,46,87,76,12,62,38,38,50,46,21,32,49,25,48,50,52,44,34,68,70,46,85,69,86,72,56,68,70,57,48,52,50,47,47,51,54,32,70,35,36,64,44,22,63,61,41,29,62,56,50,46,53,54,47,54,73,78,40,89,71,69,63,36,71,86,32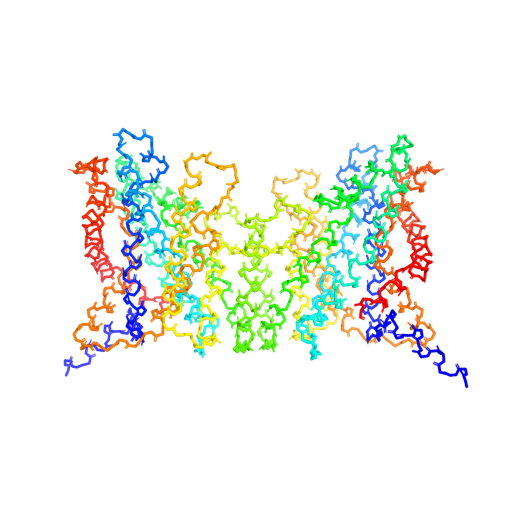,48,67,63,40,26,55,52,51,28,50,52,34,50,54,52,20,42,53,53,29,54,51,45,36,67,72,45,40,45,61,53,46,49,71,71,94

Radius of gyration: 29.59 Å; Cα contacts (8 Å, |Δi|>4): 894; chains: 2; bounding box: 57×77×78 Å